Protein 3RGC (pdb70)

Foldseek 3Di:
DAFFKAFLNRTDGPCQQVVQCVVPVDDSVVSVVVVNVVVLLVVQCVVLVQDDDPVNLVVVVVLVQVLLVHDPVVVCVVPVVHDVVVSVVSRVVVSSVVSLVVLLVVQPADLDLVVLVVLCVVCQVLFKFAQKWKKFKDADLALSPQQNCQVVVQDPDGTDIDTHGPVRDDLAVRLQVRNADQQHKGHFQAVDRGMIIHTHDTVNGIDRDDCVSNVVVSSVVRSVVSSVVSVVVVVVVCVVVTDMDGDD/DAFFKAWQNRTDRPVQQVVQVVVDVHHVVVSVVVVNVVVVLVVLCVVVVQDDDPVNLVVVVVVVQVVVVHDPVVVCVVCVVVVHHPVVVSVVSRVVVSSVSSLVVLLVVDDFDLDLVLLVVLCVVPVVVQFFFQWWKWWKDDDQDLVQVVCCLVVVDDDDGTDIDTCHNPNDDVLVRSQVRVPDQQHKGHWAQDDVHIMIIHTHDTHHPSDGDPPSCSVVSSVVSRVVSSVVSSVVVVVVVVVPIDMDTDPD

Organism: Campylobacter jejuni subsp. jejuni serotype O:2 (strain ATCC 700819 / NCTC 11168) (NCBI:txid192222)

InterPro domains:
  IPR015391 SurA N-terminal [PF09312] (48-117)
  IPR027304 Trigger factor/SurA domain superfamily [SSF109998] (21-173)
  IPR046357 Peptidyl-prolyl cis-trans isomerase domain superfamily [G3DSA:3.10.50.40] (152-229)
  IPR050280 Outer Membrane Protein Chaperone SurA [PTHR47637] (4-178)
  IPR055131 Cj1289-like, C-terminal domain [PF22506] (136-226)

Secondary structure (P-SEA, 3-state):
cccccccccccccaaaaaaaaacccccaaaaaaaaaaaaaaaaaaaaacccccaaaaaaaaaaaaaaacccaaaaaaaacccaaaaaaaaaaaaaaaaaaaaaaaaccccccaaaaaaaaaacccccccccbbbbbbbbbccaaaaaaaaaacccccbbbbbbcccccccaaaaaaaccccccccccccccccbbbbbbcccccccccccccccaaaaaaaaaaaaaaaaaaaaaaaaaacccccccc/cccccccccccccaaaaaaaaaaccccccaaaaaaaaaaaaaaaaaaacccccaaaaaaaaaaaaaaacccaaaaaaaaaaacccaaaaaaaaaaaaaaaaaaaaaaaabbbbccaaaaaaaaaaccccbbbbcbbbbbbbbcccaaaaaaaacccccccbbbbbccccccccaaaaaaaaacccccccccccccccbbbbbccccccccccccccaaaaaaaaaaaaaaaaaaaaaaaaaaaabbbbbccc

Radius of gyration: 29.93 Å; Cα contacts (8 Å, |Δi|>4): 647; chains: 2; bounding box: 53×97×57 Å

B-factor: mean 56.5, std 23.23, range [9.56, 151.9]

Solvent-accessible surface area: 29441 Å² total; per-residue (Å²): 166,53,104,20,5,37,0,44,82,46,61,0,28,58,45,50,20,62,126,26,60,76,100,66,94,41,96,50,119,44,0,28,35,82,15,2,52,81,37,9,18,59,4,16,25,106,112,30,62,23,96,1,80,83,148,64,0,64,64,25,7,90,123,50,11,48,38,52,116,47,65,86,106,51,28,44,71,119,33,89,119,71,66,105,116,44,49,66,95,44,50,110,91,34,20,99,97,56,0,42,108,90,0,9,86,77,16,187,24,50,117,46,68,108,11,0,93,133,17,7,113,157,21,94,106,66,10,17,2,42,27,100,2,27,0,24,18,20,118,24,152,56,57,72,27,2,64,19,5,14,87,54,118,62,110,53,73,97,43,107,91,22,77,16,50,91,110,91,17,87,90,88,43,1,1,26,2,2,8,10,6,94,43,4,14,4,75,39,52,106,83,86,73,4,17,1,5,63,2,72,33,20,50,51,29,88,90,94,5,111,20,107,46,1,73,60,32,0,42,97,11,33,16,40,78,39,96,109,81,64,17,102,77,45,13,84,159,25,90,97,132,23,93,31,93,117,71,272,166,44,59,8,1,33,3,58,84,36,72,0,37,43,38,45,1,68,112,29,67,148,94,54,124,42,74,109,87,48,2,11,35,75,10,25,48,59,38,4,8,64,9,8,28,140,128,43,58,23,102,8,88,93,142,59,4,54,72,18,3,83,122,36,12,64,140,88,93,47,84,56,114,54,27,84,60,81,14,72,104,104,98,50,59,50,136,97,42,56,60,73,28,75,112,65,29,30,68,123,68,0,53,102,91,0,21,84,79,30,197,53,52,136,46,78,109,14,2,35,127,12,8,98,135,33,92,129,120,23,36,27,71,43,43,2,53,5,32,21,25,98,23,92,12,11,23,27,4,40,46,10,33,119,74,131,75,53,159,76,90,52,115,120,34,81,14,44,96,76,63,37,65,92,80,31,11,26,56,2,14,126,22,82,104,33,48,33,3,64,2,34,39,21,109,108,23,30,30,0,23,34,2,58,34,32,89,29,109,56,61,59,59,53,95,73,21,92,103,94,0,57,95,32,34,41,64,50,36,102,109,72,59,21,94,64,48,6,66,143,32,115,98,87,29,90,58,111,146,69,236,81

Sequence (500 aa):
NAIAVVVDKEPITTYDIDQTMKALKIDRNKALGVLINEKMEISQMKQLGIVVNDLELDDAINKMLAQNKTTLNAFKANLKSSYEQFRTNFKKDLEKRKLYEKIASMAKTDFSDDGAKKFFEQNKDKFTFYTQINANIYLSNNPQTLENIKNTKKTILKPQNASLNTSNADPRLLGLLSQIPVGSFSPVLNGKNGYELYEVKSKDGTQTPEYEQVKNEVLNAYVSEQRQNFIQDYFDKLRSKINIEYLRNAIAVVVDKEPITTYDIDQTMKALKIDRNKALGVLINEKMEISQMKQLGIVVNDLELDDAINKMLAQNKTTLNAFKANLKSKNQSYEQFRTNFKKDLEKRKLYEKIASMAKTDFSDDGAKKFFEQNKDKFTFYTQINANIYLSNNPQTLENIKNTKKTILKPQNASLNTSNADPRLLGLLSQIPVGSFSPVLNGKNGYELYEVKSKDGTQTPEYEQVKNEVLNAYVSEQRQNFIQDYFDKLRSKINIEYLRA

CATH classification: 1.10.4030.10 (+1 more: 3.10.50.40)

Nearest PDB structures (foldseek):
  3rgc-assembly1_A  TM=1.004E+00  e=6.779E-47  Campylobacter jejuni
  3rgc-assembly1_B  TM=7.608E-01  e=9.447E-37  Campylobacter jejuni
  3nrk-assembly1_A  TM=5.350E-01  e=6.839E-08  Leptospira interrogans serovar Copenhageni str. Fiocruz L1-130
  3rfw-assembly1_A-2  TM=2.600E-01  e=4.402E-06  Campylobacter jejuni
  5tvl-assembly1_B  TM=2.758E-01  e=1.991E-05  Streptococcus pneumoniae str. Canada MDR_19A

Structure (mmCIF, N/CA/C/O backbone):
data_3RGC
#
_entry.id   3RGC
#
_cell.length_a   49.590
_cell.length_b   94.610
_cell.length_c   124.600
_cell.angle_alpha   90.000
_cell.angle_beta   90.000
_cell.angle_gamma   90.000
#
_symmetry.space_group_name_H-M   'P 21 21 21'
#
loop_
_entity.id
_entity.type
_entity.pdbx_description
1 polymer 'Possible periplasmic protein'
2 water water
#
loop_
_atom_site.group_PDB
_atom_site.id
_atom_site.type_symbol
_atom_site.label_atom_id
_atom_site.label_alt_id
_atom_site.label_comp_id
_atom_site.label_asym_id
_atom_site.label_entity_id
_atom_site.label_seq_id
_atom_site.pdbx_PDB_ins_code
_atom_site.Cartn_x
_atom_site.Cartn_y
_atom_site.Cartn_z
_atom_site.occupancy
_atom_site.B_iso_or_equiv
_atom_site.auth_seq_id
_atom_site.auth_comp_id
_atom_site.auth_asym_id
_atom_site.auth_atom_id
_atom_site.pdbx_PDB_model_num
ATOM 1 N N . ASN A 1 1 ? 21.195 -21.017 59.020 1.00 61.89 21 ASN A N 1
ATOM 2 C CA . ASN A 1 1 ? 21.053 -21.805 60.244 1.00 58.97 21 ASN A CA 1
ATOM 3 C C . ASN A 1 1 ? 20.089 -22.965 60.000 1.00 66.52 21 ASN A C 1
ATOM 4 O O . ASN A 1 1 ? 20.509 -24.052 59.604 1.00 76.85 21 ASN A O 1
ATOM 9 N N . ALA A 1 2 ? 18.794 -22.730 60.203 1.00 67.95 22 ALA A N 1
ATOM 10 C CA . ALA A 1 2 ? 17.785 -23.772 59.982 1.00 64.07 22 ALA A CA 1
ATOM 11 C C . ALA A 1 2 ? 16.609 -23.329 59.101 1.00 61.87 22 ALA A C 1
ATOM 12 O O . ALA A 1 2 ? 16.137 -22.190 59.191 1.00 54.86 22 ALA A O 1
ATOM 14 N N . ILE A 1 3 ? 16.128 -24.252 58.271 1.00 61.65 23 ILE A N 1
ATOM 15 C CA . ILE A 1 3 ? 14.986 -23.992 57.402 1.00 61.69 23 ILE A CA 1
ATOM 16 C C . ILE A 1 3 ? 13.708 -23.803 58.205 1.00 62.69 23 ILE A C 1
ATOM 17 O O . ILE A 1 3 ? 13.255 -24.724 58.886 1.00 70.40 23 ILE A O 1
ATOM 22 N N . ALA A 1 4 ? 13.127 -22.610 58.111 1.00 56.52 24 ALA A N 1
ATOM 23 C CA . ALA A 1 4 ? 11.890 -22.282 58.816 1.00 51.51 24 ALA A CA 1
ATOM 24 C C . ALA A 1 4 ? 10.650 -22.483 57.946 1.00 53.86 24 ALA A C 1
ATOM 25 O O . ALA A 1 4 ? 9.635 -22.995 58.413 1.00 51.57 24 ALA A O 1
ATOM 27 N N . VAL A 1 5 ? 10.731 -22.069 56.684 1.00 51.37 25 VAL A N 1
ATOM 28 C CA . VAL A 1 5 ? 9.578 -22.122 55.788 1.00 45.84 25 VAL A CA 1
ATOM 29 C C . VAL A 1 5 ? 9.974 -22.522 54.366 1.00 41.43 25 VAL A C 1
ATOM 30 O O . VAL A 1 5 ? 11.051 -22.174 53.883 1.00 41.40 25 VAL A O 1
ATOM 34 N N . VAL A 1 6 ? 9.117 -23.278 53.694 1.00 40.30 26 VAL A N 1
ATOM 35 C CA . VAL A 1 6 ? 9.412 -23.666 52.321 1.00 37.62 26 VAL A CA 1
ATOM 36 C C . VAL A 1 6 ? 8.301 -23.150 51.419 1.00 38.49 26 VAL A C 1
ATOM 37 O O . VAL A 1 6 ? 7.132 -23.388 51.669 1.00 41.04 26 VAL A O 1
ATOM 41 N N . VAL A 1 7 ? 8.679 -22.389 50.404 1.00 36.40 27 VAL A N 1
ATOM 42 C CA . VAL A 1 7 ? 7.720 -21.795 49.489 1.00 38.63 27 VAL A CA 1
ATOM 43 C C . VAL A 1 7 ? 7.917 -22.379 48.095 1.00 29.24 27 VAL A C 1
ATOM 44 O O . VAL A 1 7 ? 8.944 -22.128 47.451 1.00 33.99 27 VAL A O 1
ATOM 48 N N . ASP A 1 8 ? 6.949 -23.168 47.632 1.00 33.55 28 ASP A N 1
ATOM 49 C CA . ASP A 1 8 ? 7.088 -23.851 46.341 1.00 43.23 28 ASP A CA 1
ATOM 50 C C . ASP A 1 8 ? 8.482 -24.491 46.232 1.00 42.61 28 ASP A C 1
ATOM 51 O O . ASP A 1 8 ? 9.158 -24.389 45.203 1.00 47.19 28 ASP A O 1
ATOM 56 N N . LYS A 1 9 ? 8.920 -25.126 47.314 1.00 50.74 29 LYS A N 1
ATOM 57 C CA . LYS A 1 9 ? 10.211 -25.829 47.344 1.00 58.70 29 LYS A CA 1
ATOM 58 C C . LYS A 1 9 ? 11.451 -24.929 47.489 1.00 50.77 29 LYS A C 1
ATOM 59 O O . LYS A 1 9 ? 12.572 -25.427 47.505 1.00 52.06 29 LYS A O 1
ATOM 61 N N . GLU A 1 10 ? 11.256 -23.615 47.588 1.00 50.26 30 GLU A N 1
ATOM 62 C CA . GLU A 1 10 ? 12.352 -22.708 47.942 1.00 48.25 30 GLU A CA 1
ATOM 63 C C . GLU A 1 10 ? 12.367 -22.504 49.466 1.00 51.88 30 GLU A C 1
ATOM 64 O O . GLU A 1 10 ? 11.399 -22.027 50.047 1.00 46.15 30 GLU A O 1
ATOM 70 N N . PRO A 1 11 ? 13.462 -22.898 50.127 1.00 51.91 31 PRO A N 1
ATOM 71 C CA . PRO A 1 11 ? 13.555 -22.724 51.580 1.00 49.90 31 PRO A CA 1
ATOM 72 C C . PRO A 1 11 ? 13.912 -21.313 52.050 1.00 50.79 31 PRO A C 1
ATOM 73 O O . PRO A 1 11 ? 14.706 -20.606 51.427 1.00 54.66 31 PRO A O 1
ATOM 77 N N . ILE A 1 12 ? 13.295 -20.928 53.163 1.00 48.60 32 ILE A N 1
ATOM 78 C CA . ILE A 1 12 ? 13.580 -19.697 53.882 1.00 44.33 32 ILE A CA 1
ATOM 79 C C . ILE A 1 12 ? 14.039 -20.128 55.271 1.00 50.90 32 ILE A C 1
ATOM 80 O O . ILE A 1 12 ? 13.362 -20.926 55.932 1.00 40.18 32 ILE A O 1
ATOM 85 N N . THR A 1 13 ? 15.174 -19.595 55.717 1.00 52.15 33 THR A N 1
ATOM 86 C CA . THR A 1 13 ? 15.794 -20.031 56.961 1.00 54.52 33 THR A CA 1
ATOM 87 C C . THR A 1 13 ? 15.640 -19.003 58.073 1.00 56.07 33 THR A C 1
ATOM 88 O O . THR A 1 13 ? 15.382 -17.834 57.805 1.00 55.41 33 THR A O 1
ATOM 92 N N . THR A 1 14 ? 15.815 -19.455 59.315 1.00 52.47 34 THR A N 1
ATOM 93 C CA . THR A 1 14 ? 15.957 -18.565 60.461 1.00 54.66 34 THR A CA 1
ATOM 94 C C . THR A 1 14 ? 16.980 -17.460 60.186 1.00 65.00 34 THR A C 1
ATOM 95 O O . THR A 1 14 ? 16.728 -16.289 60.473 1.00 68.08 34 THR A O 1
ATOM 99 N N . TYR A 1 15 ? 18.124 -17.826 59.611 1.00 69.43 35 TYR A N 1
ATOM 100 C CA . TYR A 1 15 ? 19.174 -16.848 59.318 1.00 65.68 35 TYR A CA 1
ATOM 101 C C . TYR A 1 15 ? 18.697 -15.767 58.351 1.00 60.84 35 TYR A C 1
ATOM 102 O O . TYR A 1 15 ? 19.035 -14.594 58.497 1.00 64.56 35 TYR A O 1
ATOM 104 N N . ASP A 1 16 ? 17.920 -16.165 57.353 1.00 60.08 36 ASP A N 1
ATOM 105 C CA . ASP A 1 16 ? 17.369 -15.205 56.408 1.00 59.23 36 ASP A CA 1
ATOM 106 C C . ASP A 1 16 ? 16.406 -14.285 57.128 1.00 51.32 36 ASP A C 1
ATOM 107 O O . ASP A 1 16 ? 16.505 -13.066 57.027 1.00 51.18 36 ASP A O 1
ATOM 112 N N . ILE A 1 17 ? 15.478 -14.887 57.865 1.00 59.40 37 ILE A N 1
ATOM 113 C CA . ILE A 1 17 ? 14.461 -14.145 58.603 1.00 60.31 37 ILE A CA 1
ATOM 114 C C . ILE A 1 17 ? 15.027 -13.180 59.648 1.00 62.43 37 ILE A C 1
ATOM 115 O O . ILE A 1 17 ? 14.545 -12.052 59.784 1.00 59.73 37 ILE A O 1
ATOM 120 N N . ASP A 1 18 ? 16.036 -13.625 60.391 1.00 64.92 38 ASP A N 1
ATOM 121 C CA . ASP A 1 18 ? 16.640 -12.780 61.420 1.00 69.59 38 ASP A CA 1
ATOM 122 C C . ASP A 1 18 ? 17.459 -11.672 60.771 1.00 61.77 38 ASP A C 1
ATOM 123 O O . ASP A 1 18 ? 17.514 -10.553 61.275 1.00 62.55 38 ASP A O 1
ATOM 125 N N . GLN A 1 19 ? 18.064 -11.988 59.629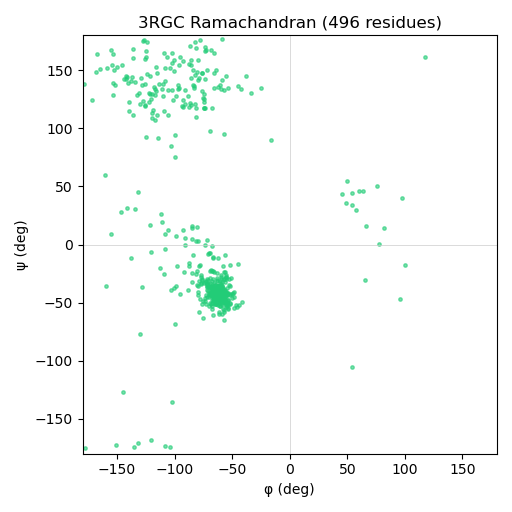 1.00 65.54 39 GLN A N 1
ATOM 126 C CA . GLN A 1 19 ? 18.890 -11.035 58.891 1.00 78.38 39 GLN A CA 1
ATOM 127 C C . GLN A 1 19 ? 18.078 -10.005 58.095 1.00 78.25 39 GLN A C 1
ATOM 128 O O . GLN A 1 19 ? 18.558 -8.903 57.817 1.00 80.08 39 GLN A O 1
ATOM 134 N N . THR A 1 20 ? 16.857 -10.369 57.717 1.00 76.84 40 THR A N 1
ATOM 135 C CA . THR A 1 20 ? 15.965 -9.437 57.028 1.00 68.37 40 THR A CA 1
ATOM 136 C C . THR A 1 20 ? 15.291 -8.508 58.035 1.00 67.95 40 THR A C 1
ATOM 137 O O . THR A 1 20 ? 15.050 -7.336 57.745 1.00 66.69 40 THR A O 1
ATOM 141 N N . MET A 1 21 ? 14.998 -9.031 59.223 1.00 76.28 41 MET A N 1
ATOM 142 C CA . MET A 1 21 ? 14.560 -8.187 60.328 1.00 82.01 41 MET A CA 1
ATOM 143 C C . MET A 1 21 ? 15.597 -7.092 60.557 1.00 93.19 41 MET A C 1
ATOM 144 O O . MET A 1 21 ? 15.269 -6.012 61.037 1.00 101.18 41 MET A O 1
ATOM 149 N N . LYS A 1 22 ? 16.849 -7.384 60.207 1.00 95.67 42 LYS A N 1
ATOM 150 C CA . LYS A 1 22 ? 17.964 -6.469 60.442 1.00 95.23 42 LYS A CA 1
ATOM 151 C C . LYS A 1 22 ? 18.031 -5.355 59.410 1.00 91.90 42 LYS A C 1
ATOM 152 O O . LYS A 1 22 ? 17.980 -4.177 59.756 1.00 96.27 42 LYS A O 1
ATOM 154 N N . ALA A 1 23 ? 18.145 -5.729 58.142 1.00 87.16 43 ALA A N 1
ATOM 155 C CA . ALA A 1 23 ? 18.305 -4.752 57.064 1.00 80.86 43 ALA A CA 1
ATOM 156 C C . ALA A 1 23 ? 17.065 -3.879 56.828 1.00 91.51 43 ALA A C 1
ATOM 157 O O . ALA A 1 23 ? 17.072 -2.993 55.967 1.00 88.16 43 ALA A O 1
ATOM 159 N N . LEU A 1 24 ? 16.005 -4.127 57.593 1.00 96.83 44 LEU A N 1
ATOM 160 C CA . LEU A 1 24 ? 14.744 -3.420 57.394 1.00 95.36 44 LEU A CA 1
ATOM 161 C C . LEU A 1 24 ? 14.128 -3.011 58.723 1.00 90.36 44 LEU A C 1
ATOM 162 O O . LEU A 1 24 ? 13.182 -2.224 58.771 1.00 82.29 44 LEU A O 1
ATOM 164 N N . LYS A 1 25 ? 14.681 -3.544 59.803 1.00 97.06 45 LYS A N 1
ATOM 165 C CA . LYS A 1 25 ? 14.182 -3.245 61.138 1.00 105.96 45 LYS A CA 1
ATOM 166 C C . LYS A 1 25 ? 12.667 -3.425 61.198 1.00 107.81 45 LYS A C 1
ATOM 167 O O . LYS A 1 25 ? 11.936 -2.508 61.575 1.00 109.95 45 LYS A O 1
ATOM 169 N N . ILE A 1 26 ? 12.205 -4.610 60.812 1.00 100.14 46 ILE A N 1
ATOM 170 C CA . ILE A 1 26 ? 10.794 -4.957 60.908 1.00 93.56 46 ILE A CA 1
ATOM 171 C C . ILE A 1 26 ? 10.667 -6.239 61.725 1.00 92.58 46 ILE A C 1
ATOM 172 O O . ILE A 1 26 ? 11.665 -6.924 61.962 1.00 85.58 46 ILE A O 1
ATOM 174 N N . ASP A 1 27 ? 9.448 -6.560 62.155 1.00 97.25 47 ASP A N 1
ATOM 175 C CA . ASP A 1 27 ? 9.211 -7.752 62.981 1.00 96.28 47 ASP A CA 1
ATOM 176 C C . ASP A 1 27 ? 9.297 -9.092 62.226 1.00 84.07 47 ASP A C 1
ATOM 177 O O . ASP A 1 27 ? 9.379 -9.130 60.995 1.00 77.21 47 ASP A O 1
ATOM 182 N N . ARG A 1 28 ? 9.284 -10.184 62.989 1.00 79.59 48 ARG A N 1
ATOM 183 C CA . ARG A 1 28 ? 9.417 -11.531 62.448 1.00 70.29 48 ARG A CA 1
ATOM 184 C C . ARG A 1 28 ? 8.382 -11.806 61.371 1.00 62.45 48 ARG A C 1
ATOM 186 N N . ASN A 1 29 ? 7.130 -11.481 61.675 1.00 67.20 49 ASN A N 1
ATOM 187 C CA . ASN A 1 29 ? 6.051 -11.716 60.724 1.00 71.99 49 ASN A CA 1
ATOM 188 C C . ASN A 1 29 ? 6.134 -10.847 59.466 1.00 69.78 49 ASN A C 1
ATOM 189 O O . ASN A 1 29 ? 5.756 -11.294 58.384 1.00 73.17 49 ASN A O 1
ATOM 194 N N . LYS A 1 30 ? 6.669 -9.636 59.596 1.00 60.31 50 LYS A N 1
ATOM 195 C CA . LYS A 1 30 ? 6.847 -8.752 58.440 1.00 54.12 50 LYS A CA 1
ATOM 196 C C . LYS A 1 30 ? 8.071 -9.120 57.603 1.00 54.80 50 LYS A C 1
ATOM 197 O O . LYS A 1 30 ? 8.081 -8.934 56.383 1.00 62.67 50 LYS A O 1
ATOM 199 N N . ALA A 1 31 ? 9.105 -9.641 58.253 1.00 48.70 51 ALA A N 1
ATOM 200 C CA . ALA A 1 31 ? 10.268 -10.129 57.525 1.00 44.12 51 ALA A CA 1
ATOM 201 C C . ALA A 1 31 ? 9.835 -11.356 56.724 1.00 49.46 51 ALA A C 1
ATOM 202 O O . ALA A 1 31 ? 9.992 -11.414 55.499 1.00 49.86 51 ALA A O 1
ATOM 204 N N . LEU A 1 32 ? 9.271 -12.332 57.426 1.00 52.59 52 LEU A N 1
ATOM 205 C CA . LEU A 1 32 ? 8.690 -13.499 56.780 1.00 54.85 52 LEU A CA 1
ATOM 206 C C . LEU A 1 32 ? 7.893 -13.109 55.516 1.00 48.80 52 LEU A C 1
ATOM 207 O O . LEU A 1 32 ? 8.105 -13.677 54.438 1.00 31.63 52 LEU A O 1
ATOM 212 N N . GLY A 1 33 ? 7.009 -12.119 55.640 1.00 45.54 53 GLY A N 1
ATOM 213 C CA . GLY A 1 33 ? 6.184 -11.694 54.522 1.00 30.82 53 GLY A CA 1
ATOM 214 C C . GLY A 1 33 ? 7.006 -11.198 53.339 1.00 40.41 53 GLY A C 1
ATOM 215 O O . GLY A 1 33 ? 6.612 -11.375 52.175 1.00 39.14 53 GLY A O 1
ATOM 216 N N . VAL A 1 34 ? 8.153 -10.585 53.633 1.00 32.58 54 VAL A N 1
ATOM 217 C CA . VAL A 1 34 ? 9.036 -10.068 52.581 1.00 43.18 54 VAL A CA 1
ATOM 218 C C . VAL A 1 34 ? 9.771 -11.185 51.827 1.00 40.38 54 VAL A C 1
ATOM 219 O O . VAL A 1 34 ? 9.900 -11.161 50.597 1.00 44.46 54 VAL A O 1
ATOM 223 N N . LEU A 1 35 ? 10.271 -12.149 52.586 1.00 33.09 55 LEU A N 1
ATOM 224 C CA . LEU A 1 35 ? 11.009 -13.279 52.036 1.00 37.57 55 LEU A CA 1
ATOM 225 C C . LEU A 1 35 ? 10.055 -14.199 51.282 1.00 33.41 55 LEU A C 1
ATOM 226 O O . LEU A 1 35 ? 10.377 -14.692 50.207 1.00 40.50 55 LEU A O 1
ATOM 231 N N . ILE A 1 36 ? 8.868 -14.396 51.841 1.00 28.27 56 ILE A N 1
ATOM 232 C CA . ILE A 1 36 ? 7.818 -15.145 51.159 1.00 34.88 56 ILE A CA 1
ATOM 233 C C . ILE A 1 36 ? 7.503 -14.545 49.781 1.00 36.97 56 ILE A C 1
ATOM 234 O O . ILE A 1 36 ? 7.452 -15.267 48.788 1.00 34.21 56 ILE A O 1
ATOM 239 N N . ASN A 1 37 ? 7.336 -13.224 49.724 1.00 33.83 57 ASN A N 1
ATOM 240 C CA . ASN A 1 37 ? 7.120 -12.535 48.453 1.00 29.92 57 ASN A CA 1
ATOM 241 C C . ASN A 1 37 ? 8.253 -12.762 47.458 1.00 24.16 57 ASN A C 1
ATOM 242 O O . ASN A 1 37 ? 8.029 -12.958 46.256 1.00 23.36 57 ASN A O 1
ATOM 247 N N . GLU A 1 38 ? 9.469 -12.756 47.979 1.00 25.64 58 GLU A N 1
ATOM 248 C CA . GLU A 1 38 ? 10.666 -13.016 47.194 1.00 22.05 58 GLU A CA 1
ATOM 249 C C . GLU A 1 38 ? 10.633 -14.416 46.606 1.00 29.79 58 GLU A C 1
ATOM 250 O O . GLU A 1 38 ? 10.961 -14.626 45.422 1.00 26.89 58 GLU A O 1
ATOM 256 N N . LYS A 1 39 ? 10.221 -15.380 47.424 1.00 25.96 59 LYS A N 1
ATOM 257 C CA . LYS A 1 39 ? 10.099 -16.748 46.935 1.00 32.48 59 LYS A CA 1
ATOM 258 C C . L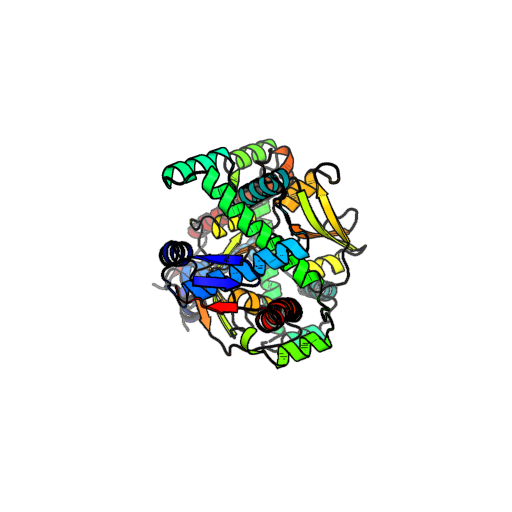YS A 1 39 ? 8.918 -16.900 45.985 1.00 30.84 59 LYS A C 1
ATOM 259 O O . LYS A 1 39 ? 8.996 -17.686 45.054 1.00 26.30 59 LYS A O 1
ATOM 265 N N . MET A 1 40 ? 7.831 -16.162 46.215 1.00 20.88 60 MET A N 1
ATOM 266 C CA . MET A 1 40 ? 6.730 -16.167 45.263 1.00 26.98 60 MET A CA 1
ATOM 267 C C . MET A 1 40 ? 7.222 -15.688 43.879 1.00 34.98 60 MET A C 1
ATOM 268 O O . MET A 1 40 ? 6.889 -16.275 42.846 1.00 35.96 60 MET A O 1
ATOM 273 N N . GLU A 1 41 ? 8.025 -14.630 43.850 1.00 29.54 61 GLU A N 1
ATOM 274 C CA . GLU A 1 41 ? 8.506 -14.107 42.561 1.00 34.33 61 GLU A CA 1
ATOM 275 C C . GLU A 1 41 ? 9.383 -15.136 41.851 1.00 20.23 61 GLU A C 1
ATOM 276 O O . GLU A 1 41 ? 9.313 -15.308 40.634 1.00 24.97 61 GLU A O 1
ATOM 282 N N . ILE A 1 42 ? 10.231 -15.809 42.620 1.00 23.07 62 ILE A N 1
ATOM 283 C CA . ILE A 1 42 ? 11.109 -16.830 42.056 1.00 33.80 62 ILE A CA 1
ATOM 284 C C . ILE A 1 42 ? 10.301 -17.988 41.481 1.00 31.91 62 ILE A C 1
ATOM 285 O O . ILE A 1 42 ? 10.578 -18.467 40.387 1.00 34.45 62 ILE A O 1
ATOM 290 N N . SER A 1 43 ? 9.288 -18.416 42.220 1.00 27.29 63 SER A N 1
ATOM 291 C CA . SER A 1 43 ? 8.356 -19.425 41.736 1.00 23.79 63 SER A CA 1
ATOM 292 C C . SER A 1 43 ? 7.659 -18.974 40.441 1.00 29.25 63 SER A C 1
ATOM 293 O O . SER A 1 43 ? 7.423 -19.768 39.555 1.00 32.14 63 SER A O 1
ATOM 296 N N . GLN A 1 44 ? 7.333 -17.696 40.323 1.00 28.33 64 GLN A N 1
ATOM 297 C CA . GLN A 1 44 ? 6.600 -17.227 39.152 1.00 23.66 64 GLN A CA 1
ATOM 298 C C . GLN A 1 44 ? 7.513 -17.098 37.942 1.00 26.03 64 GLN A C 1
ATOM 299 O O . GLN A 1 44 ? 7.087 -17.314 36.804 1.00 27.08 64 GLN A O 1
ATOM 305 N N . MET A 1 45 ? 8.771 -16.735 38.179 1.00 25.95 65 MET A N 1
ATOM 306 C CA . MET A 1 45 ? 9.723 -16.657 37.069 1.00 33.43 65 MET A CA 1
ATOM 307 C C . MET A 1 45 ? 9.787 -18.015 36.349 1.00 33.48 65 MET A C 1
ATOM 308 O O . MET A 1 45 ? 9.835 -18.071 35.119 1.00 31.56 65 MET A O 1
ATOM 313 N N . LYS A 1 46 ? 9.770 -19.102 37.121 1.00 22.25 66 LYS A N 1
ATOM 314 C CA . LYS A 1 46 ? 9.681 -20.454 36.549 1.00 37.92 66 LYS A CA 1
ATOM 315 C C . LYS A 1 46 ? 8.394 -20.729 35.756 1.00 40.02 66 LYS A C 1
ATOM 316 O O . LYS A 1 46 ? 8.470 -21.227 34.639 1.00 45.18 66 LYS A O 1
ATOM 322 N N . GLN A 1 47 ? 7.224 -20.405 36.319 1.00 29.42 67 GLN A N 1
ATOM 323 C CA . GLN A 1 47 ? 5.976 -20.613 35.593 1.00 31.63 67 GLN A CA 1
ATOM 324 C C . GLN A 1 47 ? 5.842 -19.739 34.358 1.00 35.13 67 GLN A C 1
ATOM 325 O O . GLN A 1 47 ? 5.244 -20.154 33.372 1.00 32.22 67 GLN A O 1
ATOM 331 N N . LEU A 1 48 ? 6.384 -18.527 34.401 1.00 32.26 68 LEU A N 1
ATOM 332 C CA . LEU A 1 48 ? 6.148 -17.590 33.315 1.00 29.42 68 LEU A CA 1
ATOM 333 C C . LEU A 1 48 ? 7.315 -17.566 32.333 1.00 28.31 68 LEU A C 1
ATOM 334 O O . LEU A 1 48 ? 7.365 -16.734 31.436 1.00 35.34 68 LEU A O 1
ATOM 339 N N . GLY A 1 49 ? 8.258 -18.477 32.511 1.00 33.37 69 GLY A N 1
ATOM 340 C CA . GLY A 1 49 ? 9.410 -18.550 31.624 1.00 36.67 69 GLY A CA 1
ATOM 341 C C . GLY A 1 49 ? 10.251 -17.288 31.611 1.00 44.60 69 GLY A C 1
ATOM 342 O O . GLY A 1 49 ? 10.641 -16.790 30.552 1.00 49.41 69 GLY A O 1
ATOM 343 N N . ILE A 1 50 ? 10.533 -16.758 32.793 1.00 39.64 70 ILE A N 1
ATOM 344 C CA . ILE A 1 50 ? 11.352 -15.567 32.889 1.00 37.36 70 ILE A CA 1
ATOM 345 C C . ILE A 1 50 ? 12.816 -15.938 33.077 1.00 42.44 70 ILE A C 1
ATOM 346 O O . ILE A 1 50 ? 13.176 -16.662 34.005 1.00 47.78 70 ILE A O 1
ATOM 351 N N . VAL A 1 51 ? 13.666 -15.442 32.189 1.00 38.01 71 VAL A N 1
ATOM 352 C CA . VAL A 1 51 ? 15.069 -15.793 32.264 1.00 36.47 71 VAL A CA 1
ATOM 353 C C . VAL A 1 51 ? 15.967 -14.713 31.646 1.00 38.27 71 VAL A C 1
ATOM 354 O O . VAL A 1 51 ? 15.667 -14.119 30.607 1.00 36.31 71 VAL A O 1
ATOM 358 N N . VAL A 1 52 ? 17.075 -14.447 32.308 1.00 43.32 72 VAL A N 1
ATOM 359 C CA . VAL A 1 52 ? 18.062 -13.573 31.727 1.00 42.51 72 VAL A CA 1
ATOM 360 C C . VAL A 1 52 ? 19.321 -14.387 31.516 1.00 47.21 72 VAL A C 1
ATOM 361 O O . VAL A 1 52 ? 20.007 -14.748 32.473 1.00 51.21 72 VAL A O 1
ATOM 365 N N . ASN A 1 53 ? 19.605 -14.712 30.261 1.00 42.02 73 ASN A N 1
ATOM 366 C CA . ASN A 1 53 ? 20.822 -15.446 29.947 1.00 50.17 73 ASN A CA 1
ATOM 367 C C . ASN A 1 53 ? 22.034 -14.510 29.915 1.00 48.51 73 ASN A C 1
ATOM 368 O O . ASN A 1 53 ? 21.883 -13.294 29.782 1.00 41.84 73 ASN A O 1
ATOM 373 N N . ASP A 1 54 ? 23.224 -15.084 30.067 1.00 36.29 74 ASP A N 1
ATOM 374 C CA . ASP A 1 54 ? 24.465 -14.321 30.102 1.00 44.78 74 ASP A CA 1
ATOM 375 C C . ASP A 1 54 ? 24.607 -13.407 28.889 1.00 48.28 74 ASP A C 1
ATOM 376 O O . ASP A 1 54 ? 25.028 -12.260 29.013 1.00 48.18 74 ASP A O 1
ATOM 381 N N . LEU A 1 55 ? 24.243 -13.913 27.718 1.00 47.06 75 LEU A N 1
ATOM 382 C CA . LEU A 1 55 ? 24.285 -13.106 26.509 1.00 46.68 75 LEU A CA 1
ATOM 383 C C . LEU A 1 55 ? 23.500 -11.807 26.706 1.00 45.44 75 LEU A C 1
ATOM 384 O O . LEU A 1 55 ? 24.026 -10.716 26.518 1.00 54.01 75 LEU A O 1
ATOM 389 N N . GLU A 1 56 ? 22.238 -11.929 27.092 1.00 43.54 76 GLU A N 1
ATOM 390 C CA . GLU A 1 56 ? 21.411 -10.756 27.304 1.00 45.16 76 GLU A CA 1
ATOM 391 C C . GLU A 1 56 ? 21.950 -9.920 28.445 1.00 37.41 76 GLU A C 1
ATOM 392 O O . GLU A 1 56 ? 21.910 -8.701 28.392 1.00 31.58 76 GLU A O 1
ATOM 398 N N . LEU A 1 57 ? 22.441 -10.580 29.483 1.00 32.30 77 LEU A N 1
ATOM 399 C CA . LEU A 1 57 ? 22.987 -9.876 30.637 1.00 37.29 77 LEU A CA 1
ATOM 400 C C . LEU A 1 57 ? 24.181 -8.990 30.221 1.00 40.08 77 LEU A C 1
ATOM 401 O O . LEU A 1 57 ? 24.198 -7.796 30.507 1.00 36.35 77 LEU A O 1
ATOM 406 N N . ASP A 1 58 ? 25.160 -9.577 29.534 1.00 30.46 78 ASP A N 1
ATOM 407 C CA . ASP A 1 58 ? 26.332 -8.833 29.074 1.00 40.26 78 ASP A CA 1
ATOM 408 C C . ASP A 1 58 ? 25.926 -7.653 28.179 1.00 51.30 78 ASP A C 1
ATOM 409 O O . ASP A 1 58 ? 26.521 -6.578 28.240 1.00 53.43 78 ASP A O 1
ATOM 414 N N . ASP A 1 59 ? 24.906 -7.857 27.356 1.00 44.24 79 ASP A N 1
ATOM 415 C CA . ASP A 1 59 ? 24.389 -6.805 26.492 1.00 30.82 79 ASP A CA 1
ATOM 416 C C . ASP A 1 59 ? 23.756 -5.642 27.285 1.00 42.78 79 ASP A C 1
ATOM 417 O O . ASP A 1 59 ? 23.950 -4.448 26.971 1.00 41.89 79 ASP A O 1
ATOM 422 N N . ALA A 1 60 ? 22.967 -5.981 28.296 1.00 32.12 80 ALA A N 1
ATOM 423 C CA . ALA A 1 60 ? 22.328 -4.954 29.105 1.00 33.19 80 ALA A CA 1
ATOM 424 C C . ALA A 1 60 ? 23.402 -4.133 29.846 1.00 36.36 80 ALA A C 1
ATOM 425 O O . ALA A 1 60 ? 23.301 -2.914 29.991 1.00 37.82 80 ALA A O 1
ATOM 427 N N . ILE A 1 61 ? 24.440 -4.806 30.305 1.00 31.62 81 ILE A N 1
ATOM 428 C CA . ILE A 1 61 ? 25.481 -4.115 31.040 1.00 35.54 81 ILE A CA 1
ATOM 429 C C . ILE A 1 61 ? 26.268 -3.212 30.090 1.00 38.61 81 ILE A C 1
ATOM 430 O O . ILE A 1 61 ? 26.392 -2.015 30.334 1.00 40.73 81 ILE A O 1
ATOM 435 N N . ASN A 1 62 ? 26.766 -3.784 28.995 1.00 43.94 82 ASN A N 1
ATOM 436 C CA . ASN A 1 62 ? 27.493 -3.010 27.986 1.00 46.58 82 ASN A CA 1
ATOM 437 C C . ASN A 1 62 ? 26.744 -1.755 27.560 1.00 43.34 82 ASN A C 1
ATOM 438 O O . ASN A 1 62 ? 27.343 -0.693 27.422 1.00 53.60 82 ASN A O 1
ATOM 443 N N . LYS A 1 63 ? 25.434 -1.875 27.376 1.00 35.72 83 LYS A N 1
ATOM 444 C CA . LYS A 1 63 ? 24.616 -0.747 26.965 1.00 41.88 83 LYS A CA 1
ATOM 445 C C . LYS A 1 63 ? 24.441 0.286 28.080 1.00 49.67 83 LYS A C 1
ATOM 446 O O . LYS A 1 63 ? 24.393 1.489 27.820 1.00 48.02 83 LYS A O 1
ATOM 452 N N . MET A 1 64 ? 24.325 -0.195 29.316 1.00 43.95 84 MET A N 1
ATOM 453 C CA . MET A 1 64 ? 24.377 0.662 30.494 1.00 43.56 84 MET A CA 1
ATOM 454 C C . MET A 1 64 ? 25.703 1.437 30.529 1.00 40.48 84 MET A C 1
ATOM 455 O O . MET A 1 64 ? 25.723 2.643 30.772 1.00 41.75 84 MET A O 1
ATOM 460 N N . LEU A 1 65 ? 26.811 0.737 30.283 1.00 34.61 85 LEU A N 1
ATOM 461 C CA . LEU A 1 65 ? 28.132 1.368 30.290 1.00 47.35 85 LEU A CA 1
ATOM 462 C C . LEU A 1 65 ? 28.293 2.348 29.136 1.00 61.37 85 LEU A C 1
ATOM 463 O O . LEU A 1 65 ? 28.974 3.370 29.264 1.00 56.93 85 LEU A O 1
ATOM 468 N N . ALA A 1 66 ? 27.691 2.006 28.002 1.00 61.07 86 ALA A N 1
ATOM 469 C CA . ALA A 1 66 ? 27.840 2.799 26.790 1.00 56.12 86 ALA A CA 1
ATOM 470 C C . ALA A 1 66 ? 27.199 4.131 27.049 1.00 42.99 86 ALA A C 1
ATOM 471 O O . ALA A 1 66 ? 27.791 5.174 26.802 1.00 58.77 86 ALA A O 1
ATOM 473 N N . GLN A 1 67 ? 25.990 4.078 27.593 1.00 50.54 87 GLN A N 1
ATOM 474 C CA . GLN A 1 67 ? 25.219 5.262 27.949 1.00 42.74 87 GLN A CA 1
ATOM 475 C C . GLN A 1 67 ? 25.967 6.264 28.826 1.00 52.05 87 GLN A C 1
ATOM 476 O O . GLN A 1 67 ? 25.992 7.454 28.524 1.00 65.03 87 GLN A O 1
ATOM 482 N N . ASN A 1 68 ? 26.565 5.781 29.913 1.00 56.72 88 ASN A N 1
ATOM 483 C CA . ASN A 1 68 ? 27.296 6.643 30.839 1.00 51.50 88 ASN A CA 1
ATOM 484 C C . ASN A 1 68 ? 28.696 6.965 30.352 1.00 52.45 88 ASN A C 1
ATOM 485 O O . ASN A 1 68 ? 29.535 7.436 31.119 1.00 59.77 88 ASN A O 1
ATOM 490 N N . LYS A 1 69 ? 28.946 6.699 29.076 1.00 50.49 89 LYS A N 1
ATOM 491 C CA . LYS A 1 69 ? 30.218 7.045 28.455 1.00 55.71 89 LYS A CA 1
ATOM 492 C C . LYS A 1 69 ? 31.367 6.451 29.264 1.00 60.18 89 LYS A C 1
ATOM 493 O O . LYS A 1 69 ? 32.450 7.041 29.375 1.00 63.94 89 LYS A O 1
ATOM 499 N N . THR A 1 70 ? 31.134 5.279 29.836 1.00 47.76 90 THR A N 1
ATOM 500 C CA . THR A 1 70 ? 32.177 4.661 30.626 1.00 54.88 90 THR A CA 1
ATOM 501 C C . THR A 1 70 ? 32.582 3.288 30.103 1.00 56.90 90 THR A C 1
ATOM 502 O O . THR A 1 70 ? 32.234 2.881 28.992 1.00 52.71 90 THR A O 1
ATOM 506 N N . THR A 1 71 ? 33.342 2.584 30.916 1.00 55.26 91 THR A N 1
ATOM 507 C CA . THR A 1 71 ? 33.976 1.383 30.459 1.00 51.52 91 THR A CA 1
ATOM 508 C C . THR A 1 71 ? 34.022 0.402 31.611 1.00 48.58 91 THR A C 1
ATOM 509 O O . THR A 1 71 ? 34.011 0.791 32.782 1.00 44.00 91 THR A O 1
ATOM 513 N N . LEU A 1 72 ? 34.068 -0.875 31.282 1.00 55.20 92 LEU A N 1
ATOM 514 C CA . LEU A 1 72 ? 34.103 -1.909 32.296 1.00 49.65 92 LEU A CA 1
ATOM 515 C C . LEU A 1 72 ? 35.116 -1.575 33.408 1.00 61.04 92 LEU A C 1
ATOM 516 O O . LEU A 1 72 ? 34.783 -1.552 34.607 1.00 43.17 92 LEU A O 1
ATOM 521 N N . ASN A 1 73 ? 36.353 -1.306 33.001 1.00 55.29 93 ASN A N 1
ATOM 522 C CA . ASN A 1 73 ? 37.419 -1.062 33.950 1.00 57.90 93 ASN A CA 1
ATOM 523 C C . ASN A 1 73 ? 37.174 0.188 34.779 1.00 59.23 93 ASN A C 1
ATOM 524 O O . ASN A 1 73 ? 37.374 0.175 35.994 1.00 60.70 93 ASN A O 1
ATOM 529 N N . ALA A 1 74 ? 36.738 1.260 34.120 1.00 41.47 94 ALA A N 1
ATOM 530 C CA . ALA A 1 74 ? 36.508 2.524 34.802 1.00 48.40 94 ALA A CA 1
ATOM 531 C C . ALA A 1 74 ? 35.419 2.288 35.821 1.00 51.11 94 ALA A C 1
ATOM 532 O O . ALA A 1 74 ? 35.470 2.776 36.954 1.00 44.75 94 ALA A O 1
ATOM 534 N N . PHE A 1 75 ? 34.430 1.519 35.392 1.00 44.53 95 PHE A N 1
ATOM 535 C CA . PHE A 1 75 ? 33.261 1.262 36.198 1.00 50.74 95 PHE A CA 1
ATOM 536 C C . PHE A 1 75 ? 33.605 0.315 37.336 1.00 54.39 95 PHE A C 1
ATOM 537 O O . PHE A 1 75 ? 33.003 0.391 38.408 1.00 59.03 95 PHE A O 1
ATOM 545 N N . LYS A 1 76 ? 34.567 -0.576 37.095 1.00 54.11 96 LYS A N 1
ATOM 546 C CA . LYS A 1 76 ? 35.035 -1.508 38.123 1.00 62.09 96 LYS A CA 1
ATOM 547 C C . LYS A 1 76 ? 35.757 -0.763 39.255 1.00 62.58 96 LYS A C 1
ATOM 548 O O . LYS A 1 76 ? 35.537 -1.048 40.433 1.00 61.00 96 LYS A O 1
ATOM 550 N N . ALA A 1 77 ? 36.604 0.196 38.888 1.00 69.08 97 ALA A N 1
ATOM 551 C CA . ALA A 1 77 ? 37.336 1.012 39.862 1.00 68.73 97 ALA A CA 1
ATOM 552 C C . ALA A 1 77 ? 36.398 1.921 40.650 1.00 65.79 97 ALA A C 1
ATOM 553 O O . ALA A 1 77 ? 36.509 2.040 41.870 1.00 74.19 97 ALA A O 1
ATOM 555 N N . ASN A 1 78 ? 35.489 2.569 39.936 1.00 63.23 98 ASN A N 1
ATOM 556 C CA . ASN A 1 78 ? 34.435 3.382 40.540 1.00 68.61 98 ASN A CA 1
ATOM 557 C C . ASN A 1 78 ? 33.636 2.626 41.614 1.00 78.51 98 ASN A C 1
ATOM 558 O O . ASN A 1 78 ? 33.234 3.207 42.625 1.00 87.74 98 ASN A O 1
ATOM 563 N N . LEU A 1 79 ? 33.424 1.331 41.397 1.00 65.19 99 LEU A N 1
ATOM 564 C CA . LEU A 1 79 ? 32.728 0.478 42.362 1.00 71.90 99 LEU A CA 1
ATOM 565 C C . LEU A 1 79 ? 33.479 0.257 43.704 1.00 69.47 99 LEU A C 1
ATOM 566 O O . LEU A 1 79 ? 32.900 -0.278 44.659 1.00 57.30 99 LEU A O 1
ATOM 571 N N . LYS A 1 80 ? 34.751 0.654 43.769 1.00 71.81 100 LYS A N 1
ATOM 572 C CA . LYS A 1 80 ? 35.552 0.497 44.990 1.00 86.58 100 LYS A CA 1
ATOM 573 C C . LYS A 1 80 ? 34.916 1.189 46.196 1.00 97.15 100 LYS A C 1
ATOM 574 O O . LYS A 1 80 ? 35.110 2.387 46.412 1.00 92.26 100 LYS A O 1
ATOM 576 N N . SER A 1 81 ? 34.154 0.418 46.971 1.00 106.18 101 SER A N 1
ATOM 577 C CA . SER A 1 81 ? 33.452 0.925 48.150 1.00 106.29 101 SER 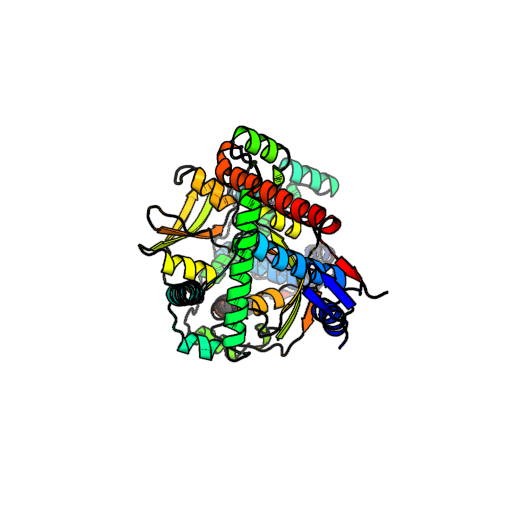A CA 1
ATOM 578 C C . SER A 1 81 ? 33.089 -0.201 49.116 1.00 101.11 101 SER A C 1
ATOM 579 O O . SER A 1 81 ? 32.364 -1.130 48.759 1.00 98.23 101 SER A O 1
ATOM 582 N N . SER A 1 85 ? 31.907 -4.325 45.051 1.00 46.95 105 SER A N 1
ATOM 583 C CA . SER A 1 85 ? 32.405 -5.421 44.225 1.00 55.82 105 SER A CA 1
ATOM 584 C C . SER A 1 85 ? 31.649 -5.536 42.901 1.00 62.47 105 SER A C 1
ATOM 585 O O . SER A 1 85 ? 30.468 -5.177 42.809 1.00 59.65 105 SER A O 1
ATOM 588 N N . TYR A 1 86 ? 32.330 -6.071 41.891 1.00 56.89 106 TYR A N 1
ATOM 589 C CA . TYR A 1 86 ? 31.753 -6.200 40.558 1.00 56.64 106 TYR A CA 1
ATOM 590 C C . TYR A 1 86 ? 30.783 -7.377 40.419 1.00 51.34 106 TYR A C 1
ATOM 591 O O . TYR A 1 86 ? 29.688 -7.228 39.864 1.00 45.89 106 TYR A O 1
ATOM 600 N N . GLU A 1 87 ? 31.185 -8.546 40.903 1.00 47.29 107 GLU A N 1
ATOM 601 C CA . GLU A 1 87 ? 30.313 -9.713 40.844 1.00 57.57 107 GLU A CA 1
ATOM 602 C C . GLU A 1 87 ? 28.979 -9.452 41.549 1.00 44.94 107 GLU A C 1
ATOM 603 O O . GLU A 1 87 ? 27.924 -9.795 41.032 1.00 45.74 107 GLU A O 1
ATOM 609 N N . GLN A 1 88 ? 29.046 -8.830 42.719 1.00 46.53 108 GLN A N 1
ATOM 610 C CA . GLN A 1 88 ? 27.859 -8.388 43.435 1.00 55.99 108 GLN A CA 1
ATOM 611 C C . GLN A 1 88 ? 27.009 -7.490 42.547 1.00 54.47 108 GLN A C 1
ATOM 612 O O . GLN A 1 88 ? 25.808 -7.699 42.404 1.00 59.40 108 GLN A O 1
ATOM 618 N N . PHE A 1 89 ? 27.640 -6.487 41.952 1.00 49.55 109 PHE A N 1
ATOM 619 C CA . PHE A 1 89 ? 26.942 -5.602 41.032 1.00 44.40 109 PHE A CA 1
ATOM 620 C C . PHE A 1 89 ? 26.246 -6.400 39.924 1.00 39.40 109 PHE A C 1
ATOM 621 O O . PHE A 1 89 ? 25.071 -6.181 39.617 1.00 37.03 109 PHE A O 1
ATOM 629 N N . ARG A 1 90 ? 26.977 -7.332 39.332 1.00 38.13 110 ARG A N 1
ATOM 630 C CA . ARG A 1 90 ? 26.448 -8.123 38.224 1.00 43.35 110 ARG A CA 1
ATOM 631 C C . ARG A 1 90 ? 25.235 -8.949 38.623 1.00 36.17 110 ARG A C 1
ATOM 632 O O . ARG A 1 90 ? 24.227 -8.972 37.921 1.00 42.31 110 ARG A O 1
ATOM 640 N N . THR A 1 91 ? 25.320 -9.630 39.751 1.00 44.62 111 THR A N 1
ATOM 641 C CA . THR A 1 91 ? 24.248 -10.542 40.119 1.00 52.93 111 THR A CA 1
ATOM 642 C C . THR A 1 91 ? 22.993 -9.770 40.514 1.00 45.05 111 THR A C 1
ATOM 643 O O . THR A 1 91 ? 21.883 -10.192 40.209 1.00 47.40 111 THR A O 1
ATOM 647 N N . ASN A 1 92 ? 23.182 -8.626 41.166 1.00 35.08 112 ASN A N 1
ATOM 648 C CA . ASN A 1 92 ? 22.079 -7.713 41.458 1.00 34.97 112 ASN A CA 1
ATOM 649 C C . ASN A 1 92 ? 21.492 -7.057 40.209 1.00 44.69 112 ASN A C 1
ATOM 650 O O . ASN A 1 92 ? 20.284 -6.804 40.138 1.00 42.88 112 ASN A O 1
ATOM 655 N N . PHE A 1 93 ? 22.352 -6.746 39.240 1.00 39.50 113 PHE A N 1
ATOM 656 C CA . PHE A 1 93 ? 21.888 -6.168 37.985 1.00 36.85 113 PHE A CA 1
ATOM 657 C C . PHE A 1 93 ? 20.988 -7.194 37.341 1.00 29.21 113 PHE A C 1
ATOM 658 O O . PHE A 1 93 ? 19.947 -6.864 36.772 1.00 25.64 113 PHE A O 1
ATOM 666 N N . LYS A 1 94 ? 21.382 -8.455 37.468 1.00 31.82 114 LYS A N 1
ATOM 667 C CA . LYS A 1 94 ? 20.659 -9.534 36.812 1.00 33.67 114 LYS A CA 1
ATOM 668 C C . LYS A 1 94 ? 19.302 -9.759 37.446 1.00 34.91 114 LYS A C 1
ATOM 669 O O . LYS A 1 94 ? 18.314 -9.937 36.760 1.00 30.93 114 LYS A O 1
ATOM 675 N N . LYS A 1 95 ? 19.283 -9.772 38.773 1.00 36.60 115 LYS A N 1
ATOM 676 C CA . LYS A 1 95 ? 18.063 -9.955 39.537 1.00 44.02 115 LYS A CA 1
ATOM 677 C C . LYS A 1 95 ? 17.088 -8.811 39.306 1.00 37.12 115 LYS A C 1
ATOM 678 O O . LYS A 1 95 ? 15.891 -9.033 39.165 1.00 32.27 115 LYS A O 1
ATOM 684 N N . ASP A 1 96 ? 17.597 -7.585 39.253 1.00 38.69 116 ASP A N 1
ATOM 685 C CA . ASP A 1 96 ? 16.739 -6.443 38.949 1.00 37.33 116 ASP A CA 1
ATOM 686 C C . ASP A 1 96 ? 16.039 -6.635 37.595 1.00 35.71 116 ASP A C 1
ATOM 687 O O . ASP A 1 96 ? 14.850 -6.339 37.433 1.00 27.65 116 ASP A O 1
ATOM 692 N N . LEU A 1 97 ? 16.794 -7.158 36.638 1.00 24.01 117 LEU A N 1
ATOM 693 C CA . LEU A 1 97 ? 16.305 -7.372 35.290 1.00 28.77 117 LEU A CA 1
ATOM 694 C C . LEU A 1 97 ? 15.277 -8.499 35.225 1.00 25.15 117 LEU A C 1
ATOM 695 O O . LEU A 1 97 ? 14.271 -8.369 34.549 1.00 32.61 117 LEU A O 1
ATOM 700 N N . GLU A 1 98 ? 15.548 -9.604 35.914 1.00 21.41 118 GLU A N 1
ATOM 701 C CA . GLU A 1 98 ? 14.596 -10.710 36.007 1.00 24.87 118 GLU A CA 1
ATOM 702 C C . GLU A 1 98 ? 13.291 -10.222 36.624 1.00 22.11 118 GLU A C 1
ATOM 703 O O . GLU A 1 98 ? 12.206 -10.529 36.141 1.00 27.39 118 GLU A O 1
ATOM 709 N N . LYS A 1 99 ? 13.408 -9.428 37.682 1.00 26.77 119 LYS A N 1
ATOM 710 C CA . LYS A 1 99 ? 12.229 -8.877 38.337 1.00 31.15 119 LYS A CA 1
ATOM 711 C C . LYS A 1 99 ? 11.434 -7.968 37.375 1.00 33.18 119 LYS A C 1
ATOM 712 O O . LYS A 1 99 ? 10.212 -8.091 37.249 1.00 32.41 119 LYS A O 1
ATOM 718 N N . ARG A 1 100 ? 12.122 -7.076 36.668 1.00 29.87 120 ARG A N 1
ATOM 719 C CA . ARG A 1 100 ? 11.427 -6.193 35.740 1.00 26.26 120 ARG A CA 1
ATOM 720 C C . ARG A 1 100 ? 10.692 -6.984 34.667 1.00 22.51 120 ARG A C 1
ATOM 721 O O . ARG A 1 100 ? 9.555 -6.647 34.283 1.00 27.03 120 ARG A O 1
ATOM 726 N N . LYS A 1 101 ? 11.333 -8.025 34.159 1.00 20.94 121 LYS A N 1
ATOM 727 C CA . LYS A 1 101 ? 10.659 -8.867 33.146 1.00 17.61 121 LYS A CA 1
ATOM 728 C C . LYS A 1 101 ? 9.458 -9.583 33.741 1.00 22.23 121 LYS A C 1
ATOM 729 O O . LYS A 1 101 ? 8.424 -9.725 33.092 1.00 19.71 121 LYS A O 1
ATOM 735 N N . LEU A 1 102 ? 9.596 -10.007 34.996 1.00 23.81 122 LEU A N 1
ATOM 736 C CA . LEU A 1 102 ? 8.521 -10.699 35.691 1.00 21.04 122 LEU A CA 1
ATOM 737 C C . LEU A 1 102 ? 7.272 -9.838 35.774 1.00 22.95 122 LEU A C 1
ATOM 738 O O . LEU A 1 102 ? 6.178 -10.275 35.427 1.00 23.59 122 LEU A O 1
ATOM 743 N N . TYR A 1 103 ? 7.457 -8.606 36.228 1.00 29.89 123 TYR A N 1
ATOM 744 C CA . TYR A 1 103 ? 6.344 -7.687 36.416 1.00 27.55 123 TYR A CA 1
ATOM 745 C C . TYR A 1 103 ? 5.719 -7.207 35.105 1.00 24.15 123 TYR A C 1
ATOM 746 O O . TYR A 1 103 ? 4.505 -7.076 35.012 1.00 26.63 123 TYR A O 1
ATOM 755 N N . GLU A 1 104 ? 6.540 -6.996 34.080 1.00 23.19 124 GLU A N 1
ATOM 756 C CA . GLU A 1 104 ? 6.024 -6.726 32.739 1.00 28.32 124 GLU A CA 1
ATOM 757 C C . GLU A 1 104 ? 5.198 -7.884 32.239 1.00 21.25 124 GLU A C 1
ATOM 758 O O . GLU A 1 104 ? 4.141 -7.677 31.652 1.00 32.54 124 GLU A O 1
ATOM 764 N N . LYS A 1 105 ? 5.647 -9.121 32.463 1.00 28.82 125 LYS A N 1
ATOM 765 C CA . LYS A 1 105 ? 4.803 -10.224 32.003 1.00 20.50 125 LYS A CA 1
ATOM 766 C C . LYS A 1 105 ? 3.476 -10.264 32.760 1.00 23.90 125 LYS A C 1
ATOM 767 O O . LYS A 1 105 ? 2.423 -10.380 32.171 1.00 22.61 125 LYS A O 1
ATOM 773 N N . ILE A 1 106 ? 3.532 -10.126 34.070 1.00 21.51 126 ILE A N 1
ATOM 774 C CA . ILE A 1 106 ? 2.311 -10.122 34.840 1.00 19.46 126 ILE A CA 1
ATOM 775 C C . ILE A 1 106 ? 1.407 -8.936 34.444 1.00 22.89 126 ILE A C 1
ATOM 776 O O . ILE A 1 106 ? 0.219 -9.109 34.206 1.00 26.23 126 ILE A O 1
ATOM 781 N N . ALA A 1 107 ? 1.977 -7.741 34.329 1.00 19.54 127 ALA A N 1
ATOM 782 C CA . ALA A 1 107 ? 1.180 -6.590 33.972 1.00 15.78 127 ALA A CA 1
ATOM 783 C C . ALA A 1 107 ? 0.491 -6.813 32.618 1.00 20.00 127 ALA A C 1
ATOM 784 O O . ALA A 1 107 ? -0.639 -6.414 32.411 1.00 26.88 127 ALA A O 1
ATOM 786 N N . SER A 1 108 ? 1.165 -7.491 31.710 1.00 27.94 128 SER A N 1
ATOM 787 C CA . SER A 1 108 ? 0.599 -7.751 30.388 1.00 32.47 128 SER A CA 1
ATOM 788 C C . SER A 1 108 ? -0.614 -8.683 30.429 1.00 31.08 128 SER A C 1
ATOM 789 O O . SER A 1 108 ? -1.305 -8.827 29.424 1.00 28.21 128 SER A O 1
ATOM 792 N N . MET A 1 109 ? -0.880 -9.320 31.572 1.00 30.81 129 MET A N 1
ATOM 793 C CA . MET A 1 109 ? -2.071 -10.186 31.697 1.00 34.10 129 MET A CA 1
ATOM 794 C C . MET A 1 109 ? -3.308 -9.383 32.122 1.00 33.53 129 MET A C 1
ATOM 795 O O . MET A 1 109 ? -4.445 -9.849 32.013 1.00 35.90 129 MET A O 1
ATOM 800 N N . ALA A 1 110 ? -3.084 -8.196 32.663 1.00 27.27 130 ALA A N 1
ATOM 801 C CA . ALA A 1 110 ? -4.196 -7.323 32.989 1.00 37.42 130 ALA A CA 1
ATOM 802 C C . ALA A 1 110 ? -4.858 -6.974 31.657 1.00 39.57 130 ALA A C 1
ATOM 803 O O . ALA A 1 110 ? -4.214 -6.956 30.617 1.00 58.11 130 ALA A O 1
ATOM 805 N N . LYS A 1 111 ? -6.147 -6.729 31.670 1.00 41.07 131 LYS A N 1
ATOM 806 C CA . LYS A 1 111 ? -6.809 -6.307 30.450 1.00 43.39 131 LYS A CA 1
ATOM 807 C C . LYS A 1 111 ? -6.944 -4.802 30.581 1.00 36.02 131 LYS A C 1
ATOM 808 O O . LYS A 1 111 ? -8.012 -4.285 30.900 1.00 39.39 131 LYS A O 1
ATOM 813 N N . THR A 1 112 ? -5.839 -4.095 30.392 1.00 32.74 132 THR A N 1
ATOM 814 C CA . THR A 1 112 ? -5.853 -2.707 30.788 1.00 36.66 132 THR A CA 1
ATOM 815 C C . THR A 1 112 ? -6.666 -1.879 29.817 1.00 24.42 132 THR A C 1
ATOM 816 O O . THR A 1 112 ? -6.694 -2.141 28.612 1.00 31.12 132 THR A O 1
ATOM 820 N N . ASP A 1 113 ? -7.376 -0.917 30.384 1.00 28.77 133 ASP A N 1
ATOM 821 C CA . ASP A 1 113 ? -8.107 0.089 29.630 1.00 28.43 133 ASP A CA 1
ATOM 822 C C . ASP A 1 113 ? -7.136 1.188 29.210 1.00 31.49 133 ASP A C 1
ATOM 823 O O . ASP A 1 113 ? -6.550 1.861 30.062 1.00 32.26 133 ASP A O 1
ATOM 828 N N . PHE A 1 114 ? -6.966 1.347 27.897 1.00 33.33 134 PHE A N 1
ATOM 829 C CA . PHE A 1 114 ? -6.144 2.410 27.336 1.00 30.14 134 PHE A CA 1
ATOM 830 C C . PHE A 1 114 ? -6.970 3.527 26.707 1.00 36.45 134 PHE A C 1
ATOM 831 O O . PHE A 1 114 ? -6.425 4.354 25.978 1.00 20.79 134 PHE A O 1
ATOM 839 N N . SER A 1 115 ? -8.275 3.552 26.961 1.00 27.09 135 SER A N 1
ATOM 840 C CA . SER A 1 115 ? -9.122 4.513 26.271 1.00 38.99 135 SER A CA 1
ATOM 841 C C . SER A 1 115 ? -9.110 5.864 26.956 1.00 42.46 135 SER A C 1
ATOM 842 O O . SER A 1 115 ? -8.953 5.939 28.175 1.00 41.79 135 SER A O 1
ATOM 845 N N . ASP A 1 116 ? -9.295 6.925 26.168 1.00 37.91 136 ASP A N 1
ATOM 846 C CA . ASP A 1 116 ? -9.460 8.274 26.719 1.00 42.37 136 ASP A CA 1
ATOM 847 C C . ASP A 1 116 ? -10.721 8.343 27.560 1.00 30.94 136 ASP A C 1
ATOM 848 O O . ASP A 1 116 ? -10.785 9.087 28.528 1.00 40.91 136 ASP A O 1
ATOM 853 N N . ASP A 1 117 ? -11.720 7.555 27.181 1.00 38.84 137 ASP A N 1
ATOM 854 C CA . ASP A 1 117 ? -12.959 7.433 27.956 1.00 46.47 137 ASP A CA 1
ATOM 855 C C . ASP A 1 117 ? -12.684 7.043 29.416 1.00 40.21 137 ASP A C 1
ATOM 856 O O . ASP A 1 117 ? -13.186 7.681 30.351 1.00 30.62 137 ASP A O 1
ATOM 861 N N . GLY A 1 118 ? -11.879 5.998 29.609 1.00 30.21 138 GLY A N 1
ATOM 862 C CA . GLY A 1 118 ? -11.518 5.568 30.951 1.00 30.79 138 GLY A CA 1
ATOM 863 C C . GLY A 1 118 ? -10.630 6.584 31.635 1.00 30.79 138 GLY A C 1
ATOM 864 O O . GLY A 1 118 ? -10.844 6.902 32.802 1.00 35.60 138 GLY A O 1
ATOM 865 N N . ALA A 1 119 ? -9.644 7.105 30.901 1.00 23.69 139 ALA A N 1
ATOM 866 C CA . ALA A 1 119 ? -8.667 8.042 31.473 1.00 26.23 139 ALA A CA 1
ATOM 867 C C . ALA A 1 119 ? -9.369 9.267 32.044 1.00 26.86 139 ALA A C 1
ATOM 868 O O . ALA A 1 119 ? -9.012 9.756 33.115 1.00 26.12 139 ALA A O 1
ATOM 870 N N . LYS A 1 120 ? -10.377 9.748 31.320 1.00 28.25 140 LYS A N 1
ATOM 871 C CA . LYS A 1 120 ? -11.203 10.875 31.766 1.00 37.72 140 LYS A CA 1
ATOM 872 C C . LYS A 1 120 ? -11.921 10.606 33.080 1.00 39.62 140 LYS A C 1
ATOM 873 O O . LYS A 1 120 ? -12.051 11.504 33.913 1.00 40.94 140 LYS A O 1
ATOM 879 N N . LYS A 1 121 ? -12.389 9.376 33.275 1.00 31.47 141 LYS A N 1
ATOM 880 C CA . LYS A 1 121 ? -12.996 9.006 34.568 1.00 37.59 141 LYS A CA 1
ATOM 881 C C . LYS A 1 121 ? -11.946 9.011 35.684 1.00 30.23 141 LYS A C 1
ATOM 882 O O . LYS A 1 121 ? -12.177 9.529 36.760 1.00 42.96 141 LYS A O 1
ATOM 888 N N . PHE A 1 122 ? -10.778 8.455 35.397 1.00 22.22 142 PHE A N 1
ATOM 889 C CA . PHE A 1 122 ? -9.637 8.524 36.317 1.00 33.15 142 PHE A CA 1
ATOM 890 C C . PHE A 1 122 ? -9.313 9.980 36.666 1.00 27.23 142 PHE A C 1
ATOM 891 O O . PHE A 1 122 ? -9.245 10.354 37.834 1.00 33.05 142 PHE A O 1
ATOM 899 N N . PHE A 1 123 ? -9.117 10.797 35.638 1.00 25.96 143 PHE A N 1
ATOM 900 C CA . PHE A 1 123 ? -8.924 12.240 35.819 1.00 30.89 143 PHE A CA 1
ATOM 901 C C . PHE A 1 123 ? -9.909 12.870 36.831 1.00 40.83 143 PHE A C 1
ATOM 902 O O . PHE A 1 123 ? -9.494 13.560 37.763 1.00 39.86 143 PHE A O 1
ATOM 910 N N . GLU A 1 124 ? -11.206 12.635 36.646 1.00 41.66 144 GLU A N 1
ATOM 911 C CA . GLU A 1 124 ? -12.211 13.218 37.532 1.00 50.72 144 GLU A CA 1
ATOM 912 C C . GLU A 1 124 ? -11.942 12.882 38.998 1.00 52.73 144 GLU A C 1
ATOM 913 O O . GLU A 1 124 ? -12.155 13.708 39.880 1.00 58.50 144 GLU A O 1
ATOM 919 N N . GLN A 1 125 ? -11.478 11.666 39.264 1.00 39.54 145 GLN A N 1
ATOM 920 C CA . GLN A 1 125 ? -11.251 11.252 40.640 1.00 38.45 145 GLN A CA 1
ATOM 921 C C . GLN A 1 125 ? -9.831 11.552 41.121 1.00 46.63 145 GLN A C 1
ATOM 922 O O . GLN A 1 125 ? -9.471 11.196 42.238 1.00 51.14 145 GLN A O 1
ATOM 928 N N . ASN A 1 126 ? -9.038 12.230 40.291 1.00 37.68 146 ASN A N 1
ATOM 929 C CA . ASN A 1 126 ? -7.631 12.461 40.593 1.00 35.94 146 ASN A CA 1
ATOM 930 C C . ASN A 1 126 ? -7.107 13.788 40.074 1.00 38.65 146 ASN A C 1
ATOM 931 O O . ASN A 1 126 ? -5.920 13.913 39.771 1.00 39.62 146 ASN A O 1
ATOM 936 N N . LYS A 1 127 ? -7.991 14.767 39.958 1.00 40.44 147 LYS A N 1
ATOM 937 C CA . LYS A 1 127 ? -7.645 16.063 39.382 1.00 44.57 147 LYS A CA 1
ATOM 938 C C . LYS A 1 127 ? -6.453 16.755 40.032 1.00 48.64 147 LYS A C 1
ATOM 939 O O . LYS A 1 127 ? -5.609 17.321 39.343 1.00 53.30 147 LYS A O 1
ATOM 945 N N . ASP A 1 128 ? -6.372 16.703 41.354 1.00 43.13 148 ASP A N 1
ATOM 946 C CA . ASP A 1 128 ? -5.309 17.404 42.056 1.00 47.27 148 ASP A CA 1
ATOM 947 C C . ASP A 1 128 ? -3.938 16.760 41.850 1.00 44.73 148 ASP A C 1
ATOM 948 O O . ASP A 1 128 ? -2.908 17.310 42.243 1.00 50.89 148 ASP A O 1
ATOM 953 N N . LYS A 1 129 ? -3.912 15.595 41.226 1.00 34.87 149 LYS A N 1
ATOM 954 C CA . LYS A 1 129 ? -2.627 14.972 40.914 1.00 38.70 149 LYS A CA 1
ATOM 955 C C . LYS A 1 129 ? -2.015 15.473 39.602 1.00 40.34 149 LYS A C 1
ATOM 956 O O . LYS A 1 129 ? -0.973 14.965 39.162 1.00 37.55 149 LYS A O 1
ATOM 962 N N . PHE A 1 130 ? -2.659 16.462 38.984 1.00 34.49 150 PHE A N 1
ATOM 963 C CA . PHE A 1 130 ? -2.176 17.033 37.716 1.00 33.13 150 PHE A CA 1
ATOM 964 C C . PHE A 1 130 ? -2.298 18.542 37.723 1.00 40.32 150 PHE A C 1
ATOM 965 O O . PHE A 1 130 ? -3.277 19.108 38.217 1.00 39.77 150 PHE A O 1
ATOM 973 N N . THR A 1 131 ? -1.297 19.205 37.170 1.00 38.21 151 THR A N 1
ATOM 974 C CA . THR A 1 131 ? -1.296 20.646 37.213 1.00 32.72 151 THR A CA 1
ATOM 975 C C . THR A 1 131 ? -1.100 21.215 35.811 1.00 39.37 151 THR A C 1
ATOM 976 O O . THR A 1 131 ? -0.905 20.465 34.848 1.00 36.28 151 THR A O 1
ATOM 980 N N . PHE A 1 132 ? -1.176 22.537 35.693 1.00 29.27 152 PHE A N 1
ATOM 981 C CA . PHE A 1 132 ? -0.938 23.190 34.413 1.00 24.39 152 PHE A CA 1
ATOM 982 C C . PHE A 1 132 ? -0.444 24.606 34.633 1.00 29.56 152 PHE A C 1
ATOM 983 O O . PHE A 1 132 ? -1.030 25.370 35.391 1.00 38.20 152 PHE A O 1
ATOM 991 N N . TYR A 1 133 ? 0.664 24.923 33.974 1.00 32.00 153 TYR A N 1
ATOM 992 C CA . TYR A 1 133 ? 1.241 26.244 33.964 1.00 27.24 153 TYR A CA 1
ATOM 993 C C . TYR A 1 133 ? 1.321 26.718 32.533 1.00 37.66 153 TYR A C 1
ATOM 994 O O . TYR A 1 133 ? 1.818 25.993 31.665 1.00 32.83 153 TYR A O 1
ATOM 1003 N N . THR A 1 134 ? 0.821 27.926 32.286 1.00 27.61 154 THR A N 1
ATOM 1004 C CA . THR A 1 134 ? 0.899 28.534 30.964 1.00 34.23 154 THR A CA 1
ATOM 1005 C C . THR A 1 134 ? 2.274 29.124 30.630 1.00 35.47 154 THR A C 1
ATOM 1006 O O . THR A 1 134 ? 2.579 29.389 29.466 1.00 31.72 154 THR A O 1
ATOM 1010 N N . GLN A 1 135 ? 3.098 29.341 31.647 1.00 30.55 155 GLN A N 1
ATOM 1011 C CA . GLN A 1 135 ? 4.446 29.870 31.429 1.00 27.98 155 GLN A CA 1
ATOM 1012 C C . GLN A 1 135 ? 5.486 28.993 32.092 1.00 30.91 155 GLN A C 1
ATOM 1013 O O . GLN A 1 135 ? 5.446 28.762 33.297 1.00 35.50 155 GLN A O 1
ATOM 1019 N N . ILE A 1 136 ? 6.433 28.519 31.307 1.00 25.97 156 ILE A N 1
ATOM 1020 C CA . ILE A 1 136 ? 7.427 27.597 31.816 1.00 29.62 156 ILE A CA 1
ATOM 1021 C C . ILE A 1 136 ? 8.786 27.927 31.252 1.00 33.41 156 ILE A C 1
ATOM 1022 O O . ILE A 1 136 ? 8.974 27.940 30.029 1.00 28.57 156 ILE A O 1
ATOM 1027 N N . ASN A 1 137 ? 9.741 28.188 32.139 1.00 27.07 157 ASN A N 1
ATOM 1028 C CA . ASN A 1 137 ? 11.101 28.435 31.683 1.00 37.56 157 ASN A CA 1
ATOM 1029 C C . ASN A 1 137 ? 11.938 27.159 31.824 1.00 39.88 157 ASN A C 1
ATOM 1030 O O . ASN A 1 137 ? 11.969 26.537 32.877 1.00 33.84 157 ASN A O 1
ATOM 1035 N N . ALA A 1 138 ? 12.595 26.764 30.743 1.00 43.80 158 ALA A N 1
ATOM 1036 C CA . ALA A 1 138 ? 13.276 25.484 30.713 1.00 43.03 158 ALA A CA 1
ATOM 1037 C C . ALA A 1 138 ? 14.618 25.553 29.988 1.00 43.27 158 ALA A C 1
ATOM 1038 O O . ALA A 1 138 ? 14.740 26.205 28.957 1.00 38.67 158 ALA A O 1
ATOM 1040 N N . ASN A 1 139 ? 15.622 24.879 30.536 1.00 47.76 159 ASN A N 1
ATOM 1041 C CA . ASN A 1 139 ? 16.826 24.582 29.772 1.00 55.80 159 ASN A CA 1
ATOM 1042 C C . ASN A 1 139 ? 16.528 23.448 28.817 1.00 42.09 159 ASN A C 1
ATOM 1043 O O . ASN A 1 139 ? 15.938 22.441 29.203 1.00 44.49 159 ASN A O 1
ATOM 1048 N N . ILE A 1 140 ? 16.909 23.622 27.560 1.00 39.19 160 ILE A N 1
ATOM 1049 C CA . ILE A 1 140 ? 16.680 22.587 26.569 1.00 45.98 160 ILE A CA 1
ATOM 1050 C C . ILE A 1 140 ? 18.013 22.071 26.058 1.00 58.44 160 ILE A C 1
ATOM 1051 O O . ILE A 1 140 ? 18.913 22.847 25.739 1.00 56.61 160 ILE A O 1
ATOM 1056 N N . TYR A 1 141 ? 18.140 20.752 26.013 1.00 65.30 161 TYR A N 1
ATOM 1057 C CA . TYR A 1 141 ? 19.355 20.121 25.532 1.00 63.84 161 TYR A CA 1
ATOM 1058 C C . TYR A 1 141 ? 18.988 19.299 24.320 1.00 61.41 161 TYR A C 1
ATOM 1059 O O . TYR A 1 141 ? 18.220 18.353 24.423 1.00 69.49 161 TYR A O 1
ATOM 1068 N N . LEU A 1 142 ? 19.519 19.665 23.164 1.00 65.39 162 LEU A N 1
ATOM 1069 C CA . LEU A 1 142 ? 19.220 18.921 21.954 1.00 71.67 162 LEU A CA 1
ATOM 1070 C C . LEU A 1 142 ? 20.423 18.078 21.555 1.00 79.39 162 LEU A C 1
ATOM 1071 O O . LEU A 1 142 ? 21.558 18.553 21.549 1.00 77.18 162 LEU A O 1
ATOM 1076 N N . SER A 1 143 ? 20.170 16.814 21.248 1.00 86.51 163 SER A N 1
ATOM 1077 C CA . SER A 1 143 ? 21.223 15.920 20.796 1.00 92.86 163 SER A CA 1
ATOM 1078 C C . SER A 1 143 ? 20.674 15.014 19.717 1.00 93.27 163 SER A C 1
ATOM 1079 O O . SER A 1 143 ? 19.524 14.591 19.777 1.00 89.21 163 SER A O 1
ATOM 1082 N N . ASN A 1 144 ? 21.498 14.725 18.723 1.00 99.95 164 ASN A N 1
ATOM 1083 C CA . ASN A 1 144 ? 21.112 13.788 17.689 1.00 106.15 164 ASN A CA 1
ATOM 1084 C C . ASN A 1 144 ? 21.414 12.373 18.176 1.00 104.23 164 ASN A C 1
ATOM 1085 O O . ASN A 1 144 ? 21.411 11.416 17.403 1.00 107.22 164 ASN A O 1
ATOM 1090 N N . ASN A 1 145 ? 21.662 12.262 19.480 1.00 102.98 165 ASN A N 1
ATOM 1091 C CA . ASN A 1 145 ? 21.958 10.985 20.130 1.00 102.53 165 ASN A CA 1
ATOM 1092 C C . ASN A 1 145 ? 21.212 10.804 21.454 1.00 92.00 165 ASN A C 1
ATOM 1093 O O . ASN A 1 145 ? 21.493 11.493 22.436 1.00 97.86 165 ASN A O 1
ATOM 1098 N N . PRO A 1 146 ? 20.260 9.865 21.480 1.00 72.19 166 PRO A N 1
ATOM 1099 C CA . PRO A 1 146 ? 19.450 9.503 22.646 1.00 74.37 166 PRO A CA 1
ATOM 1100 C C . PRO A 1 146 ? 20.270 9.162 23.897 1.00 83.68 166 PRO A C 1
ATOM 1101 O O . PRO A 1 146 ? 19.789 9.364 25.017 1.00 85.52 166 PRO A O 1
ATOM 1105 N N . GLN A 1 147 ? 21.483 8.645 23.717 1.00 79.18 167 GLN A N 1
ATOM 1106 C CA . GLN A 1 147 ? 22.285 8.211 24.860 1.00 72.48 167 GLN A CA 1
ATOM 1107 C C . GLN A 1 147 ? 22.869 9.380 25.673 1.00 61.55 167 GLN A C 1
ATOM 1108 O O . GLN A 1 147 ? 22.805 9.380 26.908 1.00 57.60 167 GLN A O 1
ATOM 1114 N N . THR A 1 148 ? 23.442 10.367 24.990 1.00 58.44 168 THR A N 1
ATOM 1115 C CA . THR A 1 148 ? 24.047 11.504 25.685 1.00 70.10 168 THR A CA 1
ATOM 1116 C C . THR A 1 148 ? 23.013 12.176 26.578 1.00 72.59 168 THR A C 1
ATOM 1117 O O . THR A 1 148 ? 23.301 12.532 27.729 1.00 69.84 168 THR A O 1
ATOM 1121 N N . LEU A 1 149 ? 21.807 12.346 26.036 1.00 62.94 169 LEU A N 1
ATOM 1122 C CA . LEU A 1 149 ? 20.735 13.024 26.753 1.00 53.62 169 LEU A CA 1
ATOM 1123 C C . LEU A 1 149 ? 20.353 12.227 27.987 1.00 54.32 169 LEU A C 1
ATOM 1124 O O . LEU A 1 149 ? 20.319 12.759 29.100 1.00 52.15 169 LEU A O 1
ATOM 1129 N N . GLU A 1 150 ? 20.088 10.942 27.789 1.00 50.25 170 GLU A N 1
ATOM 1130 C CA . GLU A 1 150 ? 19.718 10.063 28.895 1.00 43.45 170 GLU A CA 1
ATOM 1131 C C . GLU A 1 150 ? 20.730 10.123 30.046 1.00 52.43 170 GLU A C 1
ATOM 1132 O O . GLU A 1 150 ? 20.356 10.030 31.217 1.00 64.79 170 GLU A O 1
ATOM 1138 N N . ASN A 1 151 ? 22.008 10.291 29.713 1.00 34.97 171 ASN A N 1
ATOM 1139 C CA . ASN A 1 151 ? 23.046 10.347 30.723 1.00 49.36 171 ASN A CA 1
ATOM 1140 C C . ASN A 1 151 ? 23.021 11.673 31.462 1.00 62.75 171 ASN A C 1
ATOM 1141 O O . ASN A 1 151 ? 23.342 11.746 32.653 1.00 60.90 171 ASN A O 1
ATOM 1146 N N . ILE A 1 152 ? 22.656 12.730 30.743 1.00 69.95 172 ILE A N 1
ATOM 1147 C CA . ILE A 1 152 ? 22.537 14.043 31.355 1.00 66.75 172 ILE A CA 1
ATOM 1148 C C . ILE A 1 152 ? 21.441 13.975 32.405 1.00 63.46 172 ILE A C 1
ATOM 1149 O O . ILE A 1 152 ? 21.565 14.539 33.487 1.00 70.35 172 ILE A O 1
ATOM 1154 N N . LYS A 1 153 ? 20.377 13.249 32.093 1.00 55.35 173 LYS A N 1
ATOM 1155 C CA . LYS A 1 153 ? 19.266 13.127 33.022 1.00 61.90 173 LYS A CA 1
ATOM 1156 C C . LYS A 1 153 ? 19.698 12.383 34.289 1.00 72.45 173 LYS A C 1
ATOM 1157 O O . LYS A 1 153 ? 19.433 12.842 35.404 1.00 68.06 173 LYS A O 1
ATOM 1159 N N . ASN A 1 154 ? 20.382 11.251 34.114 1.00 79.20 174 ASN A N 1
ATOM 1160 C CA . ASN A 1 154 ? 20.843 10.443 35.247 1.00 81.73 174 ASN A CA 1
ATOM 1161 C C . ASN A 1 154 ? 22.063 11.020 35.975 1.00 78.88 174 ASN A C 1
ATOM 1162 O O . ASN A 1 154 ? 22.054 11.167 37.199 1.00 75.59 174 ASN A O 1
ATOM 1167 N N . THR A 1 155 ? 23.109 11.340 35.218 1.00 76.43 175 THR A N 1
ATOM 1168 C CA . THR A 1 155 ? 24.311 11.945 35.776 1.00 78.36 175 THR A CA 1
ATOM 1169 C C . THR A 1 155 ? 24.032 13.360 36.277 1.00 87.33 175 THR A C 1
AT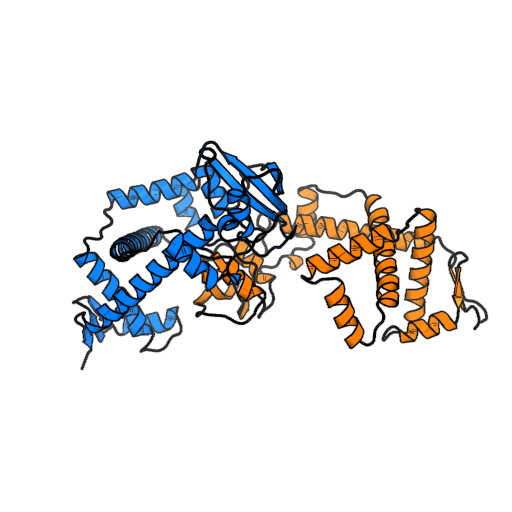OM 1170 O O . THR A 1 155 ? 24.328 13.699 37.422 1.00 85.02 175 THR A O 1
ATOM 1172 N N . LYS A 1 156 ? 23.456 14.175 35.399 1.00 96.19 176 LYS A N 1
ATOM 1173 C CA . LYS A 1 156 ? 23.183 15.585 35.673 1.00 90.79 176 LYS A CA 1
ATOM 1174 C C . LYS A 1 156 ? 24.424 16.438 35.449 1.00 84.14 176 LYS A C 1
ATOM 1175 O O . LYS A 1 156 ? 24.471 17.599 35.855 1.00 79.88 176 LYS A O 1
ATOM 1181 N N . LYS A 1 157 ? 25.417 15.856 34.780 1.00 88.48 177 LYS A N 1
ATOM 1182 C CA . LYS A 1 157 ? 26.663 16.556 34.467 1.00 94.21 177 LYS A CA 1
ATOM 1183 C C . LYS A 1 157 ? 26.630 17.203 33.076 1.00 99.22 177 LYS A C 1
ATOM 1184 O O . LYS A 1 157 ? 26.499 16.516 32.062 1.00 95.06 177 LYS A O 1
ATOM 1186 N N . THR A 1 158 ? 26.763 18.526 33.041 1.00 109.91 178 THR A N 1
ATOM 1187 C CA . THR A 1 158 ? 26.646 19.294 31.803 1.00 120.42 178 THR A CA 1
ATOM 1188 C C . THR A 1 158 ? 27.406 18.663 30.638 1.00 122.56 178 THR A C 1
ATOM 1189 O O . THR A 1 158 ? 28.542 18.221 30.796 1.00 121.74 178 THR A O 1
ATOM 1193 N N . ILE A 1 159 ? 26.771 18.628 29.468 1.00 123.22 179 ILE A N 1
ATOM 1194 C CA . ILE A 1 159 ? 27.404 18.078 28.272 1.00 120.93 179 ILE A CA 1
ATOM 1195 C C . ILE A 1 159 ? 26.753 18.540 26.962 1.00 113.83 179 ILE A C 1
ATOM 1196 O O . ILE A 1 159 ? 26.284 17.714 26.181 1.00 115.36 179 ILE A O 1
ATOM 1198 N N . LEU A 1 160 ? 26.735 19.847 26.712 1.00 103.46 180 LEU A N 1
ATOM 1199 C CA . LEU A 1 160 ? 27.282 20.830 27.640 1.00 95.06 180 LEU A CA 1
ATOM 1200 C C . LEU A 1 160 ? 26.278 21.956 27.906 1.00 84.80 180 LEU A C 1
ATOM 1201 O O . LEU A 1 160 ? 25.630 21.972 28.953 1.00 68.56 180 LEU A O 1
ATOM 1203 N N . LYS A 1 161 ? 26.143 22.880 26.953 1.00 85.64 181 LYS A N 1
ATOM 1204 C CA . LYS A 1 161 ? 25.315 24.078 27.139 1.00 85.61 181 LYS A CA 1
ATOM 1205 C C . LYS A 1 161 ? 23.939 24.003 26.464 1.00 79.52 181 LYS A C 1
ATOM 1206 O O . LYS A 1 161 ? 23.836 23.789 25.253 1.00 73.79 181 LYS A O 1
ATOM 1208 N N . PRO A 1 162 ? 22.874 24.198 27.255 1.00 70.83 182 PRO A N 1
ATOM 1209 C CA . PRO A 1 162 ? 21.492 24.106 26.790 1.00 63.45 182 PRO A CA 1
ATOM 1210 C C . PRO A 1 162 ? 20.965 25.461 26.367 1.00 71.12 182 PRO A C 1
ATOM 1211 O O . PRO A 1 162 ? 21.484 26.486 26.804 1.00 82.61 182 PRO A O 1
ATOM 1215 N N . GLN A 1 163 ? 19.932 25.473 25.536 1.00 69.32 183 GLN A N 1
ATOM 1216 C CA . GLN A 1 163 ? 19.277 26.728 25.214 1.00 64.40 183 GLN A CA 1
ATOM 1217 C C . GLN A 1 163 ? 18.137 26.981 26.191 1.00 47.96 183 GLN A C 1
ATOM 1218 O O . GLN A 1 163 ? 17.235 26.170 26.320 1.00 49.29 183 GLN A O 1
ATOM 1224 N N . ASN A 1 164 ? 18.216 28.093 26.908 1.00 47.84 184 ASN A N 1
ATOM 1225 C CA . ASN A 1 164 ? 17.148 28.520 27.796 1.00 52.56 184 ASN A CA 1
ATOM 1226 C C . ASN A 1 164 ? 15.959 29.077 27.007 1.00 58.92 184 ASN A C 1
ATOM 1227 O O . ASN A 1 164 ? 16.107 30.022 26.229 1.00 60.83 184 ASN A O 1
ATOM 1232 N N . ALA A 1 165 ? 14.786 28.489 27.215 1.00 39.93 185 ALA A N 1
ATOM 1233 C CA . ALA A 1 165 ? 13.593 28.908 26.509 1.00 43.40 185 ALA A CA 1
ATOM 1234 C C . ALA A 1 165 ? 12.471 29.243 27.481 1.00 50.88 185 ALA A C 1
ATOM 1235 O O . ALA A 1 165 ? 12.258 28.545 28.481 1.00 45.19 185 ALA A O 1
ATOM 1237 N N . SER A 1 166 ? 11.769 30.331 27.187 1.00 48.66 186 SER A N 1
ATOM 1238 C CA . SER A 1 166 ? 10.602 30.724 27.951 1.00 39.28 186 SER A CA 1
ATOM 1239 C C . SER A 1 166 ? 9.382 30.269 27.165 1.00 38.04 186 SER A C 1
ATOM 1240 O O . SER A 1 166 ? 8.909 30.962 26.264 1.00 37.96 186 SER A O 1
ATOM 1243 N N . LEU A 1 167 ? 8.883 29.090 27.505 1.00 32.54 187 LEU A N 1
ATOM 1244 C CA . LEU A 1 167 ? 7.791 28.488 26.765 1.00 30.18 187 LEU A CA 1
ATOM 1245 C C . LEU A 1 167 ? 6.474 28.992 27.294 1.00 30.89 187 LEU A C 1
ATOM 1246 O O . LEU A 1 167 ? 6.311 29.203 28.487 1.00 31.66 187 LEU A O 1
ATOM 1251 N N . ASN A 1 168 ? 5.525 29.178 26.396 1.00 22.39 188 ASN A N 1
ATOM 1252 C CA . ASN A 1 168 ? 4.176 29.488 26.807 1.00 22.40 188 ASN A CA 1
ATOM 1253 C C . ASN A 1 168 ? 3.190 28.963 25.778 1.00 26.08 188 ASN A C 1
ATOM 1254 O O . ASN A 1 168 ? 3.573 28.254 24.854 1.00 29.37 188 ASN A O 1
ATOM 1259 N N . THR A 1 169 ? 1.922 29.317 25.943 1.00 24.84 189 THR A N 1
ATOM 1260 C CA . THR A 1 169 ? 0.856 28.780 25.103 1.00 29.64 189 THR A CA 1
ATOM 1261 C C . THR A 1 169 ? 0.862 29.246 23.623 1.00 30.54 189 THR A C 1
ATOM 1262 O O . THR A 1 169 ? 0.069 28.755 22.825 1.00 33.94 189 THR A O 1
ATOM 1266 N N . SER A 1 170 ? 1.722 30.199 23.266 1.00 23.38 190 SER A N 1
ATOM 1267 C CA . SER A 1 170 ? 1.797 30.706 21.887 1.00 30.95 190 SER A CA 1
ATOM 1268 C C . SER A 1 170 ? 2.921 30.037 21.096 1.00 30.47 190 SER A C 1
ATOM 1269 O O . SER A 1 170 ? 2.912 30.027 19.864 1.00 36.63 190 SER A O 1
ATOM 1272 N N . ASN A 1 171 ? 3.837 29.452 21.864 1.00 20.64 191 ASN A N 1
ATOM 1273 C CA . ASN A 1 171 ? 5.232 29.131 21.582 1.00 33.38 191 ASN A CA 1
ATOM 1274 C C . ASN A 1 171 ? 5.468 27.642 21.520 1.00 36.73 191 ASN A C 1
ATOM 1275 O O . ASN A 1 171 ? 6.505 27.171 21.051 1.00 29.51 191 ASN A O 1
ATOM 1280 N N . ALA A 1 172 ? 4.554 26.903 22.121 1.00 27.85 192 ALA A N 1
ATOM 1281 C CA . ALA A 1 172 ? 4.851 25.532 22.491 1.00 29.78 192 ALA A CA 1
ATOM 1282 C C . ALA A 1 172 ? 3.626 24.678 22.276 1.00 27.04 192 ALA A C 1
ATOM 1283 O O . ALA A 1 172 ? 2.515 25.140 22.472 1.00 27.69 192 ALA A O 1
ATOM 1285 N N . ASP A 1 173 ? 3.828 23.434 21.861 1.00 34.67 193 ASP A N 1
ATOM 1286 C CA . ASP A 1 173 ? 2.739 22.479 21.719 1.00 32.55 193 ASP A CA 1
ATOM 1287 C C . ASP A 1 173 ? 2.049 22.291 23.075 1.00 31.65 193 ASP A C 1
ATOM 1288 O O . ASP A 1 173 ? 2.704 22.142 24.103 1.00 33.09 193 ASP A O 1
ATOM 1293 N N . PRO A 1 174 ? 0.714 22.321 23.086 1.00 36.03 194 PRO A N 1
ATOM 1294 C CA . PRO A 1 174 ? 0.021 22.166 24.372 1.00 40.70 194 PRO A CA 1
ATOM 1295 C C . PRO A 1 174 ? 0.288 20.817 25.043 1.00 41.13 194 PRO A C 1
ATOM 1296 O O . PRO A 1 174 ? -0.067 20.654 26.209 1.00 48.09 194 PRO A O 1
ATOM 1300 N N . ARG A 1 175 ? 0.890 19.880 24.314 1.00 30.89 195 ARG A N 1
ATOM 1301 C CA . ARG A 1 175 ? 1.308 18.579 24.854 1.00 32.64 195 ARG A CA 1
ATOM 1302 C C . ARG A 1 175 ? 2.684 18.645 25.519 1.00 24.28 195 ARG A C 1
ATOM 1303 O O . ARG A 1 175 ? 2.957 17.956 26.498 1.00 27.69 195 ARG A O 1
ATOM 1307 N N . LEU A 1 176 ? 3.550 19.507 25.007 1.00 18.14 196 LEU A N 1
ATOM 1308 C CA . LEU A 1 176 ? 4.764 19.784 25.726 1.00 24.03 196 LEU A CA 1
ATOM 1309 C C . LEU A 1 176 ? 4.434 20.498 27.058 1.00 24.96 196 LEU A C 1
ATOM 1310 O O . LEU A 1 176 ? 4.935 20.111 28.106 1.00 28.98 196 LEU A O 1
ATOM 1315 N N . LEU A 1 177 ? 3.561 21.503 27.043 1.00 23.12 197 LEU A N 1
ATOM 1316 C CA . LEU A 1 177 ? 3.281 22.236 28.293 1.00 26.05 197 LEU A CA 1
ATOM 1317 C C . LEU A 1 177 ? 2.587 21.348 29.323 1.00 19.22 197 LEU A C 1
ATOM 1318 O O . LEU A 1 177 ? 2.836 21.467 30.520 1.00 28.30 197 LEU A O 1
ATOM 1323 N N . GLY A 1 178 ? 1.694 20.491 28.855 1.00 21.78 198 GLY A N 1
ATOM 1324 C CA . GLY A 1 178 ? 1.065 19.468 29.690 1.00 25.20 198 GLY A CA 1
ATOM 1325 C C . GLY A 1 178 ? 2.125 18.579 30.331 1.00 26.68 198 GLY A C 1
ATOM 1326 O O . GLY A 1 178 ? 2.136 18.346 31.537 1.00 34.76 198 GLY A O 1
ATOM 1327 N N . LEU A 1 179 ? 3.044 18.094 29.519 1.00 28.16 199 LEU A N 1
ATOM 1328 C CA . LEU A 1 179 ? 4.159 17.310 30.037 1.00 24.76 199 LEU A CA 1
ATOM 1329 C C . LEU A 1 179 ? 5.000 18.082 31.055 1.00 33.83 199 LEU A C 1
ATOM 1330 O O . LEU A 1 179 ? 5.139 17.662 32.214 1.00 30.49 199 LEU A O 1
ATOM 1335 N N . LEU A 1 180 ? 5.570 19.206 30.618 1.00 30.42 200 LEU A N 1
ATOM 1336 C CA . LEU A 1 180 ? 6.496 19.982 31.453 1.00 14.35 200 LEU A CA 1
ATOM 1337 C C . LEU A 1 180 ? 5.827 20.545 32.709 1.00 25.90 200 LEU A C 1
ATOM 1338 O O . LEU A 1 180 ? 6.481 20.721 33.735 1.00 28.50 200 LEU A O 1
ATOM 1343 N N . SER A 1 181 ? 4.530 20.839 32.631 1.00 21.17 201 SER A N 1
ATOM 1344 C CA . SER A 1 181 ? 3.823 21.354 33.798 1.00 25.00 201 SER A CA 1
ATOM 1345 C C . SER A 1 181 ? 3.930 20.413 34.997 1.00 34.87 201 SER A C 1
ATOM 1346 O O . SER A 1 181 ? 3.866 20.870 36.133 1.00 34.37 201 SER A O 1
ATOM 1349 N N . GLN A 1 182 ? 4.054 19.107 34.749 1.00 28.18 202 GLN A N 1
ATOM 1350 C CA . GLN A 1 182 ? 4.134 18.134 35.843 1.00 33.36 202 GLN A CA 1
ATOM 1351 C C . GLN A 1 182 ? 5.533 18.041 36.460 1.00 35.77 202 GLN A C 1
ATOM 1352 O O . GLN A 1 182 ? 5.679 17.598 37.591 1.00 43.88 202 GLN A O 1
ATOM 1358 N N . ILE A 1 183 ? 6.563 18.429 35.715 1.00 38.67 203 ILE A N 1
ATOM 1359 C CA . ILE A 1 183 ? 7.933 18.255 36.195 1.00 31.53 203 ILE A CA 1
ATOM 1360 C C . ILE A 1 183 ? 8.272 19.285 37.283 1.00 37.71 203 ILE A C 1
ATOM 1361 O O . ILE A 1 183 ? 8.038 20.476 37.110 1.00 38.45 203 ILE A O 1
ATOM 1366 N N . PRO A 1 184 ? 8.798 18.817 38.423 1.00 41.39 204 PRO A N 1
ATOM 1367 C CA . PRO A 1 184 ? 9.250 19.699 39.516 1.00 46.12 204 PRO A CA 1
ATOM 1368 C C . PRO A 1 184 ? 10.335 20.675 39.062 1.00 39.41 204 PRO A C 1
ATOM 1369 O O . PRO A 1 184 ? 11.204 20.323 38.263 1.00 41.95 204 PRO A O 1
ATOM 1373 N N . VAL A 1 185 ? 10.298 21.901 39.553 1.00 37.12 205 VAL A N 1
ATOM 1374 C CA . VAL A 1 185 ? 11.387 22.801 39.226 1.00 39.71 205 VAL A CA 1
ATOM 1375 C C . VAL A 1 185 ? 12.659 22.118 39.695 1.00 49.40 205 VAL A C 1
ATOM 1376 O O . VAL A 1 185 ? 12.707 21.570 40.802 1.00 48.86 205 VAL A O 1
ATOM 1380 N N . GLY A 1 186 ? 13.666 22.116 38.825 1.00 50.00 206 GLY A N 1
ATOM 1381 C CA . GLY A 1 186 ? 14.954 21.510 39.113 1.00 43.55 206 GLY A CA 1
ATOM 1382 C C . GLY A 1 186 ? 15.111 20.137 38.493 1.00 54.78 206 GLY A C 1
ATOM 1383 O O . GLY A 1 186 ? 16.221 19.625 38.353 1.00 60.64 206 GLY A O 1
ATOM 1384 N N . SER A 1 187 ? 13.994 19.535 38.110 1.00 53.85 207 SER A N 1
ATOM 1385 C CA . SER A 1 187 ? 14.028 18.184 37.570 1.00 44.24 207 SER A CA 1
ATOM 1386 C C . SER A 1 187 ? 13.913 18.155 36.054 1.00 51.89 207 SER A C 1
ATOM 1387 O O . SER A 1 187 ? 13.531 19.151 35.425 1.00 45.93 207 SER A O 1
ATOM 1390 N N . PHE A 1 188 ? 14.258 17.000 35.488 1.00 48.19 208 PHE A N 1
ATOM 1391 C CA . PHE A 1 188 ? 14.289 16.789 34.043 1.00 46.55 208 PHE A CA 1
ATOM 1392 C C . PHE A 1 188 ? 13.064 16.052 33.548 1.00 46.37 208 PHE A C 1
ATOM 1393 O O . PHE A 1 188 ? 12.483 15.227 34.256 1.00 39.45 208 PHE A O 1
ATOM 1401 N N . SER A 1 189 ? 12.690 16.360 32.313 1.00 38.68 209 SER A N 1
ATOM 1402 C CA . SER A 1 189 ? 11.726 15.576 31.583 1.00 37.24 209 SER A CA 1
ATOM 1403 C C . SER A 1 189 ? 12.357 14.245 31.148 1.00 38.20 209 SER A C 1
ATOM 1404 O O . SER A 1 189 ? 13.570 14.073 31.200 1.00 36.60 209 SER A O 1
ATOM 1407 N N . PRO A 1 190 ? 11.526 13.305 30.695 1.00 40.08 210 PRO A N 1
ATOM 1408 C CA . PRO A 1 190 ? 12.032 12.148 29.952 1.00 44.53 210 PRO A CA 1
ATOM 1409 C C . PRO A 1 190 ? 12.779 12.633 28.718 1.00 44.70 210 PRO A C 1
ATOM 1410 O O . PRO A 1 190 ? 12.818 13.832 28.455 1.00 46.89 210 PRO A O 1
ATOM 1414 N N . VAL A 1 191 ? 13.366 11.719 27.962 1.00 43.64 211 VAL A N 1
ATOM 1415 C CA . VAL A 1 191 ? 13.999 12.111 26.718 1.00 45.50 211 VAL A CA 1
ATOM 1416 C C . VAL A 1 191 ? 12.951 11.976 25.634 1.00 49.64 211 VAL A C 1
ATOM 1417 O O . VAL A 1 191 ? 12.242 10.968 25.569 1.00 49.69 211 VAL A O 1
ATOM 1421 N N . LEU A 1 192 ? 12.831 13.001 24.798 1.00 51.35 212 LEU A N 1
ATOM 1422 C CA . LEU A 1 192 ? 11.776 13.035 23.790 1.00 52.74 212 LEU A CA 1
ATOM 1423 C C . LEU A 1 192 ? 12.404 13.245 22.431 1.00 61.33 212 LEU A C 1
ATOM 1424 O O . LEU A 1 192 ? 13.527 13.725 22.336 1.00 59.05 212 LEU A O 1
ATOM 1429 N N . ASN A 1 193 ? 11.680 12.896 21.378 1.00 70.49 213 ASN A N 1
ATOM 1430 C CA . ASN A 1 193 ? 12.205 13.076 20.032 1.00 79.75 213 ASN A CA 1
ATOM 1431 C C . ASN A 1 193 ? 11.489 14.152 19.220 1.00 85.54 213 ASN A C 1
ATOM 1432 O O . ASN A 1 193 ? 10.262 14.225 19.200 1.00 86.46 213 ASN A O 1
ATOM 1437 N N . GLY A 1 194 ? 12.273 14.996 18.563 1.00 89.25 214 GLY A N 1
ATOM 1438 C CA . GLY A 1 194 ? 11.740 15.924 17.586 1.00 92.99 214 GLY A CA 1
ATOM 1439 C C . GLY A 1 194 ? 12.611 16.130 16.356 1.00 96.82 214 GLY A C 1
ATOM 1440 O O . GLY A 1 194 ? 12.610 17.223 15.791 1.00 92.30 214 GLY A O 1
ATOM 1441 N N . LYS A 1 195 ? 13.354 15.106 15.929 1.00 104.53 215 LYS A N 1
ATOM 1442 C CA . LYS A 1 195 ? 13.392 13.797 16.587 1.00 100.36 215 LYS A CA 1
ATOM 1443 C C . LYS A 1 195 ? 14.670 13.590 17.408 1.00 96.01 215 LYS A C 1
ATOM 1444 O O . LYS A 1 195 ? 15.488 14.503 17.544 1.00 88.45 215 LYS A O 1
ATOM 1446 N N . ASN A 1 196 ? 14.826 12.380 17.943 1.00 103.65 216 ASN A N 1
ATOM 1447 C CA . ASN A 1 196 ? 15.947 12.031 18.823 1.00 104.03 216 ASN A CA 1
ATOM 1448 C C . ASN A 1 196 ? 17.111 13.009 18.761 1.00 112.19 216 ASN A C 1
ATOM 1449 O O . ASN A 1 196 ? 18.034 12.849 17.963 1.00 122.07 216 ASN A O 1
ATOM 1454 N N . GLY A 1 197 ? 17.059 14.014 19.624 1.00 97.43 217 GLY A N 1
ATOM 1455 C CA . GLY A 1 197 ? 15.991 14.101 20.592 1.00 75.89 217 GLY A CA 1
ATOM 1456 C C . GLY A 1 197 ? 16.133 15.349 21.421 1.00 61.57 217 GLY A C 1
ATOM 1457 O O . GLY A 1 197 ? 17.019 16.162 21.174 1.00 56.96 217 GLY A O 1
ATOM 1458 N N . TYR A 1 198 ? 15.259 15.493 22.412 1.00 54.55 218 TYR A N 1
ATOM 1459 C CA . TYR A 1 198 ? 15.248 16.670 23.261 1.00 54.07 218 TYR A CA 1
ATOM 1460 C C . TYR A 1 198 ? 15.119 16.232 24.704 1.00 45.90 218 TYR A C 1
ATOM 1461 O O . TYR A 1 198 ? 14.395 15.284 24.999 1.00 38.14 218 TYR A O 1
ATOM 1463 N N . GLU A 1 199 ? 15.861 16.904 25.580 1.00 43.38 219 GLU A N 1
ATOM 1464 C CA . GLU A 1 199 ? 15.681 16.823 27.026 1.00 51.33 219 GLU A CA 1
ATOM 1465 C C . GLU A 1 199 ? 15.401 18.236 27.501 1.00 44.49 219 GLU A C 1
ATOM 1466 O O . GLU A 1 199 ? 15.944 19.198 26.969 1.00 49.36 219 GLU A O 1
ATOM 1468 N N . LEU A 1 200 ? 14.553 18.350 28.506 1.00 38.10 220 LEU A N 1
ATOM 1469 C CA . LEU A 1 200 ? 14.132 19.641 28.996 1.00 40.42 220 LEU A CA 1
ATOM 1470 C C . LEU A 1 200 ? 14.357 19.650 30.489 1.00 45.78 220 LEU A C 1
ATOM 1471 O O . LEU A 1 200 ? 14.070 18.672 31.182 1.00 50.92 220 LEU A O 1
ATOM 1476 N N . TYR A 1 201 ? 14.890 20.765 30.969 1.00 48.24 221 TYR A N 1
ATOM 1477 C CA . TYR A 1 201 ? 15.287 20.930 32.358 1.00 47.38 221 TYR A CA 1
ATOM 1478 C C . TYR A 1 201 ? 14.484 22.089 32.941 1.00 43.39 221 TYR A C 1
ATOM 1479 O O . TYR A 1 201 ? 14.653 23.230 32.532 1.00 55.38 221 TYR A O 1
ATOM 1488 N N . GLU A 1 202 ? 13.601 21.810 33.888 1.00 44.55 222 GLU A N 1
ATOM 1489 C CA . GLU A 1 202 ? 12.652 22.831 34.319 1.00 41.38 222 GLU A CA 1
ATOM 1490 C C . GLU A 1 202 ? 13.205 23.801 35.334 1.00 47.85 222 GLU A C 1
ATOM 1491 O O . GLU A 1 202 ? 13.618 23.413 36.425 1.00 55.66 222 GLU A O 1
ATOM 1495 N N . VAL A 1 203 ? 13.192 25.078 34.967 1.00 41.19 223 VAL A N 1
ATOM 1496 C CA . VAL A 1 203 ? 13.729 26.116 35.823 1.00 42.76 223 VAL A CA 1
ATOM 1497 C C . VAL A 1 203 ? 12.643 26.918 36.542 1.00 49.49 223 VAL A C 1
ATOM 1498 O O . VAL A 1 203 ? 12.807 27.284 37.705 1.00 54.91 223 VAL A O 1
ATOM 1502 N N . LYS A 1 204 ? 11.538 27.204 35.857 1.00 34.28 224 LYS A N 1
ATOM 1503 C CA . LYS A 1 204 ? 10.501 28.041 36.462 1.00 40.68 224 LYS A CA 1
ATOM 1504 C C . LYS A 1 204 ? 9.138 27.692 35.890 1.00 42.27 224 LYS A C 1
ATOM 1505 O O . LYS A 1 204 ? 8.993 27.448 34.690 1.00 44.39 224 LYS A O 1
ATOM 1507 N N . SER A 1 205 ? 8.157 27.623 36.781 1.00 50.08 225 SER A N 1
ATOM 1508 C CA . SER A 1 205 ? 6.748 27.550 36.431 1.00 54.37 225 SER A CA 1
ATOM 1509 C C . SER A 1 205 ? 6.097 28.526 37.397 1.00 58.14 225 SER A C 1
ATOM 1510 O O . SER A 1 205 ? 6.739 28.961 38.344 1.00 74.38 225 SER A O 1
ATOM 1513 N N . LYS A 1 206 ? 4.833 28.866 37.174 1.00 65.22 226 LYS A N 1
ATOM 1514 C CA . LYS A 1 206 ? 4.077 29.700 38.124 1.00 89.79 226 LYS A CA 1
ATOM 1515 C C . LYS A 1 206 ? 4.407 31.212 38.126 1.00 95.19 226 LYS A C 1
ATOM 1516 O O . LYS A 1 206 ? 4.648 31.786 39.194 1.00 94.34 226 LYS A O 1
ATOM 1518 N N . ASP A 1 207 ? 4.418 31.868 36.962 1.00 81.97 227 ASP A N 1
ATOM 1519 C CA . ASP A 1 207 ? 4.251 31.259 35.638 1.00 72.22 227 ASP A CA 1
ATOM 1520 C C . ASP A 1 207 ? 2.957 30.450 35.366 1.00 44.06 227 ASP A C 1
ATOM 1521 O O . ASP A 1 207 ? 2.937 29.510 34.560 1.00 33.31 227 ASP A O 1
ATOM 1526 N N . GLY A 1 208 ? 1.881 30.836 36.034 1.00 34.85 228 GLY A N 1
ATOM 1527 C CA . GLY A 1 208 ? 0.551 30.699 35.468 1.00 43.22 228 GLY A CA 1
ATOM 1528 C C . GLY A 1 208 ? -0.291 29.504 35.844 1.00 47.53 228 GLY A C 1
ATOM 1529 O O . GLY A 1 208 ? -0.999 28.962 35.001 1.00 38.40 228 GLY A O 1
ATOM 1530 N N . THR A 1 209 ? -0.254 29.109 37.109 1.00 49.12 229 THR A N 1
ATOM 1531 C CA . THR A 1 209 ? -0.960 27.902 37.505 1.00 40.90 229 THR A CA 1
ATOM 1532 C C . THR A 1 209 ? -2.433 27.983 37.109 1.00 32.74 229 THR A C 1
ATOM 1533 O O . THR A 1 209 ? -3.024 29.045 37.153 1.00 47.43 229 THR A O 1
ATOM 1537 N N . GLN A 1 210 ? -3.006 26.844 36.732 1.00 27.43 230 GLN A N 1
ATOM 1538 C CA . GLN A 1 210 ? -4.376 26.751 36.237 1.00 34.86 230 GLN A CA 1
ATOM 1539 C C . GLN A 1 210 ? -4.880 25.347 36.500 1.00 27.32 230 GLN A C 1
ATOM 1540 O O . GLN A 1 210 ? -4.094 24.400 36.551 1.00 31.99 230 GLN A O 1
ATOM 1546 N N . THR A 1 211 ? -6.190 25.196 36.623 1.00 36.85 231 THR A N 1
ATOM 1547 C CA . THR A 1 211 ? -6.787 23.867 36.605 1.00 44.16 231 THR A CA 1
ATOM 1548 C C . THR A 1 211 ? -6.787 23.315 35.176 1.00 37.07 231 THR A C 1
ATOM 1549 O O . THR A 1 211 ? -7.401 23.886 34.277 1.00 44.24 231 THR A O 1
ATOM 1553 N N . PRO A 1 212 ? -6.072 22.207 34.961 1.00 33.43 232 PRO A N 1
ATOM 1554 C CA . PRO A 1 212 ? -5.973 21.639 33.615 1.00 41.55 232 PRO A CA 1
ATOM 1555 C C . PRO A 1 212 ? -7.319 21.122 33.111 1.00 40.89 232 PRO A C 1
ATOM 1556 O O . PRO A 1 212 ? -8.168 20.695 33.891 1.00 45.41 232 PRO A O 1
ATOM 1560 N N . GLU A 1 213 ? -7.528 21.220 31.806 1.00 45.67 233 GLU A N 1
ATOM 1561 C CA . GLU A 1 213 ? -8.615 20.496 31.171 1.00 51.12 233 GLU A CA 1
ATOM 1562 C C . GLU A 1 213 ? -8.030 19.140 30.835 1.00 33.49 233 GLU A C 1
ATOM 1563 O O . GLU A 1 213 ? -6.808 19.016 30.674 1.00 32.08 233 GLU A O 1
ATOM 1569 N N . TYR A 1 214 ? -8.879 18.128 30.720 1.00 31.76 234 TYR A N 1
ATOM 1570 C CA . TYR A 1 214 ? -8.375 16.785 30.432 1.00 31.69 234 TYR A CA 1
ATOM 1571 C C . TYR A 1 214 ? -7.453 16.839 29.216 1.00 30.92 234 TYR A C 1
ATOM 1572 O O . TYR A 1 214 ? -6.368 16.243 29.203 1.00 35.81 234 TYR A O 1
ATOM 1581 N N . GLU A 1 215 ? -7.876 17.586 28.199 1.00 35.40 235 GLU A N 1
ATOM 1582 C CA . GLU A 1 215 ? -7.147 17.614 26.930 1.00 40.62 235 GLU A CA 1
ATOM 1583 C C . GLU A 1 215 ? -5.760 18.235 27.013 1.00 35.14 235 GLU A C 1
ATOM 1584 O O . GLU A 1 215 ? -4.903 17.958 26.175 1.00 33.43 235 GLU A O 1
ATOM 1590 N N . GLN A 1 216 ? -5.533 19.084 28.010 1.00 27.90 236 GLN A N 1
ATOM 1591 C CA . GLN A 1 216 ? -4.209 19.693 28.161 1.00 34.57 236 GLN A CA 1
ATOM 1592 C C . GLN A 1 216 ? -3.179 18.707 28.696 1.00 33.79 236 GLN A C 1
ATOM 1593 O O . GLN A 1 216 ? -2.020 18.770 28.325 1.00 41.16 236 GLN A O 1
ATOM 1599 N N . VAL A 1 217 ? -3.624 17.773 29.537 1.00 35.42 237 VAL A N 1
ATOM 1600 C CA . VAL A 1 217 ? -2.719 16.881 30.253 1.00 27.29 237 VAL A CA 1
ATOM 1601 C C . VAL A 1 217 ? -2.987 15.407 29.955 1.00 28.84 237 VAL A C 1
ATOM 1602 O O . VAL A 1 217 ? -2.514 14.544 30.673 1.00 33.03 237 VAL A O 1
ATOM 1606 N N . LYS A 1 218 ? -3.716 15.121 28.879 1.00 22.52 238 LYS A N 1
ATOM 1607 C CA . LYS A 1 218 ? -4.219 13.763 28.648 1.00 32.42 238 LYS A CA 1
ATOM 1608 C C . LYS A 1 218 ? -3.152 12.685 28.543 1.00 27.52 238 LYS A C 1
ATOM 1609 O O . LYS A 1 218 ? -3.382 11.568 28.967 1.00 40.34 238 LYS A O 1
ATOM 1615 N N . ASN A 1 219 ? -1.987 12.997 27.987 1.00 32.22 239 ASN A N 1
ATOM 1616 C CA . ASN A 1 219 ? -0.933 11.991 27.931 1.00 23.88 239 ASN A CA 1
ATOM 1617 C C . ASN A 1 219 ? -0.490 11.598 29.340 1.00 29.20 239 ASN A C 1
ATOM 1618 O O . ASN A 1 219 ? -0.249 10.427 29.623 1.00 34.41 239 ASN A O 1
ATOM 1623 N N . GLU A 1 220 ? -0.410 12.594 30.213 1.00 27.42 240 GLU A N 1
ATOM 1624 C CA . GLU A 1 220 ? 0.038 12.410 31.594 1.00 30.96 240 GLU A CA 1
ATOM 1625 C C . GLU A 1 220 ? -0.986 11.589 32.348 1.00 21.89 240 GLU A C 1
ATOM 1626 O O . GLU A 1 220 ? -0.633 10.668 33.077 1.00 22.89 240 GLU A O 1
ATOM 1632 N N . VAL A 1 221 ? -2.249 11.990 32.204 1.00 21.93 241 VAL A N 1
ATOM 1633 C CA . VAL A 1 221 ? -3.392 11.329 32.806 1.00 26.68 241 VAL A CA 1
ATOM 1634 C C . VAL A 1 221 ? -3.416 9.870 32.360 1.00 28.63 241 VAL A C 1
ATOM 1635 O O . VAL A 1 221 ? -3.359 8.964 33.174 1.00 27.15 241 VAL A O 1
ATOM 1639 N N . LEU A 1 222 ? -3.465 9.666 31.052 1.00 28.57 242 LEU A N 1
ATOM 1640 C CA . LEU A 1 222 ? -3.419 8.326 30.491 1.00 28.87 242 LEU A CA 1
ATOM 1641 C C . LEU A 1 222 ? -2.278 7.470 31.037 1.00 29.38 242 LEU A C 1
ATOM 1642 O O . LEU A 1 222 ? -2.502 6.301 31.330 1.00 27.51 242 LEU A O 1
ATOM 1647 N N . ASN A 1 223 ? -1.068 8.017 31.181 1.00 27.38 243 ASN A N 1
ATOM 1648 C CA . ASN A 1 223 ? 0.040 7.199 31.702 1.00 29.25 243 ASN A CA 1
ATOM 1649 C C . ASN A 1 223 ? -0.171 6.820 33.172 1.00 23.76 243 ASN A C 1
ATOM 1650 O O . ASN A 1 223 ? 0.169 5.721 33.592 1.00 25.26 243 ASN A O 1
ATOM 1655 N N . ALA A 1 224 ? -0.705 7.757 33.947 1.00 20.43 244 ALA A N 1
ATOM 1656 C CA . ALA A 1 224 ? -0.978 7.556 35.365 1.00 23.99 244 ALA A CA 1
ATOM 1657 C C . ALA A 1 224 ? -2.091 6.524 35.565 1.00 31.59 244 ALA A C 1
ATOM 1658 O O . ALA A 1 224 ? -2.067 5.731 36.511 1.00 29.94 244 ALA A O 1
ATOM 1660 N N . TYR A 1 225 ? -3.075 6.580 34.672 1.00 18.46 245 TYR A N 1
ATOM 1661 C CA . TYR A 1 225 ? -4.210 5.702 34.686 1.00 21.20 245 TYR A CA 1
ATOM 1662 C C . TYR A 1 225 ? -3.788 4.277 34.351 1.00 19.39 245 TYR A C 1
ATOM 1663 O O . TYR A 1 225 ? -4.242 3.314 34.983 1.00 24.87 245 TYR A O 1
ATOM 1672 N N . VAL A 1 226 ? -2.915 4.144 33.362 1.00 25.32 246 VAL A N 1
ATOM 1673 C CA . VAL A 1 226 ? -2.360 2.834 33.003 1.00 27.44 246 VAL A CA 1
ATOM 1674 C C . VAL A 1 226 ? -1.471 2.254 34.124 1.00 27.90 246 VAL A C 1
ATOM 1675 O O . VAL A 1 226 ? -1.556 1.072 34.457 1.00 26.49 246 VAL A O 1
ATOM 1679 N N . SER A 1 227 ? -0.641 3.096 34.719 1.00 16.40 247 SER A N 1
ATOM 1680 C CA . SER A 1 227 ? 0.211 2.649 35.806 1.00 31.05 247 SER A CA 1
ATOM 1681 C C . SER A 1 227 ? -0.607 2.154 36.982 1.00 28.10 247 SER A C 1
ATOM 1682 O O . SER A 1 227 ? -0.246 1.170 37.604 1.00 31.94 247 SER A O 1
ATOM 1685 N N . GLU A 1 228 ? -1.693 2.854 37.296 1.00 25.64 248 GLU A N 1
ATOM 1686 C CA . GLU A 1 228 ? -2.495 2.502 38.444 1.00 27.83 248 GLU A CA 1
ATOM 1687 C C . GLU A 1 228 ? -3.152 1.143 38.225 1.00 30.81 248 GLU A C 1
ATOM 1688 O O . GLU A 1 228 ? -3.233 0.331 39.143 1.00 24.69 248 GLU A O 1
ATOM 1694 N N . GLN A 1 229 ? -3.642 0.922 37.011 1.00 28.49 249 GLN A N 1
ATOM 1695 C CA . GLN A 1 229 ? -4.285 -0.330 36.644 1.00 25.36 249 GLN A CA 1
ATOM 1696 C C . GLN A 1 229 ? -3.287 -1.465 36.742 1.00 28.34 249 GLN A C 1
ATOM 1697 O O . GLN A 1 229 ? -3.605 -2.542 37.238 1.00 35.17 249 GLN A O 1
ATOM 1703 N N . ARG A 1 230 ? -2.080 -1.214 36.264 1.00 21.14 250 ARG A N 1
ATOM 1704 C CA . ARG A 1 230 ? -1.027 -2.208 36.315 1.00 26.35 250 ARG A CA 1
ATOM 1705 C C . ARG A 1 230 ? -0.591 -2.532 37.735 1.00 29.94 250 ARG A C 1
ATOM 1706 O O . ARG A 1 230 ? -0.493 -3.703 38.086 1.00 32.17 250 ARG A O 1
ATOM 1714 N N . GLN A 1 231 ? -0.336 -1.516 38.558 1.00 28.75 251 GLN A N 1
ATOM 1715 C CA . GLN A 1 231 ? 0.008 -1.793 39.949 1.00 26.53 251 GLN A CA 1
ATOM 1716 C C . GLN A 1 231 ? -1.078 -2.489 40.756 1.00 26.43 251 GLN A C 1
ATOM 1717 O O . GLN A 1 231 ? -0.770 -3.306 41.616 1.00 21.74 251 GLN A O 1
ATOM 1723 N N . ASN A 1 232 ? -2.337 -2.159 40.492 1.00 23.23 252 ASN A N 1
ATOM 1724 C CA . ASN A 1 232 ? -3.440 -2.789 41.197 1.00 23.36 252 ASN A CA 1
ATOM 1725 C C . ASN A 1 232 ? -3.574 -4.239 40.777 1.00 23.97 252 ASN A C 1
ATOM 1726 O O . ASN A 1 232 ? -3.957 -5.068 41.585 1.00 22.28 252 ASN A O 1
ATOM 1731 N N . PHE A 1 233 ? -3.267 -4.532 39.510 1.00 19.14 253 PHE A N 1
ATOM 1732 C CA . PHE A 1 233 ? -3.359 -5.900 38.995 1.00 21.72 253 PHE A CA 1
ATOM 1733 C C . PHE A 1 233 ? -2.236 -6.771 39.568 1.00 16.54 253 PHE A C 1
ATOM 1734 O O . PHE A 1 233 ? -2.460 -7.896 39.969 1.00 22.07 253 PHE A O 1
ATOM 1742 N N . ILE A 1 234 ? -1.025 -6.236 39.579 1.00 19.19 254 ILE A N 1
ATOM 1743 C CA . ILE A 1 234 ? 0.121 -6.942 40.130 1.00 20.97 254 ILE A CA 1
ATOM 1744 C C . ILE A 1 234 ? -0.083 -7.174 41.636 1.00 33.92 254 ILE A C 1
ATOM 1745 O O . ILE A 1 234 ? 0.116 -8.276 42.140 1.00 24.63 254 ILE A O 1
ATOM 1750 N N . GLN A 1 235 ? -0.489 -6.143 42.361 1.00 22.83 255 GLN A N 1
ATOM 1751 C CA . GLN A 1 235 ? -0.712 -6.309 43.798 1.00 20.93 255 GLN A CA 1
ATOM 1752 C C . GLN A 1 235 ? -1.752 -7.395 44.077 1.00 27.08 255 GLN A C 1
ATOM 1753 O O . GLN A 1 235 ? -1.539 -8.257 44.921 1.00 22.27 255 GLN A O 1
ATOM 1759 N N . ASP A 1 236 ? -2.881 -7.345 43.378 1.00 29.19 256 ASP A N 1
ATOM 1760 C CA . ASP A 1 236 ? -3.941 -8.349 43.540 1.00 23.42 256 ASP A CA 1
ATOM 1761 C C . ASP A 1 236 ? -3.471 -9.751 43.118 1.00 32.04 256 ASP A C 1
ATOM 1762 O O . ASP A 1 236 ? -3.862 -10.770 43.694 1.00 25.26 256 ASP A O 1
ATOM 1767 N N . TYR A 1 237 ? -2.632 -9.795 42.096 1.00 17.28 257 TYR A N 1
ATOM 1768 C CA . TYR A 1 237 ? -2.081 -11.040 41.600 1.00 17.27 257 TYR A CA 1
ATOM 1769 C C . TYR A 1 237 ? -1.271 -11.783 42.666 1.00 27.76 257 TYR A C 1
ATOM 1770 O O . TYR A 1 237 ? -1.387 -13.002 42.804 1.00 30.17 257 TYR A O 1
ATOM 1779 N N . PHE A 1 238 ? -0.451 -11.063 43.426 1.00 27.80 258 PHE A N 1
ATOM 1780 C CA . PHE A 1 238 ? 0.345 -11.704 44.486 1.00 24.79 258 PHE A CA 1
ATOM 1781 C C . PHE A 1 238 ? -0.436 -11.942 45.776 1.00 23.76 258 PHE A C 1
ATOM 1782 O O . PHE A 1 238 ? -0.112 -12.828 46.540 1.00 30.25 258 PHE A O 1
ATOM 1790 N N . ASP A 1 239 ? -1.469 -11.153 46.023 1.00 26.16 259 ASP A N 1
ATOM 1791 C CA . ASP A 1 239 ? -2.313 -11.442 47.160 1.00 36.83 259 ASP A CA 1
ATOM 1792 C C . ASP A 1 239 ? -3.062 -12.760 46.903 1.00 35.71 259 ASP A C 1
ATOM 1793 O O . ASP A 1 239 ? -3.215 -13.567 47.799 1.00 34.84 259 ASP A O 1
ATOM 1798 N N . LYS A 1 240 ? -3.513 -12.977 45.675 1.00 24.34 260 LYS A N 1
ATOM 1799 C CA . LYS A 1 240 ? -4.180 -14.226 45.328 1.00 24.90 260 LYS A CA 1
ATOM 1800 C C . LYS A 1 240 ? -3.195 -15.364 45.449 1.00 27.79 260 LYS A C 1
ATOM 1801 O O . LYS A 1 240 ? -3.510 -16.406 46.010 1.00 29.82 260 LYS A O 1
ATOM 1807 N N . LEU A 1 241 ? -1.990 -15.156 44.927 1.00 28.97 261 LEU A N 1
ATOM 1808 C CA . LEU A 1 241 ? -0.982 -16.199 44.935 1.00 34.56 261 LEU A CA 1
ATOM 1809 C C . LEU A 1 241 ? -0.612 -16.544 46.364 1.00 30.36 261 LEU A C 1
ATOM 1810 O O . LEU A 1 241 ? -0.224 -17.664 46.657 1.00 28.33 261 LEU A O 1
ATOM 1815 N N . ARG A 1 242 ? -0.735 -15.572 47.253 1.00 29.46 262 ARG A N 1
ATOM 1816 C CA . ARG A 1 242 ? -0.316 -15.749 48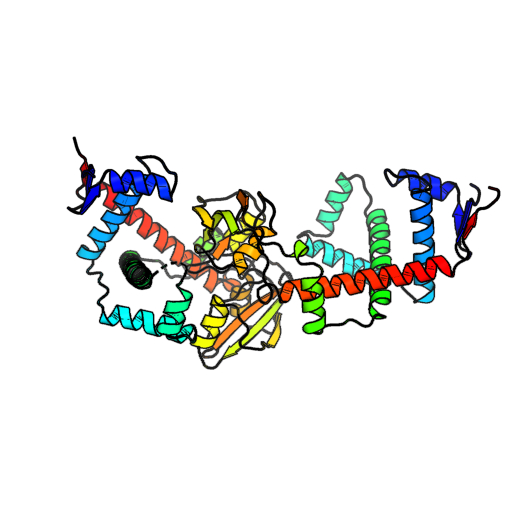.635 1.00 32.35 262 ARG A CA 1
ATOM 1817 C C . ARG A 1 242 ? -1.090 -16.910 49.243 1.00 40.23 262 ARG A C 1
ATOM 1818 O O . ARG A 1 242 ? -0.568 -17.649 50.076 1.00 41.05 262 ARG A O 1
ATOM 1826 N N . SER A 1 243 ? -2.327 -17.086 48.792 1.00 37.47 263 SER A N 1
ATOM 1827 C CA . SER A 1 243 ? -3.190 -18.132 49.329 1.00 37.15 263 SER A CA 1
ATOM 1828 C C . SER A 1 243 ? -3.469 -19.241 48.321 1.00 43.20 263 SER A C 1
ATOM 1829 O O . SER A 1 243 ? -4.490 -19.906 48.399 1.00 52.93 263 SER A O 1
ATOM 1832 N N . LYS A 1 244 ? -2.560 -19.439 47.381 1.00 42.94 264 LYS A N 1
ATOM 1833 C CA . LYS A 1 244 ? -2.690 -20.522 46.422 1.00 34.13 264 LYS A CA 1
ATOM 1834 C C . LYS A 1 244 ? -1.392 -21.310 46.409 1.00 41.93 264 LYS A C 1
ATOM 1835 O O . LYS A 1 244 ? -1.402 -22.530 46.276 1.00 50.50 264 LYS A O 1
ATOM 1839 N N . ILE A 1 245 ? -0.270 -20.612 46.559 1.00 37.71 265 ILE A N 1
ATOM 1840 C CA . ILE A 1 245 ? 1.038 -21.246 46.430 1.00 39.30 265 ILE A CA 1
ATOM 1841 C C . ILE A 1 245 ? 1.332 -22.156 47.620 1.00 47.48 265 ILE A C 1
ATOM 1842 O O . ILE A 1 245 ? 0.852 -21.916 48.731 1.00 52.35 265 ILE A O 1
ATOM 1847 N N . ASN A 1 246 ? 2.114 -23.201 47.383 1.00 44.62 266 ASN A N 1
ATOM 1848 C CA . ASN A 1 246 ? 2.361 -24.203 48.416 1.00 44.08 266 ASN A CA 1
ATOM 1849 C C . ASN A 1 246 ? 3.438 -23.795 49.408 1.00 42.06 266 ASN A C 1
ATOM 1850 O O . ASN A 1 246 ? 4.626 -23.737 49.081 1.00 37.91 266 ASN A O 1
ATOM 1855 N N . ILE A 1 247 ? 3.004 -23.510 50.629 1.00 34.97 267 ILE A N 1
ATOM 1856 C CA . ILE A 1 247 ? 3.894 -23.031 51.671 1.00 45.24 267 ILE A CA 1
ATOM 1857 C C . ILE A 1 247 ? 3.859 -23.938 52.896 1.00 65.12 267 ILE A C 1
ATOM 1858 O O . ILE A 1 247 ? 2.790 -24.269 53.422 1.00 61.58 267 ILE A O 1
ATOM 1863 N N . GLU A 1 248 ? 5.037 -24.325 53.360 1.00 69.17 268 GLU A N 1
ATOM 1864 C CA . GLU A 1 248 ? 5.130 -25.137 54.556 1.00 73.30 268 GLU A CA 1
ATOM 1865 C C . GLU A 1 248 ? 5.903 -24.373 55.612 1.00 71.92 268 GLU A C 1
ATOM 1866 O O . GLU A 1 248 ? 6.925 -23.754 55.316 1.00 68.67 268 GLU A O 1
ATOM 1872 N N . TYR A 1 249 ? 5.394 -24.395 56.838 1.00 74.77 269 TYR A N 1
ATOM 1873 C CA . TYR A 1 249 ? 6.105 -23.817 57.968 1.00 74.07 269 TYR A CA 1
ATOM 1874 C C . TYR A 1 249 ? 6.596 -24.962 58.836 1.00 74.11 269 TYR A C 1
ATOM 1875 O O . TYR A 1 249 ? 5.991 -26.037 58.854 1.00 68.22 269 TYR A O 1
ATOM 1884 N N . LEU A 1 250 ? 7.691 -24.739 59.554 1.00 73.15 270 LEU A N 1
ATOM 1885 C CA . LEU A 1 250 ? 8.134 -25.704 60.549 1.00 74.73 270 LEU A CA 1
ATOM 1886 C C . LEU A 1 250 ? 7.031 -25.842 61.587 1.00 73.60 270 LEU A C 1
ATOM 1887 O O . LEU A 1 250 ? 6.438 -24.847 62.000 1.00 67.93 270 LEU A O 1
ATOM 1889 N N . ARG A 1 251 ? 6.746 -27.077 61.991 1.00 81.18 271 ARG A N 1
ATOM 1890 C CA . ARG A 1 251 ? 5.742 -27.337 63.017 1.00 85.41 271 ARG A CA 1
ATOM 1891 C C . ARG A 1 251 ? 4.326 -27.155 62.465 1.00 87.47 271 ARG A C 1
ATOM 1899 N N . ASN B 1 1 ? 7.757 65.633 69.088 1.00 78.04 21 ASN B N 1
ATOM 1900 C CA . ASN B 1 1 ? 7.823 66.525 70.246 1.00 88.70 21 ASN B CA 1
ATOM 1901 C C . ASN B 1 1 ? 8.993 67.512 70.133 1.00 87.39 21 ASN B C 1
ATOM 1902 O O . ASN B 1 1 ? 8.793 68.694 69.843 1.00 91.22 21 ASN B O 1
ATOM 1907 N N . ALA B 1 2 ? 10.212 67.028 70.363 1.00 68.60 22 ALA B N 1
ATOM 1908 C CA . ALA B 1 2 ? 11.405 67.824 70.101 1.00 53.30 22 ALA B CA 1
ATOM 1909 C C . ALA B 1 2 ? 12.304 67.037 69.174 1.00 48.22 22 ALA B C 1
ATOM 1910 O O . ALA B 1 2 ? 12.157 65.824 69.030 1.00 51.95 22 ALA B O 1
ATOM 1912 N N . ILE B 1 3 ? 13.226 67.725 68.522 1.00 45.86 23 ILE B N 1
ATOM 1913 C CA . ILE B 1 3 ? 14.135 67.037 67.626 1.00 55.90 23 ILE B CA 1
ATOM 1914 C C . ILE B 1 3 ? 15.365 66.563 68.400 1.00 50.92 23 ILE B C 1
ATOM 1915 O O . ILE B 1 3 ? 16.012 67.337 69.103 1.00 44.51 23 ILE B O 1
ATOM 1920 N N . ALA B 1 4 ? 15.668 65.278 68.271 1.00 43.64 24 ALA B N 1
ATOM 1921 C CA . ALA B 1 4 ? 16.723 64.668 69.060 1.00 48.03 24 ALA B CA 1
ATOM 1922 C C . ALA B 1 4 ? 18.002 64.533 68.241 1.00 47.47 24 ALA B C 1
ATOM 1923 O O . ALA B 1 4 ? 19.111 64.704 68.763 1.00 49.18 24 ALA B O 1
ATOM 1925 N N . VAL B 1 5 ? 17.842 64.217 66.959 1.00 38.56 25 VAL B N 1
ATOM 1926 C CA . VAL B 1 5 ? 18.980 63.978 66.077 1.00 41.25 25 VAL B CA 1
ATOM 1927 C C . VAL B 1 5 ? 18.702 64.495 64.660 1.00 40.55 25 VAL B C 1
ATOM 1928 O O . VAL B 1 5 ? 17.582 64.423 64.160 1.00 46.14 25 VAL B O 1
ATOM 1932 N N . VAL B 1 6 ? 19.725 65.041 64.025 1.00 34.19 26 VAL B N 1
ATOM 1933 C CA . VAL B 1 6 ? 19.620 65.423 62.636 1.00 35.46 26 VAL B CA 1
ATOM 1934 C C . VAL B 1 6 ? 20.628 64.553 61.927 1.00 43.11 26 VAL B C 1
ATOM 1935 O O . VAL B 1 6 ? 21.743 64.390 62.410 1.00 42.90 26 VAL B O 1
ATOM 1939 N N . VAL B 1 7 ? 20.217 63.952 60.814 1.00 52.60 27 VAL B N 1
ATOM 1940 C CA . VAL B 1 7 ? 21.086 63.098 60.013 1.00 49.41 27 VAL B CA 1
ATOM 1941 C C . VAL B 1 7 ? 21.120 63.681 58.611 1.00 56.29 27 VAL B C 1
ATOM 1942 O O . VAL B 1 7 ? 20.076 63.842 57.975 1.00 54.29 27 VAL B O 1
ATOM 1946 N N . ASP B 1 8 ? 22.321 63.997 58.133 1.00 61.10 28 ASP B N 1
ATOM 1947 C CA . ASP B 1 8 ? 22.457 64.968 57.062 1.00 70.18 28 ASP B CA 1
ATOM 1948 C C . ASP B 1 8 ? 21.738 66.209 57.556 1.00 76.58 28 ASP B C 1
ATOM 1949 O O . ASP B 1 8 ? 22.238 66.913 58.438 1.00 89.45 28 ASP B O 1
ATOM 1954 N N . LYS B 1 9 ? 20.553 66.463 57.017 1.00 68.31 29 LYS B N 1
ATOM 1955 C CA . LYS B 1 9 ? 19.734 67.555 57.524 1.00 68.29 29 LYS B CA 1
ATOM 1956 C C . LYS B 1 9 ? 18.382 67.034 58.016 1.00 55.26 29 LYS B C 1
ATOM 1957 O O . LYS B 1 9 ? 17.599 67.769 58.620 1.00 55.24 29 LYS B O 1
ATOM 1959 N N . GLU B 1 10 ? 18.136 65.749 57.778 1.00 49.72 30 GLU B N 1
ATOM 1960 C CA . GLU B 1 10 ? 16.873 65.112 58.128 1.00 48.79 30 GLU B CA 1
ATOM 1961 C C . GLU B 1 10 ? 16.706 64.871 59.635 1.00 47.85 30 GLU B C 1
ATOM 1962 O O . GLU B 1 10 ? 17.473 64.139 60.251 1.00 48.05 30 GLU B O 1
ATOM 1968 N N . PRO B 1 11 ? 15.688 65.503 60.231 1.00 54.95 31 PRO B N 1
ATOM 1969 C CA . PRO B 1 11 ? 15.463 65.458 61.683 1.00 55.08 31 PRO B CA 1
ATOM 1970 C C . PRO B 1 11 ? 14.856 64.141 62.171 1.00 50.14 31 PRO B C 1
ATOM 1971 O O . PRO B 1 11 ? 14.074 63.497 61.469 1.00 46.10 31 PRO B O 1
ATOM 1975 N N . ILE B 1 12 ? 15.226 63.747 63.382 1.00 40.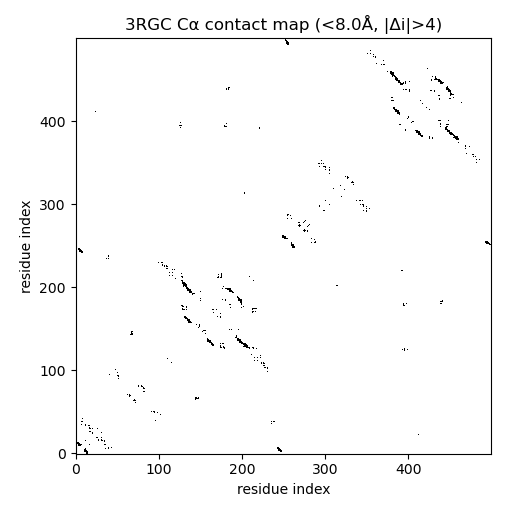27 32 ILE B N 1
ATOM 1976 C CA . ILE B 1 12 ? 14.638 62.585 64.034 1.00 37.29 32 ILE B CA 1
ATOM 1977 C C . ILE B 1 12 ? 14.133 63.065 65.367 1.00 36.65 32 ILE B C 1
ATOM 1978 O O . ILE B 1 12 ? 14.904 63.566 66.181 1.00 37.78 32 ILE B O 1
ATOM 1983 N N . THR B 1 13 ? 12.835 62.932 65.587 1.00 46.97 33 THR B N 1
ATOM 1984 C CA . THR B 1 13 ? 12.209 63.537 66.747 1.00 45.56 33 THR B CA 1
ATOM 1985 C C . THR B 1 13 ? 12.118 62.533 67.875 1.00 47.80 33 THR B C 1
ATOM 1986 O O . THR B 1 13 ? 12.194 61.323 67.656 1.00 45.83 33 THR B O 1
ATOM 1990 N N . THR B 1 14 ? 11.933 63.039 69.084 1.00 45.11 34 THR B N 1
ATOM 1991 C CA . THR B 1 14 ? 11.690 62.160 70.218 1.00 55.09 34 THR B CA 1
ATOM 1992 C C . THR B 1 14 ? 10.429 61.330 69.986 1.00 62.01 34 THR B C 1
ATOM 1993 O O . THR B 1 14 ? 10.298 60.217 70.514 1.00 62.14 34 THR B O 1
ATOM 1997 N N . TYR B 1 15 ? 9.514 61.861 69.176 1.00 61.36 35 TYR B N 1
ATOM 1998 C CA . TYR B 1 15 ? 8.302 61.127 68.830 1.00 62.62 35 TYR B CA 1
ATOM 1999 C C . TYR B 1 15 ? 8.646 59.911 67.970 1.00 66.24 35 TYR B C 1
ATOM 2000 O O . TYR B 1 15 ? 8.227 58.798 68.275 1.00 70.71 35 TYR B O 1
ATOM 2002 N N . ASP B 1 16 ? 9.425 60.125 66.910 1.00 54.02 36 ASP B N 1
ATOM 2003 C CA . ASP B 1 16 ? 9.902 59.026 66.074 1.00 55.22 36 ASP B CA 1
ATOM 2004 C C . ASP B 1 16 ? 10.560 57.925 66.895 1.00 56.86 36 ASP B C 1
ATOM 2005 O O . ASP B 1 16 ? 10.244 56.750 66.727 1.00 56.90 36 ASP B O 1
ATOM 2010 N N . ILE B 1 17 ? 11.498 58.312 67.755 1.00 53.30 37 ILE B N 1
ATOM 2011 C CA . ILE B 1 17 ? 12.202 57.358 68.606 1.00 54.09 37 ILE B CA 1
ATOM 2012 C C . ILE B 1 17 ? 11.195 56.610 69.454 1.00 60.85 37 ILE B C 1
ATOM 2013 O O . ILE B 1 17 ? 11.286 55.396 69.623 1.00 56.71 37 ILE B O 1
ATOM 2018 N N . ASP B 1 18 ? 10.232 57.350 69.985 1.00 68.89 38 ASP B N 1
ATOM 2019 C CA . ASP B 1 18 ? 9.171 56.764 70.785 1.00 79.06 38 ASP B CA 1
ATOM 2020 C C . ASP B 1 18 ? 8.340 55.756 69.975 1.00 77.27 38 ASP B C 1
ATOM 2021 O O . ASP B 1 18 ? 8.270 54.579 70.318 1.00 74.12 38 ASP B O 1
ATOM 2026 N N . GLN B 1 19 ? 7.724 56.217 68.893 1.00 76.62 39 GLN B N 1
ATOM 2027 C CA . GLN B 1 19 ? 6.896 55.349 68.063 1.00 78.78 39 GLN B CA 1
ATOM 2028 C C . GLN B 1 19 ? 7.669 54.161 67.489 1.00 78.70 39 GLN B C 1
ATOM 2029 O O . GLN B 1 19 ? 7.093 53.104 67.228 1.00 81.11 39 GLN B O 1
ATOM 2035 N N . THR B 1 20 ? 8.974 54.333 67.307 1.00 75.15 40 THR B N 1
ATOM 2036 C CA . THR B 1 20 ? 9.814 53.261 66.785 1.00 65.45 40 THR B CA 1
ATOM 2037 C C . THR B 1 20 ? 10.169 52.250 67.872 1.00 70.60 40 THR B C 1
ATOM 2038 O O . THR B 1 20 ? 10.254 51.046 67.610 1.00 62.30 40 THR B O 1
ATOM 2042 N N . MET B 1 21 ? 10.373 52.738 69.092 1.00 72.33 41 MET B N 1
ATOM 2043 C CA . MET B 1 21 ? 10.614 51.848 70.219 1.00 70.67 41 MET B CA 1
ATOM 2044 C C . MET B 1 21 ? 9.468 50.858 70.337 1.00 71.10 41 MET B C 1
ATOM 2045 O O . MET B 1 21 ? 9.672 49.720 70.747 1.00 74.25 41 MET B O 1
ATOM 2050 N N . LYS B 1 22 ? 8.269 51.306 69.969 1.00 71.97 42 LYS B N 1
ATOM 2051 C CA . LYS B 1 22 ? 7.054 50.504 70.071 1.00 75.17 42 LYS B CA 1
ATOM 2052 C C . LYS B 1 22 ? 7.006 49.462 68.974 1.00 85.24 42 LYS B C 1
ATOM 2053 O O . LYS B 1 22 ? 6.735 48.292 69.231 1.00 89.57 42 LYS B O 1
ATOM 2059 N N . ALA B 1 23 ? 7.255 49.897 67.744 1.00 83.32 43 ALA B N 1
ATOM 2060 C CA . ALA B 1 23 ? 7.210 49.002 66.594 1.00 84.73 43 ALA B CA 1
ATOM 2061 C C . ALA B 1 23 ? 8.049 47.719 66.759 1.00 90.45 43 ALA B C 1
ATOM 2062 O O . ALA B 1 23 ? 7.719 46.677 66.185 1.00 91.54 43 ALA B O 1
ATOM 2064 N N . LEU B 1 24 ? 9.115 47.787 67.549 1.00 88.37 44 LEU B N 1
ATOM 2065 C CA . LEU B 1 24 ? 9.954 46.616 67.791 1.00 88.24 44 LEU B CA 1
ATOM 2066 C C . LEU B 1 24 ? 10.099 46.300 69.267 1.00 89.49 44 LEU B C 1
ATOM 2067 O O . LEU B 1 24 ? 9.655 47.057 70.125 1.00 81.09 44 LEU B O 1
ATOM 2069 N N . LYS B 1 25 ? 10.753 45.183 69.556 1.00 100.47 45 LYS B N 1
ATOM 2070 C CA . LYS B 1 25 ? 11.021 44.801 70.932 1.00 107.19 45 LYS B CA 1
ATOM 2071 C C . LYS B 1 25 ? 12.296 45.505 71.367 1.00 116.67 45 LYS B C 1
ATOM 2072 O O . LYS B 1 25 ? 12.918 45.145 72.368 1.00 125.97 45 LYS B O 1
ATOM 2074 N N . ILE B 1 26 ? 12.677 46.516 70.591 1.00 112.36 46 ILE B N 1
ATOM 2075 C CA . ILE B 1 26 ? 13.939 47.212 70.782 1.00 105.57 46 ILE B CA 1
ATOM 2076 C C . ILE B 1 26 ? 13.711 48.604 71.340 1.00 101.92 46 ILE B C 1
ATOM 2077 O O . ILE B 1 26 ? 12.586 48.972 71.671 1.00 93.72 46 ILE B O 1
ATOM 2079 N N . ASP B 1 27 ? 14.787 49.382 71.422 1.00 109.67 47 ASP B N 1
ATOM 2080 C CA . ASP B 1 27 ? 14.722 50.724 71.983 1.00 110.46 47 ASP B CA 1
ATOM 2081 C C . ASP B 1 27 ? 16.085 51.410 71.932 1.00 105.12 47 ASP B C 1
ATOM 2082 O O . ASP B 1 27 ? 17.108 50.784 72.216 1.00 102.87 47 ASP B O 1
ATOM 2087 N N . ARG B 1 28 ? 16.091 52.691 71.571 1.00 96.65 48 ARG B N 1
ATOM 2088 C CA . ARG B 1 28 ? 17.282 53.529 71.671 1.00 72.90 48 ARG B CA 1
ATOM 2089 C C . ARG B 1 28 ? 18.200 52.968 72.752 1.00 67.76 48 ARG B C 1
ATOM 2097 N N . ASN B 1 29 ? 19.497 52.870 72.481 1.00 64.73 49 ASN B N 1
ATOM 2098 C CA . ASN B 1 29 ? 20.068 53.313 71.218 1.00 81.00 49 ASN B CA 1
ATOM 2099 C C . ASN B 1 29 ? 19.723 52.411 70.035 1.00 76.86 49 ASN B C 1
ATOM 2100 O O . ASN B 1 29 ? 20.212 52.630 68.930 1.00 78.02 49 ASN B O 1
ATOM 2102 N N . LYS B 1 30 ? 18.891 51.399 70.270 1.00 74.17 50 LYS B N 1
ATOM 2103 C CA . LYS B 1 30 ? 18.448 50.512 69.197 1.00 65.95 50 LYS B CA 1
ATOM 2104 C C . LYS B 1 30 ? 17.453 51.221 68.274 1.00 55.67 50 LYS B C 1
ATOM 2105 O O . LYS B 1 30 ? 17.623 51.215 67.057 1.00 60.35 50 LYS B O 1
ATOM 2107 N N . ALA B 1 31 ? 16.414 51.830 68.846 1.00 48.30 51 ALA B N 1
ATOM 2108 C CA . ALA B 1 31 ? 15.451 52.576 68.030 1.00 54.93 51 ALA B CA 1
ATOM 2109 C C . ALA B 1 31 ? 16.169 53.718 67.303 1.00 59.93 51 ALA B C 1
ATOM 2110 O O . ALA B 1 31 ? 15.817 54.094 66.183 1.00 69.48 51 ALA B O 1
ATOM 2112 N N . LEU B 1 32 ? 17.201 54.239 67.954 1.00 57.36 52 LEU B N 1
ATOM 2113 C CA . LEU B 1 32 ? 17.990 55.341 67.437 1.00 55.41 52 LEU B CA 1
ATOM 2114 C C . LEU B 1 32 ? 18.816 54.863 66.256 1.00 46.13 52 LEU B C 1
ATOM 2115 O O . LEU B 1 32 ? 18.933 55.562 65.244 1.00 43.65 52 LEU B O 1
ATOM 2120 N N . GLY B 1 33 ? 19.391 53.671 66.387 1.00 40.48 53 GLY B N 1
ATOM 2121 C CA . GLY B 1 33 ? 20.155 53.067 65.307 1.00 36.18 53 GLY B CA 1
ATOM 2122 C C . GLY B 1 33 ? 19.308 52.872 64.056 1.00 39.66 53 GLY B C 1
ATOM 2123 O O . GLY B 1 33 ? 19.703 53.255 62.955 1.00 41.38 53 GLY B O 1
ATOM 2124 N N . VAL B 1 34 ? 18.133 52.278 64.225 1.00 46.00 54 VAL B N 1
ATOM 2125 C CA . VAL B 1 34 ? 17.222 52.064 63.103 1.00 46.89 54 VAL B CA 1
ATOM 2126 C C . VAL B 1 34 ? 16.899 53.382 62.413 1.00 47.68 54 VAL B C 1
ATOM 2127 O O . VAL B 1 34 ? 17.017 53.508 61.190 1.00 52.52 54 VAL B O 1
ATOM 2131 N N . LEU B 1 35 ? 16.501 54.370 63.210 1.00 39.74 55 LEU B N 1
ATOM 2132 C CA . LEU B 1 35 ? 16.116 55.665 62.671 1.00 35.50 55 LEU B CA 1
ATOM 2133 C C . LEU B 1 35 ? 17.286 56.335 61.959 1.00 37.97 55 LEU B C 1
ATOM 2134 O O . LEU B 1 35 ? 17.101 56.982 60.929 1.00 35.13 55 LEU B O 1
ATOM 2139 N N . ILE B 1 36 ? 18.497 56.159 62.485 1.00 31.83 56 ILE B N 1
ATOM 2140 C CA . ILE B 1 36 ? 19.661 56.764 61.844 1.00 36.91 56 ILE B CA 1
ATOM 2141 C C . ILE B 1 36 ? 19.862 56.119 60.482 1.00 38.86 56 ILE B C 1
ATOM 2142 O O . ILE B 1 36 ? 19.993 56.807 59.478 1.00 41.36 56 ILE B O 1
ATOM 2147 N N . ASN B 1 37 ? 19.848 54.795 60.442 1.00 37.83 57 ASN B N 1
ATOM 2148 C CA . ASN B 1 37 ? 19.978 54.094 59.167 1.00 43.48 57 ASN B CA 1
ATOM 2149 C C . ASN B 1 37 ? 18.828 54.382 58.192 1.00 38.33 57 ASN B C 1
ATOM 2150 O O . ASN B 1 37 ? 19.053 54.498 56.992 1.00 45.91 57 ASN B O 1
ATOM 2155 N N . GLU B 1 38 ? 17.599 54.502 58.690 1.00 39.85 58 GLU B N 1
ATOM 2156 C CA . GLU B 1 38 ? 16.487 54.831 57.794 1.00 37.75 58 GLU B CA 1
ATOM 2157 C C . GLU B 1 38 ? 16.699 56.176 57.137 1.00 34.49 58 GLU B C 1
ATOM 2158 O O . GLU B 1 38 ? 16.363 56.363 55.978 1.00 42.77 58 GLU B O 1
ATOM 2164 N N . LYS B 1 39 ? 17.251 57.130 57.873 1.00 34.88 59 LYS B N 1
ATOM 2165 C CA . LYS B 1 39 ? 17.469 58.446 57.271 1.00 36.51 59 LYS B CA 1
ATOM 2166 C C . LYS B 1 39 ? 18.561 58.387 56.211 1.00 33.75 59 LYS B C 1
ATOM 2167 O O . LYS B 1 39 ? 18.473 59.062 55.194 1.00 37.27 59 LYS B O 1
ATOM 2173 N N . MET B 1 40 ? 19.588 57.577 56.453 1.00 41.10 60 MET B N 1
ATOM 2174 C CA . MET B 1 40 ? 20.644 57.385 55.467 1.00 43.26 60 MET B CA 1
ATOM 2175 C C . MET B 1 40 ? 20.048 56.827 54.178 1.00 39.30 60 MET B C 1
ATOM 2176 O O . MET B 1 40 ? 20.398 57.270 53.093 1.00 40.89 60 MET B O 1
ATOM 2181 N N . GLU B 1 41 ? 19.134 55.865 54.298 1.00 32.09 61 GLU B N 1
ATOM 2182 C CA . GLU B 1 41 ? 18.546 55.232 53.112 1.00 37.83 61 GLU B CA 1
ATOM 2183 C C . GLU B 1 41 ? 17.695 56.211 52.329 1.00 33.31 61 GLU B C 1
ATOM 2184 O O . GLU B 1 41 ? 17.797 56.306 51.113 1.00 32.13 61 GLU B O 1
ATOM 2190 N N . ILE B 1 42 ? 16.832 56.924 53.041 1.00 34.62 62 ILE B N 1
ATOM 2191 C CA . ILE B 1 42 ? 15.957 57.908 52.420 1.00 38.97 62 ILE B CA 1
ATOM 2192 C C . ILE B 1 42 ? 16.774 58.906 51.624 1.00 37.44 62 ILE B C 1
ATOM 2193 O O . ILE B 1 42 ? 16.411 59.265 50.507 1.00 42.72 62 ILE B O 1
ATOM 2198 N N . SER B 1 43 ? 17.894 59.338 52.194 1.00 33.59 63 SER B N 1
ATOM 2199 C CA . SER B 1 43 ? 18.754 60.325 51.532 1.00 33.45 63 SER B CA 1
ATOM 2200 C C . SER B 1 43 ? 19.436 59.764 50.289 1.00 32.08 63 SER B C 1
ATOM 2201 O O . SER B 1 43 ? 19.611 60.456 49.284 1.00 40.01 63 SER B O 1
ATOM 2204 N N . GLN B 1 44 ? 19.845 58.505 50.367 1.00 37.19 64 GLN B N 1
ATOM 2205 C CA . GLN B 1 44 ? 20.393 57.812 49.213 1.00 28.03 64 GLN B CA 1
ATOM 2206 C C . GLN B 1 44 ? 19.304 57.598 48.153 1.00 42.76 64 GLN B C 1
ATOM 2207 O O . GLN B 1 44 ? 19.569 57.674 46.955 1.00 47.11 64 GLN B O 1
ATOM 2213 N N . MET B 1 45 ? 18.081 57.330 48.603 1.00 38.11 65 MET B N 1
ATOM 2214 C CA . MET B 1 45 ? 16.947 57.185 47.697 1.00 39.42 65 MET B CA 1
ATOM 2215 C C . MET B 1 45 ? 16.760 58.444 46.835 1.00 41.99 65 MET B C 1
ATOM 2216 O O . MET B 1 45 ? 16.586 58.361 45.625 1.00 47.46 65 MET B O 1
ATOM 2221 N N . LYS B 1 46 ? 16.819 59.609 47.463 1.00 42.30 66 LYS B N 1
ATOM 2222 C CA . LYS B 1 46 ? 16.756 60.883 46.752 1.00 46.30 66 LYS B CA 1
ATOM 2223 C C . LYS B 1 46 ? 17.868 61.015 45.713 1.00 50.35 66 LYS B C 1
ATOM 2224 O O . LYS B 1 46 ? 17.607 61.263 44.532 1.00 54.26 66 LYS B O 1
ATOM 2230 N N . GLN B 1 47 ? 19.110 60.865 46.171 1.00 36.56 67 GLN B N 1
ATOM 2231 C CA . GLN B 1 47 ? 20.277 61.080 45.326 1.00 42.67 67 GLN B CA 1
ATOM 2232 C C . GLN B 1 47 ? 20.350 60.100 44.157 1.00 50.46 67 GLN B C 1
ATOM 2233 O O . GLN B 1 47 ? 20.795 60.461 43.072 1.00 51.09 67 GLN B O 1
ATOM 2239 N N . LEU B 1 48 ? 19.929 58.858 44.374 1.00 46.50 68 LEU B N 1
ATOM 2240 C CA . LEU B 1 48 ? 20.002 57.856 43.314 1.00 44.67 68 LEU B CA 1
ATOM 2241 C C . LEU B 1 48 ? 18.719 57.817 42.492 1.00 40.79 68 LEU B C 1
ATOM 2242 O O . LEU B 1 48 ? 18.609 57.051 41.548 1.00 51.20 68 LEU B O 1
ATOM 2247 N N . GLY B 1 49 ? 17.761 58.665 42.847 1.00 38.72 69 GLY B N 1
ATOM 2248 C CA . GLY B 1 49 ? 16.508 58.737 42.124 1.00 42.28 69 GLY B CA 1
ATOM 2249 C C . GLY B 1 49 ? 15.729 57.444 42.216 1.00 48.62 69 GLY B C 1
ATOM 2250 O O . GLY B 1 49 ? 15.225 56.942 41.218 1.00 50.49 69 GLY B O 1
ATOM 2251 N N . ILE B 1 50 ? 15.637 56.896 43.420 1.00 42.14 70 ILE B N 1
ATOM 2252 C CA . ILE B 1 50 ? 14.871 55.684 43.629 1.00 33.55 70 ILE B CA 1
ATOM 2253 C C . ILE B 1 50 ? 13.427 56.092 43.787 1.00 36.01 70 ILE B C 1
ATOM 2254 O O . ILE B 1 50 ? 13.141 57.037 44.505 1.00 47.04 70 ILE B O 1
ATOM 2259 N N . VAL B 1 51 ? 12.518 55.381 43.123 1.00 41.14 71 VAL B N 1
ATOM 2260 C CA . VAL B 1 51 ? 11.085 55.642 43.268 1.00 30.32 71 VAL B CA 1
ATOM 2261 C C . VAL B 1 51 ? 10.213 54.434 42.863 1.00 28.21 71 VAL B C 1
ATOM 2262 O O . VAL B 1 51 ? 10.593 53.639 42.014 1.00 33.78 71 VAL B O 1
ATOM 2266 N N . VAL B 1 52 ? 9.036 54.332 43.474 1.00 28.19 72 VAL B N 1
ATOM 2267 C CA . VAL B 1 52 ? 8.052 53.301 43.173 1.00 35.04 72 VAL B CA 1
ATOM 2268 C C . VAL B 1 52 ? 6.656 53.886 42.813 1.00 43.14 72 VAL B C 1
ATOM 2269 O O . VAL B 1 52 ? 6.038 54.579 43.620 1.00 51.54 72 VAL B O 1
ATOM 2273 N N . ASN B 1 53 ? 6.190 53.596 41.597 1.00 38.65 73 ASN B N 1
ATOM 2274 C CA . ASN B 1 53 ? 4.844 53.920 41.108 1.00 33.60 73 ASN B CA 1
ATOM 2275 C C . ASN B 1 53 ? 3.767 53.173 41.839 1.00 35.59 73 ASN B C 1
ATOM 2276 O O . ASN B 1 53 ? 4.009 52.115 42.417 1.00 40.03 73 ASN B O 1
ATOM 2281 N N . ASP B 1 54 ? 2.541 53.647 41.677 1.00 32.14 74 ASP B N 1
ATOM 2282 C CA . ASP B 1 54 ? 1.383 52.853 42.033 1.00 27.21 74 ASP B CA 1
ATOM 2283 C C . ASP B 1 54 ? 1.268 51.612 41.158 1.00 35.36 74 ASP B C 1
ATOM 2284 O O . ASP B 1 54 ? 0.937 50.544 41.661 1.00 36.48 74 ASP B O 1
ATOM 2289 N N . LEU B 1 55 ? 1.574 51.735 39.868 1.00 30.23 75 LEU B N 1
ATOM 2290 C CA . LEU B 1 55 ? 1.534 50.571 38.977 1.00 30.27 75 LEU B CA 1
ATOM 2291 C C . LEU B 1 55 ? 2.615 49.536 39.277 1.00 30.13 75 LEU B C 1
ATOM 2292 O O . LEU B 1 55 ? 2.343 48.351 39.247 1.00 41.45 75 LEU B O 1
ATOM 2297 N N . GLU B 1 56 ? 3.837 49.978 39.545 1.00 33.17 76 GLU B N 1
ATOM 2298 C CA . GLU B 1 56 ? 4.855 49.074 40.049 1.00 34.72 76 GLU B CA 1
ATOM 2299 C C . GLU B 1 56 ? 4.381 48.427 41.336 1.00 29.99 76 GLU B C 1
ATOM 2300 O O . GLU B 1 56 ? 4.550 47.235 41.527 1.00 34.11 76 GLU B O 1
ATOM 2306 N N . LEU B 1 57 ? 3.815 49.233 42.231 1.00 35.11 77 LEU B N 1
ATOM 2307 C CA . LEU B 1 57 ? 3.365 48.730 43.524 1.00 38.73 77 LEU B CA 1
ATOM 2308 C C . LEU B 1 57 ? 2.281 47.686 43.326 1.00 42.99 77 LEU B C 1
ATOM 2309 O O . LEU B 1 57 ? 2.344 46.609 43.920 1.00 40.53 77 LEU B O 1
ATOM 2314 N N . ASP B 1 58 ? 1.311 47.993 42.466 1.00 35.20 78 ASP B N 1
ATOM 2315 C CA . ASP B 1 58 ? 0.220 47.060 42.185 1.00 44.40 78 ASP B CA 1
ATOM 2316 C C . ASP B 1 58 ? 0.739 45.824 41.479 1.00 46.25 78 ASP B C 1
ATOM 2317 O O . ASP B 1 58 ? 0.299 44.714 41.760 1.00 39.53 78 ASP B O 1
ATOM 2322 N N . ASP B 1 59 ? 1.675 46.012 40.554 1.00 36.33 79 ASP B N 1
ATOM 2323 C CA . ASP B 1 59 ? 2.220 44.877 39.843 1.00 32.73 79 ASP B CA 1
ATOM 2324 C C . ASP B 1 59 ? 2.936 43.955 40.820 1.00 36.82 79 ASP B C 1
ATOM 2325 O O . ASP B 1 59 ? 2.898 42.740 40.680 1.00 47.24 79 ASP B O 1
ATOM 2330 N N . ALA B 1 60 ? 3.593 44.545 41.811 1.00 37.46 80 ALA B N 1
ATOM 2331 C CA . ALA B 1 60 ? 4.337 43.763 42.787 1.00 41.88 80 ALA B CA 1
ATOM 2332 C C . ALA B 1 60 ? 3.382 43.028 43.722 1.00 44.46 80 ALA B C 1
ATOM 2333 O O . ALA B 1 60 ? 3.650 41.893 44.131 1.00 40.99 80 ALA B O 1
ATOM 2335 N N . ILE B 1 61 ? 2.262 43.668 44.049 1.00 42.95 81 ILE B N 1
ATOM 2336 C CA . ILE B 1 61 ? 1.252 43.000 44.861 1.00 38.85 81 ILE B CA 1
ATOM 2337 C C . ILE B 1 61 ? 0.763 41.718 44.183 1.00 42.28 81 ILE B C 1
ATOM 2338 O O . ILE B 1 61 ? 0.770 40.646 44.796 1.00 38.32 81 ILE B O 1
ATOM 2343 N N . ASN B 1 62 ? 0.344 41.817 42.921 1.00 37.80 82 ASN B N 1
ATOM 2344 C CA . ASN B 1 62 ? -0.110 40.627 42.193 1.00 43.71 82 ASN B CA 1
ATOM 2345 C C . ASN B 1 62 ? 0.918 39.480 42.165 1.00 40.92 82 ASN B C 1
ATOM 2346 O O . ASN B 1 62 ? 0.576 38.320 42.345 1.00 50.33 82 ASN B O 1
ATOM 2351 N N . LYS B 1 63 ? 2.176 39.809 41.920 1.00 34.99 83 LYS B N 1
ATOM 2352 C CA . LYS B 1 63 ? 3.231 38.810 41.900 1.00 31.96 83 LYS B CA 1
ATOM 2353 C C . LYS B 1 63 ? 3.386 38.116 43.248 1.00 47.82 83 LYS B C 1
ATOM 2354 O O . LYS B 1 63 ? 3.696 36.926 43.298 1.00 47.27 83 LYS B O 1
ATOM 2360 N N . MET B 1 64 ? 3.186 38.857 44.337 1.00 52.18 84 MET B N 1
ATOM 2361 C CA . MET B 1 64 ? 3.214 38.260 45.673 1.00 56.06 84 MET B CA 1
ATOM 2362 C C . MET B 1 64 ? 2.004 37.335 45.881 1.00 51.80 84 MET B C 1
ATOM 2363 O O . MET B 1 64 ? 2.146 36.237 46.426 1.00 54.14 84 MET B O 1
ATOM 2368 N N . LEU B 1 65 ? 0.827 37.771 45.424 1.00 43.36 85 LEU B N 1
ATOM 2369 C CA . LEU B 1 65 ? -0.374 36.917 45.410 1.00 37.16 85 LEU B CA 1
ATOM 2370 C C . LEU B 1 65 ? -0.134 35.579 44.699 1.00 39.34 85 LEU B C 1
ATOM 2371 O O . LEU B 1 65 ? -0.385 34.519 45.274 1.00 38.91 85 LEU B O 1
ATOM 2376 N N . ALA B 1 66 ? 0.339 35.618 43.454 1.00 39.82 86 ALA B N 1
ATOM 2377 C CA . ALA B 1 66 ? 0.596 34.377 42.710 1.00 52.52 86 ALA B CA 1
ATOM 2378 C C . ALA B 1 66 ? 1.606 33.464 43.425 1.00 55.33 86 ALA B C 1
ATOM 2379 O O . ALA B 1 66 ? 1.380 32.261 43.569 1.00 60.53 86 ALA B O 1
ATOM 2381 N N . GLN B 1 67 ? 2.716 34.043 43.871 1.00 48.74 87 GLN B N 1
ATOM 2382 C CA . GLN B 1 67 ? 3.735 33.287 44.591 1.00 64.73 87 GLN B CA 1
ATOM 2383 C C . GLN B 1 67 ? 3.166 32.602 45.834 1.00 68.97 87 GLN B C 1
ATOM 2384 O O . GLN B 1 67 ? 3.715 31.603 46.302 1.00 71.33 87 GLN B O 1
ATOM 2390 N N . ASN B 1 68 ? 2.062 33.135 46.356 1.00 61.06 88 ASN B N 1
ATOM 2391 C CA . ASN B 1 68 ? 1.453 32.608 47.575 1.00 51.63 88 ASN B CA 1
ATOM 2392 C C . ASN B 1 68 ? 0.163 31.879 47.271 1.00 54.74 88 ASN B C 1
ATOM 2393 O O . ASN B 1 68 ? -0.587 31.526 48.185 1.00 57.95 88 ASN B O 1
ATOM 2398 N N . LYS B 1 69 ? -0.099 31.681 45.982 1.00 57.05 89 LYS B N 1
ATOM 2399 C CA . LYS B 1 69 ? -1.272 30.941 45.517 1.00 57.00 89 LYS B CA 1
ATOM 2400 C C . LYS B 1 69 ? -2.582 31.489 46.079 1.00 58.57 89 LYS B C 1
ATOM 2401 O O . LYS B 1 69 ? -3.453 30.727 46.510 1.00 63.98 89 LYS B O 1
ATOM 2403 N N . THR B 1 70 ? -2.718 32.810 46.072 1.00 50.17 90 THR B N 1
ATOM 2404 C CA . THR B 1 70 ? -3.951 33.449 46.513 1.00 55.24 90 THR B CA 1
ATOM 2405 C C . THR B 1 70 ? -4.416 34.497 45.500 1.00 53.27 90 THR B C 1
ATOM 2406 O O . THR B 1 70 ? -3.880 34.581 44.392 1.00 53.72 90 THR B O 1
ATOM 2410 N N . THR B 1 71 ? -5.417 35.279 45.891 1.00 43.78 91 THR B N 1
ATOM 2411 C CA . THR B 1 71 ? -6.063 36.249 45.018 1.00 47.10 91 THR B CA 1
ATOM 2412 C C . THR B 1 71 ? -6.241 37.516 45.832 1.00 49.97 91 THR B C 1
ATOM 2413 O O . THR B 1 71 ? -6.203 37.465 47.063 1.00 49.08 91 THR B O 1
ATOM 2417 N N . LEU B 1 72 ? -6.439 38.649 45.162 1.00 56.36 92 LEU B N 1
ATOM 2418 C CA . LEU B 1 72 ? -6.639 39.917 45.866 1.00 51.99 92 LEU B CA 1
ATOM 2419 C C . LEU B 1 72 ? -7.778 39.835 46.866 1.00 47.83 92 LEU B C 1
ATOM 2420 O O . LEU B 1 72 ? -7.619 40.214 48.019 1.00 44.16 92 LEU B O 1
ATOM 2425 N N . ASN B 1 73 ? -8.930 39.345 46.422 1.00 59.75 93 ASN B N 1
ATOM 2426 C CA . ASN B 1 73 ? -10.097 39.252 47.297 1.00 64.26 93 ASN B CA 1
ATOM 2427 C C . ASN B 1 73 ? -9.842 38.384 48.530 1.00 60.25 93 ASN B C 1
ATOM 2428 O O . ASN B 1 73 ? -10.204 38.750 49.649 1.00 56.80 93 ASN B O 1
ATOM 2433 N N . ALA B 1 74 ? -9.218 37.232 48.317 1.00 59.28 94 ALA B N 1
ATOM 2434 C CA . ALA B 1 74 ? -8.890 36.328 49.413 1.00 57.19 94 ALA B CA 1
ATOM 2435 C C . ALA B 1 74 ? -7.866 36.977 50.342 1.00 53.51 94 ALA B C 1
ATOM 2436 O O . ALA B 1 74 ? -7.998 36.929 51.566 1.00 54.38 94 ALA B O 1
ATOM 2438 N N . PHE B 1 75 ? -6.846 37.593 49.755 1.00 45.65 95 PHE B N 1
ATOM 2439 C CA . PHE B 1 75 ? -5.865 38.299 50.558 1.00 44.66 95 PHE B CA 1
ATOM 2440 C C . PHE B 1 75 ? -6.524 39.428 51.358 1.00 46.97 95 PHE B C 1
ATOM 2441 O O . PHE B 1 75 ? -6.142 39.691 52.507 1.00 44.77 95 PHE B O 1
ATOM 2449 N N . LYS B 1 76 ? -7.524 40.077 50.761 1.00 48.19 96 LYS B N 1
ATOM 2450 C CA . LYS B 1 76 ? -8.216 41.183 51.423 1.00 45.75 96 LYS B CA 1
ATOM 2451 C C . LYS B 1 76 ? -9.114 40.693 52.559 1.00 50.10 96 LYS B C 1
ATOM 2452 O O . LYS B 1 76 ? -9.330 41.405 53.545 1.00 48.96 96 LYS B O 1
ATOM 2458 N N . ALA B 1 77 ? -9.634 39.477 52.424 1.00 46.91 97 ALA B N 1
ATOM 2459 C CA . ALA B 1 77 ? -10.480 38.916 53.472 1.00 53.63 97 ALA B CA 1
ATOM 2460 C C . ALA B 1 77 ? -9.608 38.520 54.660 1.00 62.62 97 ALA B C 1
ATOM 2461 O O . ALA B 1 77 ? -9.896 38.878 55.802 1.00 66.63 97 ALA B O 1
ATOM 2463 N N . ASN B 1 78 ? -8.523 37.806 54.382 1.00 60.13 98 ASN B N 1
ATOM 2464 C CA . ASN B 1 78 ? -7.561 37.464 55.415 1.00 67.55 98 ASN B CA 1
ATOM 2465 C C . ASN B 1 78 ? -7.136 38.679 56.230 1.00 66.78 98 ASN B C 1
ATOM 2466 O O . ASN B 1 78 ? -7.073 38.617 57.457 1.00 68.39 98 ASN B O 1
ATOM 2471 N N . LEU B 1 79 ? -6.829 39.780 55.549 1.00 68.42 99 LEU B N 1
ATOM 2472 C CA . LEU B 1 79 ? -6.432 41.004 56.241 1.00 69.27 99 LEU B CA 1
ATOM 2473 C C . LEU B 1 79 ? -7.543 41.499 57.156 1.00 72.18 99 LEU B C 1
ATOM 2474 O O . LEU B 1 79 ? -7.277 41.989 58.259 1.00 76.02 99 LEU B O 1
ATOM 2479 N N . LYS B 1 80 ? -8.782 41.393 56.681 1.00 58.41 100 LYS B N 1
ATOM 2480 C CA . LYS B 1 80 ? -9.929 41.858 57.443 1.00 61.56 100 LYS B CA 1
ATOM 2481 C C . LYS B 1 80 ? -9.921 41.158 58.799 1.00 73.34 100 LYS B C 1
ATOM 2482 O O . LYS B 1 80 ? -10.094 41.788 59.845 1.00 78.17 100 LYS B O 1
ATOM 2484 N N . SER B 1 81 ? -9.682 39.852 58.763 1.00 72.22 101 SER B N 1
ATOM 2485 C CA . SER B 1 81 ? -9.621 39.023 59.959 1.00 69.71 101 SER B CA 1
ATOM 2486 C C . SER B 1 81 ? -8.427 39.352 60.867 1.00 66.24 101 SER B C 1
ATOM 2487 O O . SER B 1 81 ? -8.496 39.179 62.079 1.00 77.99 101 SER B O 1
ATOM 2490 N N . LYS B 1 82 ? -7.333 39.822 60.286 1.00 60.04 102 LYS B N 1
ATOM 2491 C CA . LYS B 1 82 ? -6.220 40.336 61.079 1.00 71.74 102 LYS B CA 1
ATOM 2492 C C . LYS B 1 82 ? -6.566 41.703 61.669 1.00 85.03 102 LYS B C 1
ATOM 2493 O O . LYS B 1 82 ? -5.756 42.299 62.382 1.00 91.68 102 LYS B O 1
ATOM 2497 N N . ASN B 1 83 ? -7.767 42.194 61.366 1.00 80.00 103 ASN B N 1
ATOM 2498 C CA . ASN B 1 83 ? -8.144 43.557 61.719 1.00 76.49 103 ASN B CA 1
ATOM 2499 C C . ASN B 1 83 ? -7.054 44.548 61.305 1.00 74.18 103 ASN B C 1
ATOM 2500 O O . ASN B 1 83 ? -6.789 45.526 62.006 1.00 75.32 103 ASN B O 1
ATOM 2502 N N . GLN B 1 84 ? -6.416 44.276 60.170 1.00 66.81 104 GLN B N 1
ATOM 2503 C CA . GLN B 1 84 ? -5.422 45.184 59.607 1.00 62.36 104 GLN B CA 1
ATOM 2504 C C . GLN B 1 84 ? -5.929 45.693 58.262 1.00 52.73 104 GLN B C 1
ATOM 2505 O O . GLN B 1 84 ? -6.707 45.005 57.589 1.00 48.33 104 GLN B O 1
ATOM 2507 N N . SER B 1 85 ? -5.494 46.891 57.875 1.00 45.72 105 SER B N 1
ATOM 2508 C CA . SER B 1 85 ? -6.056 47.553 56.701 1.00 52.33 105 SER B CA 1
ATOM 2509 C C . SER B 1 85 ? -5.229 47.360 55.447 1.00 58.97 105 SER B C 1
ATOM 2510 O O . SER B 1 85 ? -4.001 47.464 55.472 1.00 60.79 105 SER B O 1
ATOM 2513 N N . TYR B 1 86 ? -5.917 47.094 54.343 1.00 58.62 106 TYR B N 1
ATOM 2514 C CA . TYR B 1 86 ? -5.255 46.957 53.056 1.00 53.71 106 TYR B CA 1
ATOM 2515 C C . TYR B 1 86 ? -4.378 48.158 52.792 1.00 48.63 106 TYR B C 1
ATOM 2516 O O . TYR B 1 86 ? -3.253 48.032 52.310 1.00 47.31 106 TYR B O 1
ATOM 2525 N N . GLU B 1 87 ? -4.909 49.331 53.105 1.00 52.67 107 GLU B N 1
ATOM 2526 C CA . GLU B 1 87 ? -4.232 50.578 52.800 1.00 57.14 107 GLU B CA 1
ATOM 2527 C C . GLU B 1 87 ? -2.902 50.675 53.540 1.00 53.23 107 GLU B C 1
ATOM 2528 O O . GLU B 1 87 ? -1.924 51.206 53.012 1.00 55.21 107 GLU B O 1
ATOM 2534 N N . GLN B 1 88 ? -2.870 50.145 54.758 1.00 53.93 108 GLN B N 1
ATOM 2535 C CA . GLN B 1 88 ? -1.654 50.148 55.554 1.00 51.52 108 GLN B CA 1
ATOM 2536 C C . GLN B 1 88 ? -0.676 49.203 54.905 1.00 47.29 108 GLN B C 1
ATOM 2537 O O . GLN B 1 88 ? 0.476 49.557 54.661 1.00 53.66 108 GLN B O 1
ATOM 2543 N N . PHE B 1 89 ? -1.156 47.995 54.623 1.00 51.64 109 PHE B N 1
ATOM 2544 C CA . PHE B 1 89 ? -0.376 46.985 53.927 1.00 46.32 109 PHE B CA 1
ATOM 2545 C C . PHE B 1 89 ? 0.323 47.561 52.697 1.00 47.84 109 PHE B C 1
ATOM 2546 O O . PHE B 1 89 ? 1.534 47.406 52.553 1.00 48.82 109 PHE B O 1
ATOM 2554 N N . ARG B 1 90 ? -0.437 48.224 51.823 1.00 44.98 110 ARG B N 1
ATOM 2555 C CA . ARG B 1 90 ? 0.134 48.827 50.618 1.00 43.62 110 ARG B CA 1
ATOM 2556 C C . ARG B 1 90 ? 1.230 49.801 50.987 1.00 47.16 110 ARG B C 1
ATOM 2557 O O . ARG B 1 90 ? 2.255 49.867 50.325 1.00 54.41 110 ARG B O 1
ATOM 2565 N N . THR B 1 91 ? 1.002 50.587 52.029 1.00 46.55 111 THR B N 1
ATOM 2566 C CA . THR B 1 91 ? 1.985 51.589 52.420 1.00 47.36 111 THR B CA 1
ATOM 2567 C C . THR B 1 91 ? 3.274 50.912 52.855 1.00 45.69 111 THR B C 1
ATOM 2568 O O . THR B 1 91 ? 4.358 51.297 52.424 1.00 39.02 111 THR B O 1
ATOM 2572 N N . ASN B 1 92 ? 3.160 49.887 53.698 1.00 46.27 112 ASN B N 1
ATOM 2573 C CA . ASN B 1 92 ? 4.352 49.188 54.163 1.00 41.52 112 ASN B CA 1
ATOM 2574 C C . ASN B 1 92 ? 5.024 48.390 53.060 1.00 46.72 112 ASN B C 1
ATOM 2575 O O . ASN B 1 92 ? 6.242 48.263 53.037 1.00 40.17 112 ASN B O 1
ATOM 2580 N N . PHE B 1 93 ? 4.226 47.859 52.140 1.00 44.79 113 PHE B N 1
ATOM 2581 C CA . PHE B 1 93 ? 4.758 47.032 51.067 1.00 43.29 113 PHE B CA 1
ATOM 2582 C C . PHE B 1 93 ? 5.583 47.943 50.170 1.00 44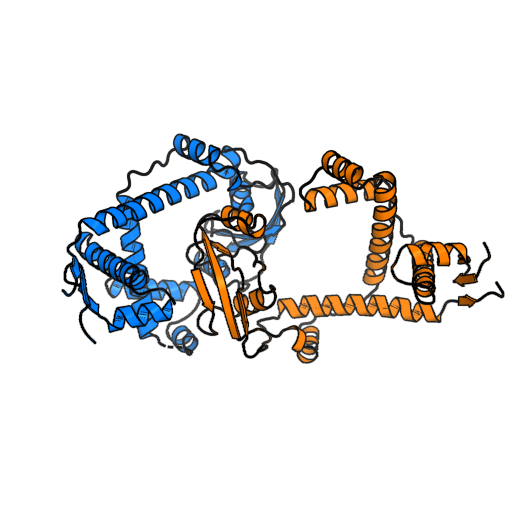.64 113 PHE B C 1
ATOM 2583 O O . PHE B 1 93 ? 6.702 47.609 49.777 1.00 48.70 113 PHE B O 1
ATOM 2591 N N . LYS B 1 94 ? 5.036 49.120 49.891 1.00 36.90 114 LYS B N 1
ATOM 2592 C CA . LYS B 1 94 ? 5.722 50.103 49.076 1.00 36.53 114 LYS B CA 1
ATOM 2593 C C . LYS B 1 94 ? 7.121 50.461 49.591 1.00 37.24 114 LYS B C 1
ATOM 2594 O O . LYS B 1 94 ? 8.060 50.578 48.809 1.00 39.11 114 LYS B O 1
ATOM 2600 N N . LYS B 1 95 ? 7.253 50.637 50.899 1.00 39.02 115 LYS B N 1
ATOM 2601 C CA . LYS B 1 95 ? 8.535 50.996 51.496 1.00 48.85 115 LYS B CA 1
ATOM 2602 C C . LYS B 1 95 ? 9.571 49.883 51.372 1.00 53.20 115 LYS B C 1
ATOM 2603 O O . LYS B 1 95 ? 10.746 50.154 51.134 1.00 58.13 115 LYS B O 1
ATOM 2609 N N . ASP B 1 96 ? 9.135 48.638 51.550 1.00 40.33 116 ASP B N 1
ATOM 2610 C CA . ASP B 1 96 ? 9.982 47.479 51.278 1.00 42.22 116 ASP B CA 1
ATOM 2611 C C . ASP B 1 96 ? 10.500 47.467 49.836 1.00 39.16 116 ASP B C 1
ATOM 2612 O O . ASP B 1 96 ? 11.651 47.093 49.590 1.00 39.38 116 ASP B O 1
ATOM 2617 N N . LEU B 1 97 ? 9.649 47.850 48.886 1.00 29.21 117 LEU B N 1
ATOM 2618 C CA . LEU B 1 97 ? 10.057 47.864 47.478 1.00 38.14 117 LEU B CA 1
ATOM 2619 C C . LEU B 1 97 ? 11.037 48.991 47.189 1.00 32.53 117 LEU B C 1
ATOM 2620 O O . LEU B 1 97 ? 11.973 48.818 46.405 1.00 33.95 117 LEU B O 1
ATOM 2625 N N . GLU B 1 98 ? 10.799 50.151 47.796 1.00 28.56 118 GLU B N 1
ATOM 2626 C CA . GLU B 1 98 ? 11.703 51.275 47.639 1.00 34.18 118 GLU B CA 1
ATOM 2627 C C . GLU B 1 98 ? 13.072 50.859 48.165 1.00 31.96 118 GLU B C 1
ATOM 2628 O O . GLU B 1 98 ? 14.089 51.077 47.504 1.00 36.11 118 GLU B O 1
ATOM 2634 N N . LYS B 1 99 ? 13.086 50.240 49.344 1.00 32.97 119 LYS B N 1
ATOM 2635 C CA . LYS B 1 99 ? 14.322 49.747 49.941 1.00 34.01 119 LYS B CA 1
ATOM 2636 C C . LYS B 1 99 ? 14.971 48.681 49.058 1.00 34.60 119 LYS B C 1
ATOM 2637 O O . LYS B 1 99 ? 16.201 48.651 48.916 1.00 29.20 119 LYS B O 1
ATOM 2643 N N . ARG B 1 100 ? 14.157 47.816 48.460 1.00 27.35 120 ARG B N 1
ATOM 2644 C CA . ARG B 1 100 ? 14.702 46.802 47.555 1.00 36.81 120 ARG B CA 1
ATOM 2645 C C . ARG B 1 100 ? 15.297 47.429 46.295 1.00 38.51 120 ARG B C 1
ATOM 2646 O O . ARG B 1 100 ? 16.381 47.027 45.869 1.00 31.72 120 ARG B O 1
ATOM 2654 N N . LYS B 1 101 ? 14.610 48.415 45.706 1.00 26.46 121 LYS B N 1
ATOM 2655 C CA . LYS B 1 101 ? 15.184 49.126 44.561 1.00 28.61 121 LYS B CA 1
ATOM 2656 C C . LYS B 1 101 ? 16.530 49.769 44.951 1.00 35.48 121 LYS B C 1
ATOM 2657 O O . LYS B 1 101 ? 17.495 49.721 44.190 1.00 35.16 121 LYS B O 1
ATOM 2663 N N . LEU B 1 102 ? 16.591 50.333 46.159 1.00 34.36 122 LEU B N 1
ATOM 2664 C CA . LEU B 1 102 ? 17.785 51.032 46.645 1.00 30.37 122 LEU B CA 1
ATOM 2665 C C . LEU B 1 102 ? 18.980 50.094 46.729 1.00 27.98 122 LEU B C 1
ATOM 2666 O O . LEU B 1 102 ? 20.062 50.394 46.217 1.00 33.26 122 LEU B O 1
ATOM 2671 N N . TYR B 1 103 ? 18.781 48.947 47.368 1.00 25.16 123 TYR B N 1
ATOM 2672 C CA . TYR B 1 103 ? 19.859 47.966 47.487 1.00 29.50 123 TYR B CA 1
ATOM 2673 C C . TYR B 1 103 ? 20.234 47.286 46.152 1.00 26.86 123 TYR B C 1
ATOM 2674 O O . TYR B 1 103 ? 21.375 46.876 45.967 1.00 28.67 123 TYR B O 1
ATOM 2683 N N . GLU B 1 104 ? 19.285 47.162 45.230 1.00 31.89 124 GLU B N 1
ATOM 2684 C CA . GLU B 1 104 ? 19.619 46.679 43.885 1.00 36.53 124 GLU B CA 1
ATOM 2685 C C . GLU B 1 104 ? 20.536 47.678 43.203 1.00 33.61 124 GLU B C 1
ATOM 2686 O O . GLU B 1 104 ? 21.554 47.311 42.649 1.00 39.67 124 GLU B O 1
ATOM 2692 N N . LYS B 1 105 ? 20.132 48.947 43.211 1.00 30.31 125 LYS B N 1
ATOM 2693 C CA . LYS B 1 105 ? 20.920 50.023 42.620 1.00 24.09 125 LYS B CA 1
ATOM 2694 C C . LYS B 1 105 ? 22.332 50.026 43.200 1.00 32.80 125 LYS B C 1
ATOM 2695 O O . LYS B 1 105 ? 23.328 49.996 42.474 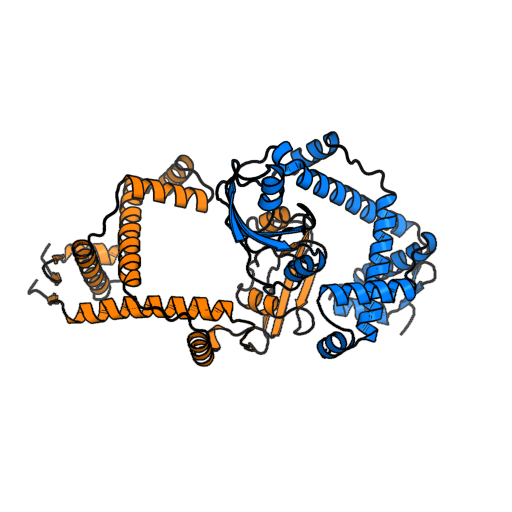1.00 41.13 125 LYS B O 1
ATOM 2701 N N . ILE B 1 106 ? 22.420 50.047 44.522 1.00 32.94 126 ILE B N 1
ATOM 2702 C CA . ILE B 1 106 ? 23.714 50.039 45.170 1.00 27.30 126 ILE B CA 1
ATOM 2703 C C . ILE B 1 106 ? 24.539 48.850 44.712 1.00 26.70 126 ILE B C 1
ATOM 2704 O O . ILE B 1 106 ? 25.692 49.010 44.334 1.00 31.52 126 ILE B O 1
ATOM 2709 N N . ALA B 1 107 ? 23.967 47.651 44.745 1.00 25.35 127 ALA B N 1
ATOM 2710 C CA . ALA B 1 107 ? 24.739 46.484 44.313 1.00 27.89 127 ALA B CA 1
ATOM 2711 C C . ALA B 1 107 ? 25.151 46.536 42.830 1.00 39.91 127 ALA B C 1
ATOM 2712 O O . ALA B 1 107 ? 26.123 45.899 42.437 1.00 43.00 127 ALA B O 1
ATOM 2714 N N . SER B 1 108 ? 24.416 47.281 42.005 1.00 35.72 128 SER B N 1
ATOM 2715 C CA . SER B 1 108 ? 24.748 47.352 40.583 1.00 37.21 128 SER B CA 1
ATOM 2716 C C . SER B 1 108 ? 26.039 48.140 40.389 1.00 43.42 128 SER B C 1
ATOM 2717 O O . SER B 1 108 ? 26.585 48.201 39.293 1.00 40.06 128 SER B O 1
ATOM 2720 N N . MET B 1 109 ? 26.529 48.732 41.471 1.00 43.71 129 MET B N 1
ATOM 2721 C CA . MET B 1 109 ? 27.701 49.586 41.402 1.00 43.55 129 MET B CA 1
ATOM 2722 C C . MET B 1 109 ? 28.974 48.779 41.553 1.00 38.43 129 MET B C 1
ATOM 2723 O O . MET B 1 109 ? 30.045 49.263 41.238 1.00 48.37 129 MET B O 1
ATOM 2728 N N . ALA B 1 110 ? 28.842 47.546 42.037 1.00 39.59 130 ALA B N 1
ATOM 2729 C CA . ALA B 1 110 ? 29.979 46.722 42.442 1.00 39.04 130 ALA B CA 1
ATOM 2730 C C . ALA B 1 110 ? 30.604 45.949 41.293 1.00 40.51 130 ALA B C 1
ATOM 2731 O O . ALA B 1 110 ? 29.974 45.733 40.276 1.00 46.91 130 ALA B O 1
ATOM 2733 N N . LYS B 1 111 ? 31.857 45.542 41.472 1.00 36.38 131 LYS B N 1
ATOM 2734 C CA . LYS B 1 111 ? 32.550 44.683 40.522 1.00 39.52 131 LYS B CA 1
ATOM 2735 C C . LYS B 1 111 ? 32.625 43.293 41.128 1.00 46.69 131 LYS B C 1
ATOM 2736 O O . LYS B 1 111 ? 33.309 43.088 42.118 1.00 50.79 131 LYS B O 1
ATOM 2742 N N . THR B 1 112 ? 31.901 42.348 40.544 1.00 43.34 132 THR B N 1
ATOM 2743 C CA . THR B 1 112 ? 31.782 41.014 41.112 1.00 43.15 132 THR B CA 1
ATOM 2744 C C . THR B 1 112 ? 32.770 40.073 40.435 1.00 38.44 132 THR B C 1
ATOM 2745 O O . THR B 1 112 ? 32.887 40.074 39.212 1.00 42.37 132 THR B O 1
ATOM 2749 N N . ASP B 1 113 ? 33.478 39.290 41.242 1.00 34.04 133 ASP B N 1
ATOM 2750 C CA . ASP B 1 113 ? 34.378 38.250 40.751 1.00 41.90 133 ASP B CA 1
ATOM 2751 C C . ASP B 1 113 ? 33.602 36.940 40.544 1.00 44.86 133 ASP B C 1
ATOM 2752 O O . ASP B 1 113 ? 33.022 36.393 41.476 1.00 35.80 133 ASP B O 1
ATOM 2757 N N . PHE B 1 114 ? 33.561 36.456 39.308 1.00 51.60 134 PHE B N 1
ATOM 2758 C CA . PHE B 1 114 ? 32.875 35.202 38.996 1.00 40.38 134 PHE B CA 1
ATOM 2759 C C . PHE B 1 114 ? 33.878 34.111 38.624 1.00 45.65 134 PHE B C 1
ATOM 2760 O O . PHE B 1 114 ? 33.503 33.127 37.993 1.00 43.62 134 PHE B O 1
ATOM 2768 N N . SER B 1 115 ? 35.145 34.288 39.005 1.00 48.25 135 SER B N 1
ATOM 2769 C CA . SER B 1 115 ? 36.224 33.418 38.531 1.00 44.83 135 SER B CA 1
ATOM 2770 C C . SER B 1 115 ? 36.318 32.128 39.323 1.00 51.11 135 SER B C 1
ATOM 2771 O O . SER B 1 115 ? 36.065 32.100 40.528 1.00 53.45 135 SER B O 1
ATOM 2774 N N . ASP B 1 116 ? 36.691 31.053 38.641 1.00 61.86 136 ASP B N 1
ATOM 2775 C CA . ASP B 1 116 ? 36.751 29.750 39.285 1.00 55.07 136 ASP B CA 1
ATOM 2776 C C . ASP B 1 116 ? 37.742 29.774 40.434 1.00 48.44 136 ASP B C 1
ATOM 2777 O O . ASP B 1 116 ? 37.456 29.275 41.527 1.00 50.80 136 ASP B O 1
ATOM 2782 N N . ASP B 1 117 ? 38.907 30.369 40.205 1.00 44.56 137 ASP B N 1
ATOM 2783 C CA . ASP B 1 117 ? 39.875 30.443 41.280 1.00 46.99 137 ASP B CA 1
ATOM 2784 C C . ASP B 1 117 ? 39.398 31.341 42.413 1.00 45.27 137 ASP B C 1
ATOM 2785 O O . ASP B 1 117 ? 39.641 31.033 43.574 1.00 50.88 137 ASP B O 1
ATOM 2790 N N . GLY B 1 118 ? 38.677 32.414 42.085 1.00 48.17 138 GLY B N 1
ATOM 2791 C CA . GLY B 1 118 ? 38.074 33.254 43.106 1.00 40.61 138 GLY B CA 1
ATOM 2792 C C . GLY B 1 118 ? 37.175 32.441 44.025 1.00 46.72 138 GLY B C 1
ATOM 2793 O O . GLY B 1 118 ? 37.266 32.530 45.249 1.00 48.28 138 GLY B O 1
ATOM 2794 N N . ALA B 1 119 ? 36.309 31.632 43.429 1.00 49.20 139 ALA B N 1
ATOM 2795 C CA . ALA B 1 119 ? 35.413 30.772 44.193 1.00 44.37 139 ALA B CA 1
ATOM 2796 C C . ALA B 1 119 ? 36.172 29.734 45.005 1.00 50.20 139 ALA B C 1
ATOM 2797 O O . ALA B 1 119 ? 35.944 29.613 46.211 1.00 50.83 139 ALA B O 1
ATOM 2799 N N . LYS B 1 120 ? 37.076 28.993 44.361 1.00 50.54 140 LYS B N 1
ATOM 2800 C CA . LYS B 1 120 ? 37.846 27.977 45.083 1.00 54.09 140 LYS B CA 1
ATOM 2801 C C . LYS B 1 120 ? 38.392 28.600 46.343 1.00 49.01 140 LYS B C 1
ATOM 2802 O O . LYS B 1 120 ? 38.173 28.096 47.438 1.00 45.00 140 LYS B O 1
ATOM 2805 N N . LYS B 1 121 ? 39.102 29.711 46.187 1.00 46.76 141 LYS B N 1
ATOM 2806 C CA . LYS B 1 121 ? 39.746 30.328 47.331 1.00 51.76 141 LYS B CA 1
ATOM 2807 C C . LYS B 1 121 ? 38.710 30.701 48.388 1.00 43.32 141 LYS B C 1
ATOM 2808 O O . LYS B 1 121 ? 38.965 30.582 49.585 1.00 50.64 141 LYS B O 1
ATOM 2814 N N . PHE B 1 122 ? 37.532 31.121 47.944 1.00 41.96 142 PHE B N 1
ATOM 2815 C CA . PHE B 1 122 ? 36.434 31.363 48.863 1.00 50.09 142 PHE B CA 1
ATOM 2816 C C . PHE B 1 122 ? 36.033 30.080 49.586 1.00 57.42 142 PHE B C 1
ATOM 2817 O O . PHE B 1 122 ? 35.768 30.083 50.790 1.00 61.05 142 PHE B O 1
ATOM 2825 N N . PHE B 1 123 ? 35.987 28.985 48.843 1.00 55.45 143 PHE B N 1
ATOM 2826 C CA . PHE B 1 123 ? 35.697 27.681 49.424 1.00 53.88 143 PHE B CA 1
ATOM 2827 C C . PHE B 1 123 ? 36.677 27.296 50.532 1.00 53.97 143 PHE B C 1
ATOM 2828 O O . PHE B 1 123 ? 36.276 27.005 51.657 1.00 54.23 143 PHE B O 1
ATOM 2836 N N . GLU B 1 124 ? 37.965 27.287 50.204 1.00 58.47 144 GLU B N 1
ATOM 2837 C CA . GLU B 1 124 ? 39.006 26.927 51.169 1.00 61.32 144 GLU B CA 1
ATOM 2838 C C . GLU B 1 124 ? 38.950 27.776 52.433 1.00 60.91 144 GLU B C 1
ATOM 2839 O O . GLU B 1 124 ? 39.385 27.331 53.492 1.00 61.84 144 GLU B O 1
ATOM 2845 N N . GLN B 1 125 ? 38.419 28.993 52.316 1.00 57.44 145 GLN B N 1
ATOM 2846 C CA . GLN B 1 125 ? 38.327 29.913 53.448 1.00 58.96 145 GLN B CA 1
ATOM 2847 C C . GLN B 1 125 ? 37.070 29.656 54.280 1.00 60.89 145 GLN B C 1
ATOM 2848 O O . GLN B 1 125 ? 37.024 29.989 55.465 1.00 62.68 145 GLN B O 1
ATOM 2854 N N . ASN B 1 126 ? 36.052 29.071 53.651 1.00 57.64 146 ASN B N 1
ATOM 2855 C CA . ASN B 1 126 ? 34.759 28.862 54.306 1.00 61.91 146 ASN B CA 1
ATOM 2856 C C . ASN B 1 126 ? 34.200 27.441 54.151 1.00 60.38 146 ASN B C 1
ATOM 2857 O O . ASN B 1 126 ? 33.016 27.260 53.854 1.00 55.67 146 ASN B O 1
ATOM 2862 N N . LYS B 1 127 ? 35.052 26.440 54.343 1.00 61.19 147 LYS B N 1
ATOM 2863 C CA . LYS B 1 127 ? 34.641 25.047 54.172 1.00 74.61 147 LYS B CA 1
ATOM 2864 C C . LYS B 1 127 ? 33.493 24.677 55.106 1.00 78.83 147 LYS B C 1
ATOM 2865 O O . LYS B 1 127 ? 32.657 23.825 54.786 1.00 68.86 147 LYS B O 1
ATOM 2871 N N . ASP B 1 128 ? 33.463 25.341 56.256 1.00 89.50 148 ASP B N 1
ATOM 2872 C CA . ASP B 1 128 ? 32.476 25.075 57.288 1.00 102.10 148 ASP B CA 1
ATOM 2873 C C . ASP B 1 128 ? 31.049 25.225 56.769 1.00 97.53 148 ASP B C 1
ATOM 2874 O O . ASP B 1 128 ? 30.126 24.558 57.240 1.00 99.57 148 ASP B O 1
ATOM 2879 N N . LYS B 1 129 ? 30.875 26.101 55.789 1.00 88.59 149 LYS B N 1
ATOM 2880 C CA . LYS B 1 129 ? 29.559 26.395 55.251 1.00 83.30 149 LYS B CA 1
ATOM 2881 C C . LYS B 1 129 ? 29.124 25.339 54.243 1.00 78.43 149 LYS B C 1
ATOM 2882 O O . LYS B 1 129 ? 28.053 25.445 53.638 1.00 76.80 149 LYS B O 1
ATOM 2888 N N . PHE B 1 130 ? 29.954 24.320 54.060 1.00 72.33 150 PHE B N 1
ATOM 2889 C CA . PHE B 1 130 ? 29.690 23.318 53.035 1.00 70.73 150 PHE B CA 1
ATOM 2890 C C . PHE B 1 130 ? 29.890 21.890 53.553 1.00 77.90 150 PHE B C 1
ATOM 2891 O O . PHE B 1 130 ? 30.258 20.978 52.806 1.00 72.29 150 PHE B O 1
ATOM 2899 N N . THR B 1 131 ? 29.635 21.707 54.842 1.00 85.82 151 THR B N 1
ATOM 2900 C CA . THR B 1 131 ? 29.790 20.407 55.476 1.00 87.60 151 THR B CA 1
ATOM 2901 C C . THR B 1 131 ? 28.637 19.481 55.094 1.00 85.70 151 THR B C 1
ATOM 2902 O O . THR B 1 131 ? 27.466 19.839 55.249 1.00 79.54 151 THR B O 1
ATOM 2904 N N . PHE B 1 132 ? 28.974 18.298 54.584 1.00 86.17 152 PHE B N 1
ATOM 2905 C CA . PHE B 1 132 ? 27.976 17.280 54.265 1.00 78.69 152 PHE B CA 1
ATOM 2906 C C . PHE B 1 132 ? 28.061 16.123 55.255 1.00 81.30 152 PHE B C 1
ATOM 2907 O O . PHE B 1 132 ? 29.149 15.707 55.655 1.00 74.87 152 PHE B O 1
ATOM 2909 N N . TYR B 1 133 ? 26.905 15.603 55.645 1.00 84.12 153 TYR B N 1
ATOM 2910 C CA . TYR B 1 133 ? 26.844 14.445 56.530 1.00 80.42 153 TYR B CA 1
ATOM 2911 C C . TYR B 1 133 ? 27.168 13.144 55.783 1.00 79.73 153 TYR B C 1
ATOM 2912 O O . TYR B 1 133 ? 26.870 13.012 54.597 1.00 81.87 153 TYR B O 1
ATOM 2921 N N . THR B 1 134 ? 27.779 12.189 56.481 1.00 78.82 154 THR B N 1
ATOM 2922 C CA . THR B 1 134 ? 28.176 10.914 55.880 1.00 84.85 154 THR B CA 1
ATOM 2923 C C . THR B 1 134 ? 27.078 9.861 56.036 1.00 90.59 154 THR B C 1
ATOM 2924 O O . THR B 1 134 ? 27.003 8.894 55.272 1.00 94.11 154 THR B O 1
ATOM 2928 N N . GLN B 1 135 ? 26.235 10.053 57.044 1.00 84.98 155 GLN B N 1
ATOM 2929 C CA . GLN B 1 135 ? 25.136 9.141 57.313 1.00 76.44 155 GLN B CA 1
ATOM 2930 C C . GLN B 1 135 ? 23.844 9.933 57.472 1.00 68.20 155 GLN B C 1
ATOM 2931 O O . GLN B 1 135 ? 23.726 10.812 58.334 1.00 59.99 155 GLN B O 1
ATOM 2933 N N . ILE B 1 136 ? 22.880 9.627 56.616 1.00 62.08 156 ILE B N 1
ATOM 2934 C CA . ILE B 1 136 ? 21.596 10.303 56.645 1.00 63.43 156 ILE B CA 1
ATOM 2935 C C . ILE B 1 136 ? 20.503 9.249 56.583 1.00 65.16 156 ILE B C 1
ATOM 2936 O O . ILE B 1 136 ? 20.515 8.378 55.710 1.00 74.48 156 ILE B O 1
ATOM 2941 N N . ASN B 1 137 ? 19.564 9.324 57.517 1.00 57.37 157 ASN B N 1
ATOM 2942 C CA . ASN B 1 137 ? 18.419 8.436 57.501 1.00 62.48 157 ASN B CA 1
ATOM 2943 C C . ASN B 1 137 ? 17.194 9.278 57.245 1.00 60.96 157 ASN B C 1
ATOM 2944 O O . ASN B 1 137 ? 17.072 10.372 57.799 1.00 55.25 157 ASN B O 1
ATOM 2949 N N . ALA B 1 138 ? 16.299 8.771 56.395 1.00 63.91 158 ALA B N 1
ATOM 2950 C CA . ALA B 1 138 ? 15.100 9.510 56.010 1.00 60.05 158 ALA B CA 1
ATOM 2951 C C . ALA B 1 138 ? 13.955 8.594 55.606 1.00 57.40 158 ALA B C 1
ATOM 2952 O O . ALA B 1 138 ? 14.147 7.400 55.360 1.00 68.59 158 ALA B O 1
ATOM 2954 N N . ASN B 1 139 ? 12.757 9.169 55.572 1.00 43.11 159 ASN B N 1
ATOM 2955 C CA . ASN B 1 139 ? 11.615 8.531 54.947 1.00 64.54 159 ASN B CA 1
ATOM 2956 C C . ASN B 1 139 ? 11.622 8.858 53.465 1.00 55.36 159 ASN B C 1
ATOM 2957 O O . ASN B 1 139 ? 11.576 10.025 53.096 1.00 58.01 159 ASN B O 1
ATOM 2962 N N . ILE B 1 140 ? 11.687 7.844 52.613 1.00 55.64 160 ILE B N 1
ATOM 2963 C CA . ILE B 1 140 ? 11.539 8.094 51.182 1.00 61.91 160 ILE B CA 1
ATOM 2964 C C . ILE B 1 140 ? 10.156 7.718 50.688 1.00 60.49 160 ILE B C 1
ATOM 2965 O O . ILE B 1 140 ? 9.646 6.639 51.000 1.00 69.30 160 ILE B O 1
ATOM 2970 N N . TYR B 1 141 ? 9.561 8.618 49.912 1.00 56.48 161 TYR B N 1
ATOM 2971 C CA . TYR B 1 141 ? 8.279 8.380 49.257 1.00 55.07 161 TYR B CA 1
ATOM 2972 C C . TYR B 1 141 ? 8.493 8.256 47.756 1.00 54.63 161 TYR B C 1
ATOM 2973 O O . TYR B 1 141 ? 9.254 9.034 47.174 1.00 55.09 161 TYR B O 1
ATOM 2982 N N . LEU B 1 142 ? 7.817 7.296 47.127 1.00 56.65 162 LEU B N 1
ATOM 2983 C CA . LEU B 1 142 ? 7.994 7.052 45.691 1.00 56.78 162 LEU B CA 1
ATOM 2984 C C . LEU B 1 142 ? 6.687 7.123 44.909 1.00 54.17 162 LEU B C 1
ATOM 2985 O O . LEU B 1 142 ? 5.630 6.753 45.410 1.00 62.29 162 LEU B O 1
ATOM 2990 N N . SER B 1 143 ? 6.772 7.583 43.667 1.00 46.08 163 SER B N 1
ATOM 2991 C CA . SER B 1 143 ? 5.615 7.600 42.788 1.00 42.23 163 SER B CA 1
ATOM 2992 C C . SER B 1 143 ? 6.002 7.808 41.333 1.00 50.99 163 SER B C 1
ATOM 2993 O O . SER B 1 143 ? 7.018 8.436 41.021 1.00 61.58 163 SER B O 1
ATOM 2996 N N . ASN B 1 144 ? 5.172 7.263 40.452 1.00 44.66 164 ASN B N 1
ATOM 2997 C CA . ASN B 1 144 ? 5.211 7.545 39.026 1.00 48.66 164 ASN B CA 1
ATOM 2998 C C . ASN B 1 144 ? 4.760 8.978 38.748 1.00 45.07 164 ASN B C 1
ATOM 2999 O O . ASN B 1 144 ? 5.083 9.564 37.712 1.00 46.92 164 ASN B O 1
ATOM 3004 N N . ASN B 1 145 ? 3.999 9.529 39.684 1.00 36.41 165 ASN B N 1
ATOM 3005 C CA . ASN B 1 145 ? 3.389 10.844 39.505 1.00 41.27 165 ASN B CA 1
ATOM 3006 C C . ASN B 1 145 ? 4.053 11.865 40.417 1.00 44.61 165 ASN B C 1
ATOM 3007 O O . ASN B 1 145 ? 3.977 11.762 41.643 1.00 40.28 165 ASN B O 1
ATOM 3012 N N . PRO B 1 146 ? 4.720 12.849 39.814 1.00 39.39 166 PRO B N 1
ATOM 3013 C CA . PRO B 1 146 ? 5.483 13.839 40.576 1.00 46.07 166 PRO B CA 1
ATOM 3014 C C . PRO B 1 146 ? 4.555 14.793 41.333 1.00 50.88 166 PRO B C 1
ATOM 3015 O O . PRO B 1 146 ? 4.904 15.250 42.416 1.00 51.91 166 PRO B O 1
ATOM 3019 N N . GLN B 1 147 ? 3.374 15.055 40.784 1.00 43.75 167 GLN B N 1
ATOM 3020 C CA . GLN B 1 147 ? 2.385 15.882 41.479 1.00 50.79 167 GLN B CA 1
ATOM 3021 C C . GLN B 1 147 ? 1.800 15.248 42.751 1.00 55.52 167 GLN B C 1
ATOM 3022 O O . GLN B 1 147 ? 1.289 15.965 43.612 1.00 52.81 167 GLN B O 1
ATOM 3028 N N . THR B 1 148 ? 1.851 13.921 42.865 1.00 49.49 168 THR B N 1
ATOM 3029 C CA . THR B 1 148 ? 1.395 13.261 44.092 1.00 56.62 168 THR B CA 1
ATOM 3030 C C . THR B 1 148 ? 2.445 13.412 45.205 1.00 54.71 168 THR B C 1
ATOM 3031 O O . THR B 1 148 ? 2.114 13.456 46.396 1.00 60.65 168 THR B O 1
ATOM 3035 N N . LEU B 1 149 ? 3.710 13.491 44.811 1.00 40.66 169 LEU B N 1
ATOM 3036 C CA . LEU B 1 149 ? 4.766 13.795 45.765 1.00 40.22 169 LEU B CA 1
ATOM 3037 C C . LEU B 1 149 ? 4.792 15.283 46.109 1.00 47.67 169 LEU B C 1
ATOM 3038 O O . LEU B 1 149 ? 5.112 15.652 47.239 1.00 54.07 169 LEU B O 1
ATOM 3043 N N . GLU B 1 150 ? 4.447 16.137 45.145 1.00 51.10 170 GLU B N 1
ATOM 3044 C CA . GLU B 1 150 ? 4.341 17.573 45.411 1.00 46.76 170 GLU B CA 1
ATOM 3045 C C . GLU B 1 150 ? 3.278 17.830 46.470 1.00 36.66 170 GLU B C 1
ATOM 3046 O O . GLU B 1 150 ? 3.514 18.546 47.437 1.00 46.54 170 GLU B O 1
ATOM 3052 N N . ASN B 1 151 ? 2.104 17.244 46.276 1.00 43.54 171 ASN B N 1
ATOM 3053 C CA . ASN B 1 151 ? 1.026 17.325 47.257 1.00 56.63 171 ASN B CA 1
ATOM 3054 C C . ASN B 1 151 ? 1.392 16.821 48.677 1.00 75.60 171 ASN B C 1
ATOM 3055 O O . ASN B 1 151 ? 0.633 17.006 49.619 1.00 75.23 171 ASN B O 1
ATOM 3060 N N . ILE B 1 152 ? 2.557 16.205 48.834 1.00 77.32 172 ILE B N 1
ATOM 3061 C CA . ILE B 1 152 ? 3.021 15.814 50.165 1.00 75.53 172 ILE B CA 1
ATOM 3062 C C . ILE B 1 152 ? 4.021 16.834 50.730 1.00 75.14 172 ILE B C 1
ATOM 3063 O O . ILE B 1 152 ? 4.017 17.107 51.931 1.00 80.82 172 ILE B O 1
ATOM 3068 N N . LYS B 1 153 ? 4.856 17.409 49.863 1.00 74.67 173 LYS B N 1
ATOM 3069 C CA . LYS B 1 153 ? 5.797 18.456 50.273 1.00 74.33 173 LYS B CA 1
ATOM 3070 C C . LYS B 1 153 ? 5.046 19.718 50.686 1.00 79.34 173 LYS B C 1
ATOM 3071 O O . LYS B 1 153 ? 5.564 20.551 51.433 1.00 88.22 173 LYS B O 1
ATOM 3073 N N . ASN B 1 154 ? 3.824 19.856 50.182 1.00 68.53 174 ASN B N 1
ATOM 3074 C CA . ASN B 1 154 ? 2.954 20.955 50.570 1.00 70.32 174 ASN B CA 1
ATOM 3075 C C . ASN B 1 154 ? 1.950 20.469 51.614 1.00 78.87 174 ASN B C 1
ATOM 3076 O O . ASN B 1 154 ? 2.024 20.862 52.778 1.00 88.48 174 ASN B O 1
ATOM 3081 N N . THR B 1 155 ? 1.022 19.610 51.195 1.00 71.29 175 THR B N 1
ATOM 3082 C CA . THR B 1 155 ? 0.139 18.914 52.127 1.00 73.72 175 THR B CA 1
ATOM 3083 C C . THR B 1 155 ? 0.949 17.832 52.824 1.00 87.05 175 THR B C 1
ATOM 3087 N N . LYS B 1 156 ? 1.087 17.939 54.139 1.00 93.38 176 LYS B N 1
ATOM 3088 C CA . LYS B 1 156 ? 1.870 16.971 54.896 1.00 97.74 176 LYS B CA 1
ATOM 3089 C C . LYS B 1 156 ? 1.086 15.687 55.160 1.00 104.49 176 LYS B C 1
ATOM 3090 O O . LYS B 1 156 ? 1.578 14.782 55.834 1.00 104.60 176 LYS B O 1
ATOM 3096 N N . LYS B 1 157 ? -0.131 15.615 54.627 1.00 112.43 177 LYS B N 1
ATOM 3097 C CA . LYS B 1 157 ? -0.973 14.425 54.758 1.00 118.94 177 LYS B CA 1
ATOM 3098 C C . LYS B 1 157 ? -0.832 13.523 53.528 1.00 115.20 177 LYS B C 1
ATOM 3099 O O . LYS B 1 157 ? -0.857 14.003 52.393 1.00 110.43 177 LYS B O 1
ATOM 3101 N N . THR B 1 158 ? -0.690 12.217 53.751 1.00 115.36 178 THR B N 1
ATOM 3102 C CA . THR B 1 158 ? -0.306 11.327 52.661 1.00 112.64 178 THR B CA 1
ATOM 3103 C C . THR B 1 158 ? -0.691 9.855 52.764 1.00 108.84 178 THR B C 1
ATOM 3104 O O . THR B 1 158 ? -1.114 9.353 53.805 1.00 108.09 178 THR B O 1
ATOM 3108 N N . ILE B 1 159 ? -0.529 9.193 51.627 1.00 104.22 179 ILE B N 1
ATOM 3109 C CA . ILE B 1 159 ? -0.553 7.754 51.489 1.00 104.98 179 ILE B CA 1
ATOM 3110 C C . ILE B 1 159 ? 0.326 7.524 50.258 1.00 107.85 179 ILE B C 1
ATOM 3111 O O . ILE B 1 159 ? 0.405 8.390 49.387 1.00 112.05 179 ILE B O 1
ATOM 3116 N N . LEU B 1 160 ? 1.000 6.384 50.180 1.00 105.09 180 LEU B N 1
ATOM 3117 C CA . LEU B 1 160 ? 0.936 5.370 51.216 1.00 98.06 180 LEU B CA 1
ATOM 3118 C C . LEU B 1 160 ? 2.185 5.432 52.073 1.00 91.40 180 LEU B C 1
ATOM 3119 O O . LEU B 1 160 ? 2.638 6.510 52.458 1.00 86.92 180 LEU B O 1
ATOM 3121 N N . LYS B 1 161 ? 2.741 4.261 52.360 1.00 97.02 181 LYS B N 1
ATOM 3122 C CA . LYS B 1 161 ? 3.829 4.143 53.316 1.00 90.11 181 LYS B CA 1
ATOM 3123 C C . LYS B 1 161 ? 5.167 4.537 52.704 1.00 79.26 181 LYS B C 1
ATOM 3124 O O . LYS B 1 161 ? 5.438 4.244 51.534 1.00 63.35 181 LYS B O 1
ATOM 3126 N N . PRO B 1 162 ? 6.007 5.214 53.499 1.00 81.19 182 PRO B N 1
ATOM 3127 C CA . PRO B 1 162 ? 7.368 5.558 53.086 1.00 78.44 182 PRO B CA 1
ATOM 3128 C C . PRO B 1 162 ? 8.293 4.394 53.390 1.00 81.07 182 PRO B C 1
ATOM 3129 O O . PRO B 1 162 ? 7.979 3.594 54.270 1.00 80.15 182 PRO B O 1
ATOM 3133 N N . GLN B 1 163 ? 9.398 4.284 52.664 1.00 83.91 183 GLN B N 1
ATOM 3134 C CA . GLN B 1 163 ? 10.473 3.400 53.085 1.00 90.23 183 GLN B CA 1
ATOM 3135 C C . GLN B 1 163 ? 11.337 4.205 54.031 1.00 89.76 183 GLN B C 1
ATOM 3136 O O . GLN B 1 163 ? 11.147 5.410 54.159 1.00 88.79 183 GLN B O 1
ATOM 3142 N N . ASN B 1 164 ? 12.276 3.539 54.692 1.00 97.48 184 ASN B N 1
ATOM 3143 C CA . ASN B 1 164 ? 13.213 4.206 55.586 1.00 110.86 184 ASN B CA 1
ATOM 3144 C C . ASN B 1 164 ? 14.640 3.902 55.190 1.00 116.44 184 ASN B C 1
ATOM 3145 O O . ASN B 1 164 ? 15.214 2.904 55.627 1.00 125.16 184 ASN B O 1
ATOM 3150 N N . ALA B 1 165 ? 15.215 4.769 54.366 1.00 108.66 185 ALA B N 1
ATOM 3151 C CA . ALA B 1 165 ? 16.559 4.544 53.855 1.00 108.65 185 ALA B CA 1
ATOM 3152 C C . ALA B 1 165 ? 17.644 5.005 54.822 1.00 99.51 185 ALA B C 1
ATOM 3153 O O . ALA B 1 165 ? 17.546 6.079 55.413 1.00 98.24 185 ALA B O 1
ATOM 3155 N N . SER B 1 166 ? 18.672 4.177 54.979 1.00 92.53 186 SER B N 1
ATOM 3156 C CA . SER B 1 166 ? 19.885 4.581 55.676 1.00 93.29 186 SER B CA 1
ATOM 3157 C C . SER B 1 166 ? 20.961 4.868 54.637 1.00 93.38 186 SER B C 1
ATOM 3158 O O . SER B 1 166 ? 21.770 3.998 54.313 1.00 97.81 186 SER B O 1
ATOM 3161 N N . LEU B 1 167 ? 20.958 6.090 54.111 1.00 85.24 187 LEU B N 1
ATOM 3162 C CA . LEU B 1 167 ? 21.869 6.465 53.037 1.00 86.19 187 LEU B CA 1
ATOM 3163 C C . LEU B 1 167 ? 23.314 6.534 53.515 1.00 86.00 187 LEU B C 1
ATOM 3164 O O . LEU B 1 167 ? 23.743 7.529 54.100 1.00 74.65 187 LEU B O 1
ATOM 3166 N N . ASN B 1 168 ? 24.050 5.455 53.275 1.00 99.80 188 ASN B N 1
ATOM 3167 C CA . ASN B 1 168 ? 25.469 5.395 53.593 1.00 94.63 188 ASN B CA 1
ATOM 3168 C C . ASN B 1 168 ? 26.244 6.080 52.484 1.00 108.16 188 ASN B C 1
ATOM 3169 O O . ASN B 1 168 ? 25.682 6.397 51.431 1.00 106.27 188 ASN B O 1
ATOM 3171 N N . THR B 1 169 ? 27.531 6.306 52.717 1.00 117.58 189 THR B N 1
ATOM 3172 C CA . THR B 1 169 ? 28.387 6.905 51.704 1.00 120.64 189 THR B CA 1
ATOM 3173 C C . THR B 1 169 ? 28.327 6.101 50.408 1.00 130.09 189 THR B C 1
ATOM 3174 O O . THR B 1 169 ? 28.508 6.649 49.321 1.00 131.95 189 THR B O 1
ATOM 3178 N N . SER B 1 170 ? 28.060 4.803 50.531 1.00 136.38 190 SER B N 1
ATOM 3179 C CA . SER B 1 170 ? 27.992 3.919 49.371 1.00 139.59 190 SER B CA 1
ATOM 3180 C C . SER B 1 170 ? 26.563 3.482 49.047 1.00 137.18 190 SER B C 1
ATOM 3181 O O . SER B 1 170 ? 26.330 2.787 48.058 1.00 135.49 190 SER B O 1
ATOM 3184 N N . ASN B 1 171 ? 25.609 3.889 49.880 1.00 131.30 191 ASN B N 1
ATOM 3185 C CA . ASN B 1 171 ? 24.206 3.588 49.625 1.00 114.64 191 ASN B CA 1
ATOM 3186 C C . ASN B 1 171 ? 23.607 4.514 48.572 1.00 120.16 191 ASN B C 1
ATOM 3187 O O . ASN B 1 171 ? 22.572 4.201 47.988 1.00 123.51 191 ASN B O 1
ATOM 3189 N N . ALA B 1 172 ? 24.257 5.649 48.324 1.00 122.20 192 ALA B N 1
ATOM 3190 C CA . ALA B 1 172 ? 23.720 6.616 47.369 1.00 130.17 192 ALA B CA 1
ATOM 3191 C C . ALA B 1 172 ? 24.697 7.724 46.949 1.00 132.34 192 ALA B C 1
ATOM 3192 O O . ALA B 1 172 ? 25.714 7.953 47.607 1.00 135.28 192 ALA B O 1
ATOM 3194 N N . ASP B 1 173 ? 24.360 8.410 45.853 1.00 126.07 193 ASP B N 1
ATOM 3195 C CA . ASP B 1 173 ? 25.191 9.474 45.277 1.00 111.62 193 ASP B CA 1
ATOM 3196 C C . ASP B 1 173 ? 25.315 10.698 46.182 1.00 107.93 193 ASP B C 1
ATOM 3197 O O . ASP B 1 173 ? 24.324 11.194 46.710 1.00 103.42 193 ASP B O 1
ATOM 3199 N N . PRO B 1 174 ? 26.542 11.210 46.325 1.00 114.73 194 PRO B N 1
ATOM 3200 C CA . PRO B 1 174 ? 26.916 12.223 47.318 1.00 114.13 194 PRO B CA 1
ATOM 3201 C C . PRO B 1 174 ? 26.288 13.587 47.057 1.00 108.64 194 PRO B C 1
ATOM 3202 O O . PRO B 1 174 ? 26.190 14.400 47.981 1.00 100.49 194 PRO B O 1
ATOM 3206 N N . ARG B 1 175 ? 25.879 13.842 45.818 1.00 110.59 195 ARG B N 1
ATOM 3207 C CA . ARG B 1 175 ? 25.189 15.087 45.507 1.00 106.21 195 ARG B CA 1
ATOM 3208 C C . ARG B 1 175 ? 23.922 15.161 46.358 1.00 100.00 195 ARG B C 1
ATOM 3209 O O . ARG B 1 175 ? 23.604 16.200 46.941 1.00 95.56 195 ARG B O 1
ATOM 3211 N N . LEU B 1 176 ? 23.222 14.034 46.442 1.00 93.78 196 LEU B N 1
ATOM 3212 C CA . LEU B 1 176 ? 21.998 13.923 47.229 1.00 89.05 196 LEU B CA 1
ATOM 3213 C C . LEU B 1 176 ? 22.286 14.061 48.725 1.00 78.02 196 LEU B C 1
ATOM 3214 O O . LEU B 1 176 ? 21.523 14.692 49.464 1.00 72.13 196 LEU B O 1
ATOM 3219 N N . LEU B 1 177 ? 23.385 13.466 49.171 1.00 71.18 197 LEU B N 1
ATOM 3220 C CA . LEU B 1 177 ? 23.826 13.661 50.543 1.00 78.37 197 LEU B CA 1
ATOM 3221 C C . LEU B 1 177 ? 23.951 15.156 50.826 1.00 82.69 197 LEU B C 1
ATOM 3222 O O . LEU B 1 177 ? 23.385 15.670 51.797 1.00 84.58 197 LEU B O 1
ATOM 3227 N N . GLY B 1 178 ? 24.682 15.853 49.962 1.00 74.67 198 GLY B N 1
ATOM 3228 C CA . GLY B 1 178 ? 24.836 17.288 50.094 1.00 78.07 198 GLY B CA 1
ATOM 3229 C C . GLY B 1 178 ? 23.495 17.994 50.138 1.00 80.89 198 GLY B C 1
ATOM 3230 O O . GLY B 1 178 ? 23.292 18.931 50.920 1.00 79.33 198 GLY B O 1
ATOM 3231 N N . LEU B 1 179 ? 22.574 17.538 49.294 1.00 72.02 199 LEU B N 1
ATOM 3232 C CA . LEU B 1 179 ? 21.234 18.100 49.246 1.00 68.04 199 LEU B CA 1
ATOM 3233 C C . LEU B 1 179 ? 20.497 17.938 50.580 1.00 71.70 199 LEU B C 1
ATOM 3234 O O . LEU B 1 179 ? 20.077 18.922 51.199 1.00 63.51 199 LEU B O 1
ATOM 3239 N N . LEU B 1 180 ? 20.355 16.695 51.034 1.00 70.14 200 LEU B N 1
ATOM 3240 C CA . LEU B 1 180 ? 19.579 16.429 52.237 1.00 67.62 200 LEU B CA 1
ATOM 3241 C C . LEU B 1 180 ? 20.202 17.039 53.483 1.00 78.52 200 LEU B C 1
ATOM 3242 O O . LEU B 1 180 ? 19.491 17.495 54.384 1.00 84.20 200 LEU B O 1
ATOM 3247 N N . SER B 1 181 ? 21.529 17.057 53.533 1.00 75.90 201 SER B N 1
ATOM 3248 C CA . SER B 1 181 ? 22.218 17.623 54.690 1.00 83.57 201 SER B CA 1
ATOM 3249 C C . SER B 1 181 ? 21.803 19.074 54.970 1.00 81.13 201 SER B C 1
ATOM 3250 O O . SER B 1 181 ? 21.911 19.540 56.101 1.00 66.55 201 SER B O 1
ATOM 3253 N N . GLN B 1 182 ? 21.318 19.779 53.947 1.00 86.09 202 GLN B N 1
ATOM 3254 C CA . GLN B 1 182 ? 20.789 21.126 54.147 1.00 86.14 202 GLN B CA 1
ATOM 3255 C C . GLN B 1 182 ? 19.419 21.048 54.804 1.00 82.97 202 GLN B C 1
ATOM 3256 O O . GLN B 1 182 ? 19.231 21.509 55.929 1.00 91.62 202 GLN B O 1
ATOM 3262 N N . ILE B 1 183 ? 18.469 20.452 54.096 1.00 69.88 203 ILE B N 1
ATOM 3263 C CA . ILE B 1 183 ? 17.158 20.158 54.659 1.00 71.81 203 ILE B CA 1
ATOM 3264 C C . ILE B 1 183 ? 17.254 19.815 56.148 1.00 88.99 203 ILE B C 1
ATOM 3265 O O . ILE B 1 183 ? 18.079 18.988 56.544 1.00 92.75 203 ILE B O 1
ATOM 3269 N N . PRO B 1 184 ? 16.413 20.460 56.978 1.00 93.30 204 PRO B N 1
ATOM 3270 C CA . PRO B 1 184 ? 16.398 20.233 58.429 1.00 93.96 204 PRO B CA 1
ATOM 3271 C C . PRO B 1 184 ? 15.627 18.970 58.797 1.00 90.81 204 PRO B C 1
ATOM 3272 O O . PRO B 1 184 ? 14.683 18.622 58.084 1.00 94.32 204 PRO B O 1
ATOM 3276 N N . VAL B 1 185 ? 16.019 18.296 59.877 1.00 78.05 205 VAL B N 1
ATOM 3277 C CA . VAL B 1 185 ? 15.255 17.154 60.367 1.00 82.56 205 VAL B CA 1
ATOM 3278 C C . VAL B 1 185 ? 13.763 17.471 60.301 1.00 92.62 205 VAL B C 1
ATOM 3279 O O . VAL B 1 185 ? 13.343 18.562 60.692 1.00 98.80 205 VAL B O 1
ATOM 3283 N N . GLY B 1 186 ? 12.972 16.526 59.791 1.00 91.12 206 GLY B N 1
ATOM 3284 C CA . GLY B 1 186 ? 11.532 16.694 59.690 1.00 88.46 206 GLY B CA 1
ATOM 3285 C C . GLY B 1 186 ? 11.043 17.186 58.332 1.00 98.57 206 GLY B C 1
ATOM 3286 O O . GLY B 1 186 ? 10.091 16.634 57.773 1.00 96.55 206 GLY B O 1
ATOM 3287 N N . SER B 1 187 ? 11.694 18.224 57.803 1.00 100.26 207 SER B N 1
ATOM 3288 C CA . SER B 1 187 ? 11.260 18.878 56.565 1.00 99.21 207 SER B CA 1
ATOM 3289 C C . SER B 1 187 ? 11.545 18.051 55.317 1.00 102.77 207 SER B C 1
ATOM 3290 O O . SER B 1 187 ? 12.305 17.084 55.361 1.00 108.13 207 SER B O 1
ATOM 3293 N N . PHE B 1 188 ? 10.942 18.452 54.201 1.00 96.82 208 PHE B N 1
ATOM 3294 C CA . PHE B 1 188 ? 11.029 17.687 52.960 1.00 80.69 208 PHE B CA 1
ATOM 3295 C C . PHE B 1 188 ? 12.107 18.178 52.009 1.00 73.96 208 PHE B C 1
ATOM 3296 O O . PHE B 1 188 ? 12.493 19.345 52.025 1.00 70.95 208 PHE B O 1
ATOM 3304 N N . SER B 1 189 ? 12.582 17.269 51.169 1.00 71.48 209 SER B N 1
ATOM 3305 C CA . SER B 1 189 ? 13.427 17.642 50.051 1.00 67.56 209 SER B CA 1
ATOM 3306 C C . SER B 1 189 ? 12.511 18.102 48.931 1.00 70.08 209 SER B C 1
ATOM 3307 O O . SER B 1 189 ? 11.287 18.007 49.047 1.00 67.40 209 SER B O 1
ATOM 3310 N N . PRO B 1 190 ? 13.097 18.614 47.841 1.00 70.51 210 PRO B N 1
ATOM 3311 C CA . PRO B 1 190 ? 12.273 18.800 46.644 1.00 67.44 210 PRO B CA 1
ATOM 3312 C C . PRO B 1 190 ? 11.871 17.439 46.072 1.00 59.77 210 PRO B C 1
ATOM 3313 O O . PRO B 1 190 ? 12.413 16.415 46.487 1.00 60.60 210 PRO B O 1
ATOM 3317 N N . VAL B 1 191 ? 10.919 17.427 45.147 1.00 55.02 211 VAL B N 1
ATOM 3318 C CA . VAL B 1 191 ? 10.613 16.218 44.411 1.00 45.21 211 VAL B CA 1
ATOM 3319 C C . VAL B 1 191 ? 11.712 15.964 43.380 1.00 49.79 211 VAL B C 1
ATOM 3320 O O . VAL B 1 191 ? 12.013 16.821 42.547 1.00 55.16 211 VAL B O 1
ATOM 3324 N N . LEU B 1 192 ? 12.305 14.777 43.440 1.00 50.22 212 LEU B N 1
ATOM 3325 C CA . LEU B 1 192 ? 13.501 14.466 42.668 1.00 50.61 212 LEU B CA 1
ATOM 3326 C C . LEU B 1 192 ? 13.251 13.372 41.629 1.00 50.07 212 LEU B C 1
ATOM 3327 O O . LEU B 1 192 ? 12.439 12.480 41.858 1.00 52.37 212 LEU B O 1
ATOM 3332 N N . ASN B 1 193 ? 13.943 13.446 40.490 1.00 52.27 213 ASN B N 1
ATOM 3333 C CA . ASN B 1 193 ? 13.992 12.322 39.559 1.00 54.73 213 ASN B CA 1
ATOM 3334 C C . ASN B 1 193 ? 14.657 11.170 40.280 1.00 53.97 213 ASN B C 1
ATOM 3335 O O . ASN B 1 193 ? 15.667 11.367 40.942 1.00 54.10 213 ASN B O 1
ATOM 3340 N N . GLY B 1 194 ? 14.090 9.975 40.148 1.00 52.69 214 GLY B N 1
ATOM 3341 C CA . GLY B 1 194 ? 14.684 8.772 40.698 1.00 49.72 214 GLY B CA 1
ATOM 3342 C C . GLY B 1 194 ? 14.797 7.759 39.584 1.00 66.80 214 GLY B C 1
ATOM 3343 O O . GLY B 1 194 ? 14.327 8.014 38.465 1.00 71.89 214 GLY B O 1
ATOM 3344 N N . LYS B 1 195 ? 15.409 6.613 39.883 1.00 71.17 215 LYS B N 1
ATOM 3345 C CA . LYS B 1 195 ? 15.591 5.544 38.897 1.00 72.57 215 LYS B CA 1
ATOM 3346 C C . LYS B 1 195 ? 14.255 5.096 38.313 1.00 68.18 215 LYS B C 1
ATOM 3347 O O . LYS B 1 195 ? 13.982 5.281 37.122 1.00 78.29 215 LYS B O 1
ATOM 3349 N N . ASN B 1 196 ? 13.419 4.523 39.169 1.00 57.92 216 ASN B N 1
ATOM 3350 C CA . ASN B 1 196 ? 12.107 4.048 38.759 1.00 66.83 216 ASN B CA 1
ATOM 3351 C C . ASN B 1 196 ? 11.177 5.198 38.359 1.00 75.03 216 ASN B C 1
ATOM 3352 O O . ASN B 1 196 ? 10.719 5.264 37.216 1.00 76.52 216 ASN B O 1
ATOM 3354 N N . GLY B 1 197 ? 10.910 6.104 39.297 1.00 73.69 217 GLY B N 1
ATOM 3355 C CA . GLY B 1 197 ? 10.082 7.272 39.024 1.00 75.51 217 GLY B CA 1
ATOM 3356 C C . GLY B 1 197 ? 10.560 8.496 39.789 1.00 70.77 217 GLY B C 1
ATOM 3357 O O . GLY B 1 197 ? 11.734 8.851 39.722 1.00 76.40 217 GLY B O 1
ATOM 3358 N N . TYR B 1 198 ? 9.658 9.135 40.529 1.00 56.15 218 TYR B N 1
ATOM 3359 C CA . TYR B 1 198 ? 10.032 10.292 41.343 1.00 48.49 218 TYR B CA 1
ATOM 3360 C C . TYR B 1 198 ? 10.204 9.909 42.796 1.00 49.53 218 TYR B C 1
ATOM 3361 O O . TYR B 1 198 ? 9.683 8.880 43.237 1.00 58.41 218 TYR B O 1
ATOM 3370 N N . GLU B 1 199 ? 10.945 10.738 43.534 1.00 51.90 219 GLU B N 1
ATOM 3371 C CA . GLU B 1 199 ? 11.248 10.479 44.938 1.00 54.96 219 GLU B CA 1
ATOM 3372 C C . GLU B 1 199 ? 11.120 11.742 45.785 1.00 60.92 219 GLU B C 1
ATOM 3373 O O . GLU B 1 199 ? 11.445 12.843 45.340 1.00 59.38 219 GLU B O 1
ATOM 3379 N N . LEU B 1 200 ? 10.655 11.572 47.014 1.00 62.96 220 LEU B N 1
ATOM 3380 C CA . LEU B 1 200 ? 10.622 12.659 47.979 1.00 60.76 220 LEU B CA 1
ATOM 3381 C C . LEU B 1 200 ? 11.229 12.165 49.286 1.00 59.02 220 LEU B C 1
ATOM 3382 O O . LEU B 1 200 ? 10.855 11.099 49.768 1.00 66.14 220 LEU B O 1
ATOM 3387 N N . TYR B 1 201 ? 12.166 12.926 49.850 1.00 58.47 221 TYR B N 1
ATOM 3388 C CA . TYR B 1 201 ? 12.856 12.521 51.086 1.00 61.64 221 TYR B CA 1
ATOM 3389 C C . TYR B 1 201 ? 12.476 13.378 52.295 1.00 58.55 221 TYR B C 1
ATOM 3390 O O . TYR B 1 201 ? 12.562 14.602 52.243 1.00 56.95 221 TYR B O 1
ATOM 3399 N N . GLU B 1 202 ? 12.074 12.726 53.383 1.00 54.72 222 GLU B N 1
ATOM 3400 C CA . GLU B 1 202 ? 11.775 13.408 54.643 1.00 62.21 222 GLU B CA 1
ATOM 3401 C C . GLU B 1 202 ? 12.775 12.991 55.721 1.00 61.30 222 GLU B C 1
ATOM 3407 N N . VAL B 1 203 ? 13.840 13.775 55.817 1.00 69.27 223 VAL B N 1
ATOM 3408 C CA . VAL B 1 203 ? 14.968 13.465 56.687 1.00 74.66 223 VAL B CA 1
ATOM 3409 C C . VAL B 1 203 ? 14.551 13.200 58.131 1.00 77.30 223 VAL B C 1
ATOM 3410 O O . VAL B 1 203 ? 13.734 13.920 58.712 1.00 78.44 223 VAL B O 1
ATOM 3414 N N . LYS B 1 204 ? 15.116 12.142 58.695 1.00 70.37 224 LYS B N 1
ATOM 3415 C CA . LYS B 1 204 ? 14.785 11.738 60.042 1.00 73.50 224 LYS B CA 1
ATOM 3416 C C . LYS B 1 204 ? 15.971 12.027 60.952 1.00 80.12 224 LYS B C 1
ATOM 3417 O O . LYS B 1 204 ? 15.813 12.238 62.159 1.00 80.43 224 LYS B O 1
ATOM 3419 N N . SER B 1 205 ? 17.160 12.051 60.357 1.00 72.22 225 SER B N 1
ATOM 3420 C CA . SER B 1 205 ? 18.391 12.209 61.114 1.00 72.78 225 SER B CA 1
ATOM 3421 C C . SER B 1 205 ? 19.579 12.489 60.214 1.00 76.32 225 SER B C 1
ATOM 3422 O O . SER B 1 205 ? 19.642 12.003 59.091 1.00 80.94 225 SER B O 1
ATOM 3425 N N . LYS B 1 206 ? 20.536 13.253 60.729 1.00 72.10 226 LYS B N 1
ATOM 3426 C CA . LYS B 1 206 ? 21.739 13.570 59.974 1.00 72.34 226 LYS B CA 1
ATOM 3427 C C . LYS B 1 206 ? 22.980 13.527 60.873 1.00 81.10 226 LYS B C 1
ATOM 3428 O O . LYS B 1 206 ? 23.117 14.304 61.824 1.00 78.26 226 LYS B O 1
ATOM 3430 N N . ASP B 1 207 ? 23.868 12.584 60.575 1.00 90.91 227 ASP B N 1
ATOM 3431 C CA . ASP B 1 207 ? 25.144 12.452 61.269 1.00 89.30 227 ASP B CA 1
ATOM 3432 C C . ASP B 1 207 ? 26.182 12.217 60.192 1.00 84.71 227 ASP B C 1
ATOM 3433 O O . ASP B 1 207 ? 25.866 12.250 59.009 1.00 87.39 227 ASP B O 1
ATOM 3438 N N . GLY B 1 208 ? 27.413 11.946 60.590 1.00 93.14 228 GLY B N 1
ATOM 3439 C CA . GLY B 1 208 ? 28.458 11.708 59.617 1.00 107.16 228 GLY B CA 1
ATOM 3440 C C . GLY B 1 208 ? 29.571 12.735 59.706 1.00 120.12 228 GLY B C 1
ATOM 3441 O O . GLY B 1 208 ? 29.388 13.825 60.258 1.00 118.25 228 GLY B O 1
ATOM 3442 N N . THR B 1 209 ? 30.721 12.377 59.143 1.00 126.61 229 THR B N 1
ATOM 3443 C CA . THR B 1 209 ? 31.947 13.164 59.243 1.00 128.05 229 THR B CA 1
ATOM 3444 C C . THR B 1 209 ? 31.740 14.659 59.012 1.00 113.53 229 THR B C 1
ATOM 3445 O O . THR B 1 209 ? 32.591 15.468 59.372 1.00 104.48 229 THR B O 1
ATOM 3449 N N . GLN B 1 210 ? 30.606 15.021 58.423 1.00 112.77 230 GLN B N 1
ATOM 3450 C CA . GLN B 1 210 ? 30.363 16.401 58.038 1.00 111.51 230 GLN B CA 1
ATOM 3451 C C . GLN B 1 210 ? 31.362 16.736 56.933 1.00 113.95 230 GLN B C 1
ATOM 3452 O O . GLN B 1 210 ? 31.592 17.901 56.602 1.00 111.19 230 GLN B O 1
ATOM 3455 N N . THR B 1 211 ? 31.941 15.680 56.366 1.00 114.07 231 THR B N 1
ATOM 3456 C CA . THR B 1 211 ? 32.945 15.780 55.311 1.00 113.92 231 THR B CA 1
ATOM 3457 C C . THR B 1 211 ? 32.650 16.902 54.308 1.00 102.46 231 THR B C 1
ATOM 3458 O O . THR B 1 211 ? 31.488 17.186 54.017 1.00 97.73 231 THR B O 1
ATOM 3462 N N . PRO B 1 212 ? 33.708 17.559 53.800 1.00 92.04 232 PRO B N 1
ATOM 3463 C CA . PRO B 1 212 ? 33.595 18.531 52.707 1.00 95.62 232 PRO B CA 1
ATOM 3464 C C . PRO B 1 212 ? 34.201 17.980 51.414 1.00 87.43 232 PRO B C 1
ATOM 3465 O O . PRO B 1 212 ? 34.921 16.972 51.476 1.00 85.29 232 PRO B O 1
ATOM 3469 N N . GLU B 1 213 ? 33.904 18.612 50.276 1.00 69.44 233 GLU B N 1
ATOM 3470 C CA . GLU B 1 213 ? 34.551 18.273 49.003 1.00 70.97 233 GLU B CA 1
ATOM 3471 C C . GLU B 1 213 ? 34.208 19.251 47.866 1.00 88.30 233 GLU B C 1
ATOM 3472 O O . GLU B 1 213 ? 33.033 19.442 47.542 1.00 94.17 233 GLU B O 1
ATOM 3474 N N . TYR B 1 214 ? 35.226 19.849 47.242 1.00 87.71 234 TYR B N 1
ATOM 3475 C CA . TYR B 1 214 ? 34.999 20.801 46.146 1.00 84.94 234 TYR B CA 1
ATOM 3476 C C . TYR B 1 214 ? 34.665 20.072 44.854 1.00 91.46 234 TYR B C 1
ATOM 3477 O O . TYR B 1 214 ? 34.699 18.847 44.810 1.00 105.25 234 TYR B O 1
ATOM 3486 N N . GLU B 1 215 ? 34.350 20.828 43.805 1.00 90.17 235 GLU B N 1
ATOM 3487 C CA . GLU B 1 215 ? 33.887 20.259 42.535 1.00 87.81 235 GLU B CA 1
ATOM 3488 C C . GLU B 1 215 ? 32.540 19.555 42.691 1.00 79.29 235 GLU B C 1
ATOM 3489 O O . GLU B 1 215 ? 31.738 19.513 41.761 1.00 80.91 235 GLU B O 1
ATOM 3492 N N . GLN B 1 216 ? 32.299 19.010 43.877 1.00 76.02 236 GLN B N 1
ATOM 3493 C CA . GLN B 1 216 ? 31.023 18.390 44.202 1.00 83.89 236 GLN B CA 1
ATOM 3494 C C . GLN B 1 216 ? 30.131 19.430 44.854 1.00 89.04 236 GLN B C 1
ATOM 3495 O O . GLN B 1 216 ? 29.087 19.109 45.416 1.00 98.63 236 GLN B O 1
ATOM 3497 N N . VAL B 1 217 ? 30.552 20.685 44.771 1.00 80.01 237 VAL B N 1
ATOM 3498 C CA . VAL B 1 217 ? 29.879 21.759 45.475 1.00 73.48 237 VAL B CA 1
ATOM 3499 C C . VAL B 1 217 ? 30.155 23.072 44.731 1.00 74.64 237 VAL B C 1
ATOM 3500 O O . VAL B 1 217 ? 29.815 24.163 45.188 1.00 67.23 237 VAL B O 1
ATOM 3504 N N . LYS B 1 218 ? 30.756 22.927 43.556 1.00 72.81 238 LYS B N 1
ATOM 3505 C CA . LYS B 1 218 ? 31.178 24.037 42.718 1.00 71.83 238 LYS B CA 1
ATOM 3506 C C . LYS B 1 218 ? 30.074 25.074 42.555 1.00 77.42 238 LYS B C 1
ATOM 3507 O O . LYS B 1 218 ? 30.315 26.286 42.596 1.00 78.05 238 LYS B O 1
ATOM 3513 N N . ASN B 1 219 ? 28.855 24.593 42.379 1.00 72.91 239 ASN B N 1
ATOM 3514 C CA . ASN B 1 219 ? 27.753 25.477 42.068 1.00 71.31 239 ASN B CA 1
ATOM 3515 C C . ASN B 1 219 ? 27.252 26.240 43.285 1.00 59.29 239 ASN B C 1
ATOM 3516 O O . ASN B 1 219 ? 26.715 27.338 43.168 1.00 61.23 239 ASN B O 1
ATOM 3521 N N . GLU B 1 220 ? 27.419 25.649 44.457 1.00 55.84 240 GLU B N 1
ATOM 3522 C CA . GLU B 1 220 ? 26.923 26.253 45.685 1.00 64.91 240 GLU B CA 1
ATOM 3523 C C . GLU B 1 220 ? 27.871 27.346 46.170 1.00 67.42 240 GLU B C 1
ATOM 3524 O O . GLU B 1 220 ? 27.438 28.410 46.626 1.00 68.33 240 GLU B O 1
ATOM 3530 N N . VAL B 1 221 ? 29.170 27.073 46.069 1.00 64.03 241 VAL B N 1
ATOM 3531 C CA . VAL B 1 221 ? 30.190 28.030 46.476 1.00 56.40 241 VAL B CA 1
ATOM 3532 C C . VAL B 1 221 ? 30.089 29.293 45.637 1.00 50.98 241 VAL B C 1
ATOM 3533 O O . VAL B 1 221 ? 30.215 30.406 46.160 1.00 56.57 241 VAL B O 1
ATOM 3537 N N . LEU B 1 222 ? 29.836 29.129 44.342 1.00 45.40 242 LEU B N 1
ATOM 3538 C CA . LEU B 1 222 ? 29.780 30.291 43.469 1.00 45.01 242 LEU B CA 1
ATOM 3539 C C . LEU B 1 222 ? 28.632 31.207 43.881 1.00 48.78 242 LEU B C 1
ATOM 3540 O O . LEU B 1 222 ? 28.812 32.414 43.971 1.00 51.13 242 LEU B O 1
ATOM 3545 N N . ASN B 1 223 ? 27.462 30.642 44.168 1.00 46.08 243 ASN B N 1
ATOM 3546 C CA . ASN B 1 223 ? 26.347 31.476 44.602 1.00 45.22 243 ASN B CA 1
ATOM 3547 C C . ASN B 1 223 ? 26.631 32.181 45.937 1.00 38.33 243 ASN B C 1
ATOM 3548 O O . ASN B 1 223 ? 26.345 33.366 46.102 1.00 44.74 243 ASN B O 1
ATOM 3553 N N . ALA B 1 224 ? 27.216 31.448 46.875 1.00 36.05 244 ALA B N 1
ATOM 3554 C CA . ALA B 1 224 ? 27.556 31.988 48.188 1.00 42.15 244 ALA B CA 1
ATOM 3555 C C . ALA B 1 224 ? 28.668 33.038 48.099 1.00 55.70 244 ALA B C 1
ATOM 3556 O O . ALA B 1 224 ? 28.638 34.067 48.789 1.00 54.71 244 ALA B O 1
ATOM 3558 N N . TYR B 1 225 ? 29.654 32.772 47.249 1.00 52.38 245 TYR B N 1
ATOM 3559 C CA . TYR B 1 225 ? 30.746 33.715 47.047 1.00 45.90 245 TYR B CA 1
ATOM 3560 C C . TYR B 1 225 ? 30.185 35.015 46.514 1.00 39.26 245 TYR B C 1
ATOM 3561 O O . TYR B 1 225 ? 30.497 36.096 47.002 1.00 46.83 245 TYR B O 1
ATOM 3570 N N . VAL B 1 226 ? 29.332 34.900 45.512 1.00 37.32 246 VAL B N 1
ATOM 3571 C CA . VAL B 1 226 ? 28.698 36.056 44.905 1.00 44.74 246 VAL B CA 1
ATOM 3572 C C . VAL B 1 226 ? 27.757 36.755 45.891 1.00 42.84 246 VAL B C 1
ATOM 3573 O O . VAL B 1 226 ? 27.774 37.974 46.017 1.00 38.70 246 VAL B O 1
ATOM 3577 N N . SER B 1 227 ? 26.942 35.982 46.599 1.00 39.57 247 SER B N 1
ATOM 3578 C CA . SER B 1 227 ? 26.089 36.560 47.637 1.00 47.00 247 SER B CA 1
ATOM 3579 C C . SER B 1 227 ? 26.908 37.377 48.635 1.00 48.95 247 SER B C 1
ATOM 3580 O O . SER B 1 227 ? 26.552 38.507 48.969 1.00 48.72 247 SER B O 1
ATOM 3583 N N . GLU B 1 228 ? 28.008 36.802 49.117 1.00 48.50 248 GLU B N 1
ATOM 3584 C CA . GLU B 1 228 ? 28.860 37.510 50.063 1.00 44.95 248 GLU B CA 1
ATOM 3585 C C . GLU B 1 228 ? 29.507 38.762 49.500 1.00 46.11 248 GLU B C 1
ATOM 3586 O O . GLU B 1 228 ? 29.644 39.773 50.203 1.00 48.64 248 GLU B O 1
ATOM 3592 N N . GLN B 1 229 ? 29.926 38.711 48.243 1.00 44.42 249 GLN B N 1
ATOM 3593 C CA . GLN B 1 229 ? 30.492 39.915 47.641 1.00 46.77 249 GLN B CA 1
ATOM 3594 C C . GLN B 1 229 ? 29.450 41.033 47.611 1.00 47.09 249 GLN B C 1
ATOM 3595 O O . GLN B 1 229 ? 29.789 42.206 47.794 1.00 48.84 249 GLN B O 1
ATOM 3601 N N . ARG B 1 230 ? 28.183 40.670 47.394 1.00 40.08 250 ARG B N 1
ATOM 3602 C CA . ARG B 1 230 ? 27.110 41.668 47.330 1.00 44.34 250 ARG B CA 1
ATOM 3603 C C . ARG B 1 230 ? 26.878 42.299 48.693 1.00 43.86 250 ARG B C 1
ATOM 3604 O O . ARG B 1 230 ? 26.858 43.522 48.832 1.00 40.31 250 ARG B O 1
ATOM 3612 N N . GLN B 1 231 ? 26.709 41.438 49.688 1.00 35.17 251 GLN B N 1
ATOM 3613 C CA . GLN B 1 231 ? 26.491 41.832 51.076 1.00 41.83 251 GLN B CA 1
ATOM 3614 C C . GLN B 1 231 ? 27.587 42.743 51.618 1.00 41.92 251 GLN B C 1
ATOM 3615 O O . GLN B 1 231 ? 27.295 43.748 52.267 1.00 49.18 251 GLN B O 1
ATOM 3621 N N . ASN B 1 232 ? 28.843 42.399 51.334 1.00 44.43 252 ASN B N 1
ATOM 3622 C CA . ASN B 1 232 ? 29.992 43.182 51.793 1.00 38.50 252 ASN B CA 1
ATOM 3623 C C . ASN B 1 232 ? 30.072 44.547 51.149 1.00 42.52 252 ASN B C 1
ATOM 3624 O O . ASN B 1 232 ? 30.368 45.549 51.809 1.00 47.21 252 ASN B O 1
ATOM 3629 N N . PHE B 1 233 ? 29.839 44.580 49.844 1.00 33.79 253 PHE B N 1
ATOM 3630 C CA . PHE B 1 233 ? 29.874 45.838 49.113 1.00 36.56 253 PHE B CA 1
ATOM 3631 C C . PHE B 1 233 ? 28.784 46.790 49.606 1.00 38.11 253 PHE B C 1
ATOM 3632 O O . PHE B 1 233 ? 28.995 47.993 49.740 1.00 43.58 253 PHE B O 1
ATOM 3640 N N . ILE B 1 234 ? 27.604 46.238 49.844 1.00 38.74 254 ILE B N 1
ATOM 3641 C CA . ILE B 1 234 ? 26.503 47.016 50.386 1.00 47.64 254 ILE B CA 1
ATOM 3642 C C . ILE B 1 234 ? 26.873 47.555 51.774 1.00 46.22 254 ILE B C 1
ATOM 3643 O O . ILE B 1 234 ? 26.764 48.754 52.033 1.00 40.42 254 ILE B O 1
ATOM 3648 N N . GLN B 1 235 ? 27.323 46.667 52.654 1.00 46.34 255 GLN B N 1
ATOM 3649 C CA . GLN B 1 235 ? 27.794 47.074 53.978 1.00 55.99 255 GLN B CA 1
ATOM 3650 C C . GLN B 1 235 ? 28.884 48.132 53.886 1.00 60.57 255 GLN B C 1
ATOM 3651 O O . GLN B 1 235 ? 28.793 49.187 54.508 1.00 61.98 255 GLN B O 1
ATOM 3657 N N . ASP B 1 236 ? 29.914 47.847 53.102 1.00 45.94 256 ASP B N 1
ATOM 3658 C CA . ASP B 1 236 ? 31.008 48.784 52.923 1.00 53.93 256 ASP B CA 1
ATOM 3659 C C . ASP B 1 236 ? 30.504 50.138 52.430 1.00 53.07 256 ASP B C 1
ATOM 3660 O O . ASP B 1 236 ? 30.990 51.193 52.849 1.00 58.23 256 ASP B O 1
ATOM 3665 N N . TYR B 1 237 ? 29.528 50.104 51.532 1.00 46.43 257 TYR B N 1
ATOM 3666 C CA . TYR B 1 237 ? 28.979 51.325 50.963 1.00 40.97 257 TYR B CA 1
ATOM 3667 C C . TYR B 1 237 ? 28.363 52.180 52.071 1.00 38.46 257 TYR B C 1
ATOM 3668 O O . TYR B 1 237 ? 28.553 53.402 52.102 1.00 44.13 257 TYR B O 1
ATOM 3677 N N . PHE B 1 238 ? 27.632 51.535 52.980 1.00 32.97 258 PHE B N 1
ATOM 3678 C CA . PHE B 1 238 ? 27.054 52.242 54.124 1.00 48.90 258 PHE B CA 1
ATOM 3679 C C . PHE B 1 238 ? 28.033 52.594 55.248 1.00 50.28 258 PHE B C 1
ATOM 3680 O O . PHE B 1 238 ? 27.855 53.615 55.908 1.00 54.36 258 PHE B O 1
ATOM 3688 N N . ASP B 1 239 ? 29.080 51.797 55.448 1.00 51.62 259 ASP B N 1
ATOM 3689 C CA . ASP B 1 239 ? 30.133 52.202 56.394 1.00 55.39 259 ASP B CA 1
ATOM 3690 C C . ASP B 1 239 ? 30.780 53.504 55.953 1.00 63.70 259 ASP B C 1
ATOM 3691 O O . ASP B 1 239 ? 30.873 54.454 56.729 1.00 70.56 259 ASP B O 1
ATOM 3696 N N . LYS B 1 240 ? 31.238 53.536 54.704 1.00 57.72 260 LYS B N 1
ATOM 3697 C CA . LYS B 1 240 ? 31.852 54.732 54.152 1.00 44.29 260 LYS B CA 1
ATOM 3698 C C . LYS B 1 240 ? 30.904 55.918 54.275 1.00 48.18 260 LYS B C 1
ATOM 3699 O O . LYS B 1 240 ? 31.334 57.064 54.379 1.00 54.66 260 LYS B O 1
ATOM 3705 N N . LEU B 1 241 ? 29.607 55.639 54.247 1.00 47.46 261 LEU B N 1
ATOM 3706 C CA . LEU B 1 241 ? 28.617 56.699 54.291 1.00 51.91 261 LEU B CA 1
ATOM 3707 C C . LEU B 1 241 ? 28.431 57.174 55.726 1.00 50.50 261 LEU B C 1
ATOM 3708 O O . LEU B 1 241 ? 28.358 58.373 55.983 1.00 56.10 261 LEU B O 1
ATOM 3713 N N . ARG B 1 242 ? 28.362 56.226 56.656 1.00 56.67 262 ARG B N 1
ATOM 3714 C CA . ARG B 1 242 ? 28.255 56.546 58.079 1.00 60.39 262 ARG B CA 1
ATOM 3715 C C . ARG B 1 242 ? 29.424 57.405 58.527 1.00 69.47 262 ARG B C 1
ATOM 3716 O O . ARG B 1 242 ? 29.353 58.060 59.561 1.00 75.44 262 ARG B O 1
ATOM 3724 N N . SER B 1 243 ? 30.494 57.403 57.737 1.00 64.72 263 SER B N 1
ATOM 3725 C CA . SER B 1 243 ? 31.681 58.181 58.059 1.00 67.87 263 SER B CA 1
ATOM 3726 C C . SER B 1 243 ? 31.592 59.596 57.509 1.00 58.79 263 SER B C 1
ATOM 3727 O O . SER B 1 243 ? 32.005 60.547 58.173 1.00 58.45 263 SER B O 1
ATOM 3730 N N . LYS B 1 244 ? 31.052 59.722 56.299 1.00 47.65 264 LYS B N 1
ATOM 3731 C CA . LYS B 1 244 ? 31.013 60.996 55.579 1.00 56.85 264 LYS B CA 1
ATOM 3732 C C . LYS B 1 244 ? 29.842 61.927 55.927 1.00 59.75 264 LYS B C 1
ATOM 3733 O O . LYS B 1 244 ? 29.818 63.066 55.478 1.00 67.75 264 LYS B O 1
ATOM 3735 N N . ILE B 1 245 ? 28.868 61.458 56.701 1.00 57.52 265 ILE B N 1
ATOM 3736 C CA . ILE B 1 245 ? 27.722 62.305 57.025 1.00 60.47 265 ILE B CA 1
ATOM 3737 C C . ILE B 1 245 ? 27.802 62.851 58.434 1.00 57.44 265 ILE B C 1
ATOM 3738 O O . ILE B 1 245 ? 28.384 62.227 59.322 1.00 54.21 265 ILE B O 1
ATOM 3743 N N . ASN B 1 246 ? 27.197 64.019 58.630 1.00 58.92 266 ASN B N 1
ATOM 3744 C CA . ASN B 1 246 ? 27.084 64.612 59.959 1.00 65.51 266 ASN B CA 1
ATOM 3745 C C . ASN B 1 246 ? 25.857 64.126 60.731 1.00 58.83 266 ASN B C 1
ATOM 3746 O O . ASN B 1 246 ? 24.715 64.259 60.283 1.00 53.55 266 ASN B O 1
ATOM 3751 N N . ILE B 1 247 ? 26.120 63.541 61.890 1.00 48.53 267 ILE B N 1
ATOM 3752 C CA . ILE B 1 247 ? 25.088 63.047 62.780 1.00 46.37 267 ILE B CA 1
ATOM 3753 C C . ILE B 1 247 ? 25.251 63.817 64.077 1.00 58.49 267 ILE B C 1
ATOM 3754 O O . ILE B 1 247 ? 26.226 63.621 64.803 1.00 66.60 267 ILE B O 1
ATOM 3759 N N . GLU B 1 248 ? 24.316 64.713 64.362 1.00 55.28 268 GLU B N 1
ATOM 3760 C CA . GLU B 1 248 ? 24.441 65.548 65.539 1.00 52.06 268 GLU B CA 1
ATOM 3761 C C . GLU B 1 248 ? 23.315 65.296 66.521 1.00 36.37 268 GLU B C 1
ATOM 3762 O O . GLU B 1 248 ? 22.144 65.335 66.154 1.00 35.62 268 GLU B O 1
ATOM 3768 N N . TYR B 1 249 ? 23.676 65.046 67.771 1.00 36.86 269 TYR B N 1
ATOM 3769 C CA . TYR B 1 249 ? 22.696 64.940 68.847 1.00 45.21 269 TYR B CA 1
ATOM 3770 C C . TYR B 1 249 ? 22.382 66.348 69.346 1.00 48.44 269 TYR B C 1
ATOM 3771 O O . TYR B 1 249 ? 23.295 67.167 69.491 1.00 52.00 269 TYR B O 1
ATOM 3780 N N . LEU B 1 250 ? 21.098 66.630 69.596 1.00 36.98 270 LEU B N 1
ATOM 3781 C CA . LEU B 1 250 ? 20.669 67.970 70.016 1.00 37.63 270 LEU B CA 1
ATOM 3782 C C . LEU B 1 250 ? 20.385 68.066 71.518 1.00 42.18 270 LEU B C 1
ATOM 3783 O O . LEU B 1 250 ? 20.066 67.065 72.179 1.00 34.49 270 LEU B O 1
ATOM 3788 N N . ARG B 1 251 ? 20.488 69.287 72.035 1.00 33.07 271 ARG B N 1
ATOM 3789 C CA . ARG B 1 251 ? 20.167 69.590 73.423 1.00 42.09 271 ARG B CA 1
ATOM 3790 C C . ARG B 1 251 ? 18.779 69.094 73.847 1.00 51.91 271 ARG B C 1
ATOM 3791 O O . ARG B 1 251 ? 18.517 68.976 75.039 1.00 66.36 271 ARG B O 1
ATOM 3799 N N . ALA B 1 252 ? 17.899 68.798 72.892 1.00 54.68 272 ALA B N 1
ATOM 3800 C CA . ALA B 1 252 ? 16.615 68.154 73.222 1.00 72.15 272 ALA B CA 1
ATOM 3801 C C . ALA B 1 252 ? 16.453 68.041 74.723 1.00 61.33 272 ALA B C 1
ATOM 3802 O O . ALA B 1 252 ? 17.032 67.140 75.318 1.00 57.55 272 ALA B O 1
#